Protein AF-A0A8D8UH51-F1 (afdb_monomer_lite)

Structure (mmCIF, N/CA/C/O backbone):
data_AF-A0A8D8UH51-F1
#
_entry.id   AF-A0A8D8UH51-F1
#
loop_
_atom_site.group_PDB
_atom_site.id
_atom_site.type_symbol
_atom_site.label_atom_id
_atom_site.label_alt_id
_atom_site.label_comp_id
_atom_site.label_asym_id
_atom_site.label_entity_id
_atom_site.label_seq_id
_atom_site.pdbx_PDB_ins_code
_atom_site.Cartn_x
_atom_site.Cartn_y
_atom_site.Cartn_z
_atom_site.occupancy
_atom_site.B_iso_or_equiv
_atom_site.auth_seq_id
_atom_site.auth_comp_id
_atom_site.auth_asym_id
_atom_site.auth_atom_id
_atom_site.pdbx_PDB_model_num
ATOM 1 N N . MET A 1 1 ? -5.931 -8.849 -52.948 1.00 85.88 1 MET A N 1
ATOM 2 C CA . MET A 1 1 ? -5.840 -8.997 -51.478 1.00 85.88 1 MET A CA 1
ATOM 3 C C . MET A 1 1 ? -5.688 -7.607 -50.887 1.00 85.88 1 MET A C 1
ATOM 5 O O . MET A 1 1 ? -5.149 -6.754 -51.580 1.00 85.88 1 MET A O 1
ATOM 9 N N . ALA A 1 2 ? -6.210 -7.352 -49.689 1.00 90.12 2 ALA A N 1
ATOM 10 C CA . ALA A 1 2 ? -6.078 -6.041 -49.055 1.00 90.12 2 ALA A CA 1
ATOM 11 C C . ALA A 1 2 ? -4.712 -5.917 -48.362 1.00 90.12 2 ALA A C 1
ATOM 13 O O . ALA A 1 2 ? -4.248 -6.878 -47.743 1.00 90.12 2 ALA A O 1
ATOM 14 N N . HIS A 1 3 ? -4.082 -4.749 -48.462 1.00 91.81 3 HIS A N 1
ATOM 15 C CA . HIS A 1 3 ? -2.855 -4.448 -47.722 1.00 91.81 3 HIS A CA 1
ATOM 16 C C . HIS A 1 3 ? -3.148 -4.262 -46.235 1.00 91.81 3 HIS A C 1
ATOM 18 O O . HIS A 1 3 ? -4.231 -3.795 -45.875 1.00 91.81 3 HIS A O 1
ATOM 24 N N . ASN A 1 4 ? -2.200 -4.635 -45.376 1.00 90.81 4 ASN A N 1
ATOM 25 C CA . ASN A 1 4 ? -2.263 -4.266 -43.960 1.00 90.81 4 ASN A CA 1
ATOM 26 C C . ASN A 1 4 ? -1.825 -2.802 -43.775 1.00 90.81 4 ASN A C 1
ATOM 28 O O . ASN A 1 4 ? -1.440 -2.137 -44.737 1.00 90.81 4 ASN A O 1
ATOM 32 N N . GLY A 1 5 ? -1.920 -2.287 -42.555 1.00 89.69 5 GLY A N 1
ATOM 33 C CA . GLY A 1 5 ? -1.549 -0.917 -42.232 1.00 89.69 5 GLY A CA 1
ATOM 34 C C . GLY A 1 5 ? -2.086 -0.510 -40.871 1.00 89.69 5 GLY A C 1
ATOM 35 O O . GLY A 1 5 ? -2.521 -1.359 -40.091 1.00 89.69 5 GLY A O 1
ATOM 36 N N . TRP A 1 6 ? -2.133 0.795 -40.637 1.00 87.94 6 TRP A N 1
ATOM 37 C CA . TRP A 1 6 ? -2.719 1.378 -39.434 1.00 87.94 6 TRP A CA 1
ATOM 38 C C . TRP A 1 6 ? -3.626 2.564 -39.769 1.00 87.94 6 TRP A C 1
ATOM 40 O O . TRP A 1 6 ? -3.536 3.168 -40.842 1.00 87.94 6 TRP A O 1
ATOM 50 N N . VAL A 1 7 ? -4.535 2.875 -38.846 1.00 86.81 7 VAL A N 1
ATOM 51 C CA . VAL A 1 7 ? -5.506 3.968 -38.971 1.00 86.81 7 VAL A CA 1
ATOM 52 C C . VAL A 1 7 ? -5.335 4.893 -37.775 1.00 86.81 7 VAL A C 1
ATOM 54 O O . VAL A 1 7 ? -5.412 4.458 -36.627 1.00 86.81 7 VAL A O 1
ATOM 57 N N . MET A 1 8 ? -5.091 6.175 -38.036 1.00 82.38 8 MET A N 1
ATOM 58 C CA . MET A 1 8 ? -4.854 7.157 -36.980 1.00 82.38 8 MET A CA 1
ATOM 59 C C . MET A 1 8 ? -6.096 7.325 -36.095 1.00 82.38 8 MET A C 1
ATOM 61 O O . MET A 1 8 ? -7.181 7.606 -36.597 1.00 82.38 8 MET A O 1
ATOM 65 N N . GLY A 1 9 ? -5.932 7.163 -34.777 1.00 79.75 9 GLY A N 1
ATOM 66 C CA . GLY A 1 9 ? -7.012 7.348 -33.800 1.00 79.75 9 GLY A CA 1
ATOM 67 C C . GLY A 1 9 ? -8.139 6.311 -33.874 1.00 79.75 9 GLY A C 1
ATOM 68 O O . GLY A 1 9 ? -9.202 6.537 -33.298 1.00 79.75 9 GLY A O 1
ATOM 69 N N . ALA A 1 10 ? -7.943 5.196 -34.585 1.00 83.25 10 ALA A N 1
ATOM 70 C CA . ALA A 1 10 ? -8.924 4.120 -34.614 1.00 83.25 10 ALA A CA 1
ATOM 71 C C . ALA A 1 10 ? -8.980 3.378 -33.275 1.00 83.25 10 ALA A C 1
ATOM 73 O O . ALA A 1 10 ? -7.980 3.236 -32.571 1.00 83.25 10 ALA A O 1
ATOM 74 N N . ASN A 1 11 ? -10.163 2.867 -32.945 1.00 85.94 11 ASN A N 1
ATOM 75 C CA . ASN A 1 11 ? -10.332 2.001 -31.793 1.00 85.94 11 ASN A CA 1
ATOM 76 C C . ASN A 1 11 ? -9.607 0.663 -32.047 1.00 85.94 11 ASN A C 1
ATOM 78 O O . ASN A 1 11 ? -9.981 -0.045 -32.982 1.00 85.94 11 ASN A O 1
ATOM 82 N N . PRO A 1 12 ? -8.614 0.278 -31.225 1.00 83.12 12 PRO A N 1
ATOM 83 C CA . PRO A 1 12 ? -7.815 -0.931 -31.453 1.00 83.12 12 PRO A CA 1
ATOM 84 C C . PRO A 1 12 ? -8.618 -2.236 -31.328 1.00 83.12 12 PRO A C 1
ATOM 86 O O . PRO A 1 12 ? -8.174 -3.294 -31.759 1.00 83.12 12 PRO A O 1
ATOM 89 N N . LEU A 1 13 ? -9.813 -2.185 -30.736 1.00 85.19 13 LEU A N 1
ATOM 90 C CA . LEU A 1 13 ? -10.696 -3.349 -30.641 1.00 85.19 13 LEU A CA 1
ATOM 91 C C . LEU A 1 13 ? -11.463 -3.626 -31.942 1.00 85.19 13 LEU A C 1
ATOM 93 O O . LEU A 1 13 ? -11.972 -4.733 -32.118 1.00 85.19 13 LEU A O 1
ATOM 97 N N . ASP A 1 14 ? -11.527 -2.649 -32.847 1.00 86.38 14 ASP A N 1
ATOM 98 C CA . ASP A 1 14 ? -12.281 -2.759 -34.087 1.00 86.38 14 ASP A CA 1
ATOM 99 C C . ASP A 1 14 ? -11.373 -3.230 -35.227 1.00 86.38 14 ASP A C 1
ATOM 101 O O . ASP A 1 14 ? -10.294 -2.691 -35.485 1.00 86.38 14 ASP A O 1
ATOM 105 N N . ASN A 1 15 ? -11.829 -4.235 -35.972 1.00 86.50 15 ASN A N 1
ATOM 106 C CA . ASN A 1 15 ? -11.129 -4.665 -37.173 1.00 86.50 15 ASN A CA 1
ATOM 107 C C . ASN A 1 15 ? -11.428 -3.693 -38.323 1.00 86.50 15 ASN A C 1
ATOM 109 O O . ASN A 1 15 ? -12.470 -3.784 -38.966 1.00 86.50 15 ASN A O 1
ATOM 113 N N . PHE A 1 16 ? -10.478 -2.816 -38.652 1.00 87.38 16 PHE A N 1
ATOM 114 C CA . PHE A 1 16 ? -10.618 -1.847 -39.750 1.00 87.38 16 PHE A CA 1
ATOM 115 C C . PHE A 1 16 ? -10.817 -2.480 -41.140 1.00 87.38 16 PHE A C 1
ATOM 117 O O . PHE A 1 16 ? -11.148 -1.771 -42.091 1.00 87.38 16 PHE A O 1
ATOM 124 N N . ALA A 1 17 ? -10.605 -3.791 -41.282 1.00 88.00 17 ALA A N 1
ATOM 125 C CA . ALA A 1 17 ? -10.857 -4.548 -42.505 1.00 88.00 17 ALA A CA 1
ATOM 126 C C . ALA A 1 17 ? -12.155 -5.373 -42.458 1.00 88.00 17 ALA A C 1
ATOM 128 O O . ALA A 1 17 ? -12.354 -6.231 -43.323 1.00 88.00 17 ALA A O 1
ATOM 129 N N . SER A 1 18 ? -13.012 -5.168 -41.451 1.00 87.00 18 SER A N 1
ATOM 130 C CA . SER A 1 18 ? -14.313 -5.835 -41.381 1.00 87.00 18 SER A CA 1
ATOM 131 C C . SER A 1 18 ? -15.248 -5.365 -42.508 1.00 87.00 18 SER A C 1
ATOM 133 O O . SER A 1 18 ? -15.050 -4.274 -43.053 1.00 87.00 18 SER A O 1
ATOM 135 N N . PRO A 1 19 ? -16.274 -6.158 -42.876 1.00 86.44 19 PRO A N 1
ATOM 136 C CA . PRO A 1 19 ? -17.254 -5.769 -43.893 1.00 86.44 19 PRO A CA 1
ATOM 137 C C . PRO A 1 19 ? -17.997 -4.461 -43.584 1.00 86.44 19 PRO A C 1
ATOM 139 O O . PRO A 1 19 ? -18.431 -3.772 -44.502 1.00 86.44 19 PRO A O 1
ATOM 142 N N . GLU A 1 20 ? -18.147 -4.119 -42.304 1.00 87.88 20 GLU A N 1
ATOM 143 C CA . GLU A 1 20 ? -18.811 -2.902 -41.826 1.00 87.88 20 GLU A CA 1
ATOM 144 C C . GLU A 1 20 ? -17.901 -1.666 -41.906 1.00 87.88 20 GLU A C 1
ATOM 146 O O . GLU A 1 20 ? -18.377 -0.529 -41.853 1.00 87.88 20 GLU A O 1
ATOM 151 N N . SER A 1 21 ? -16.588 -1.872 -42.037 1.00 89.94 21 SER A N 1
ATOM 152 C CA . SER A 1 21 ? -15.605 -0.799 -42.093 1.00 89.94 21 SER A CA 1
ATOM 153 C C . SER A 1 21 ? -15.483 -0.200 -43.494 1.00 89.94 21 SER A C 1
ATOM 155 O O . SER A 1 21 ? -15.263 -0.889 -44.489 1.00 89.94 21 SER A O 1
ATOM 157 N N . ASN A 1 22 ? -15.515 1.133 -43.565 1.00 93.50 22 ASN A N 1
ATOM 158 C CA . ASN A 1 22 ? -15.273 1.890 -44.795 1.00 93.50 22 ASN A CA 1
ATOM 159 C C . ASN A 1 22 ? -13.838 2.439 -44.898 1.00 93.50 22 ASN A C 1
ATOM 161 O O . ASN A 1 22 ? -13.571 3.270 -45.767 1.00 93.50 22 ASN A O 1
ATOM 165 N N . THR A 1 23 ? -12.902 2.006 -44.043 1.00 93.56 23 THR A N 1
ATOM 166 C CA . THR A 1 23 ? -11.528 2.546 -43.980 1.00 93.56 23 THR A CA 1
ATOM 167 C C . THR A 1 23 ? -10.816 2.522 -45.337 1.00 93.56 23 THR A C 1
ATOM 169 O O . THR A 1 23 ? -10.253 3.535 -45.756 1.00 93.56 23 THR A O 1
ATOM 172 N N . TYR A 1 24 ? -10.870 1.398 -46.064 1.00 93.69 24 TYR A N 1
ATOM 173 C CA . TYR A 1 24 ? -10.229 1.287 -47.382 1.00 93.69 24 TYR A CA 1
ATOM 174 C C . TYR A 1 24 ? -10.876 2.208 -48.426 1.00 93.69 24 TYR A C 1
ATOM 176 O O . TYR A 1 24 ? -10.167 2.854 -49.195 1.00 93.69 24 TYR A O 1
ATOM 184 N N . LEU A 1 25 ? -12.211 2.306 -48.440 1.00 94.44 25 LEU A N 1
ATOM 185 C CA . LEU A 1 25 ? -12.944 3.159 -49.384 1.00 94.44 25 LEU A CA 1
ATOM 186 C C . LEU A 1 25 ? -12.693 4.646 -49.123 1.00 94.44 25 LEU A C 1
ATOM 188 O O . LEU A 1 25 ? -12.523 5.419 -50.064 1.00 94.44 25 LEU A O 1
ATOM 192 N N . ARG A 1 26 ? -12.623 5.035 -47.846 1.00 95.00 26 ARG A N 1
ATOM 193 C CA . ARG A 1 26 ? -12.350 6.411 -47.411 1.00 95.00 26 ARG A CA 1
ATOM 194 C C . ARG A 1 26 ? -10.871 6.793 -47.481 1.00 95.00 26 ARG A C 1
ATOM 196 O O . ARG A 1 26 ? -10.556 7.961 -47.294 1.00 95.00 26 ARG A O 1
ATOM 203 N N . ARG A 1 27 ? -9.981 5.839 -47.793 1.00 93.75 27 ARG A N 1
ATOM 204 C CA . ARG A 1 27 ? -8.516 6.019 -47.825 1.00 93.75 27 ARG A CA 1
ATOM 205 C C . ARG A 1 27 ? -7.942 6.500 -46.491 1.00 93.75 27 ARG A C 1
ATOM 207 O O . ARG A 1 27 ? -7.013 7.296 -46.454 1.00 93.75 27 ARG A O 1
ATOM 214 N N . GLU A 1 28 ? -8.504 5.996 -45.401 1.00 94.12 28 GLU A N 1
ATOM 215 C CA . GLU A 1 28 ? -8.060 6.317 -44.040 1.00 94.12 28 GLU A CA 1
ATOM 216 C C . GLU A 1 28 ? -6.919 5.405 -43.566 1.00 94.12 28 GLU A C 1
ATOM 218 O O . GLU A 1 28 ? -6.287 5.683 -42.551 1.00 94.12 28 GLU A O 1
ATOM 223 N N . LEU A 1 29 ? -6.659 4.308 -44.287 1.00 92.56 29 LEU A N 1
ATOM 224 C CA . LEU A 1 29 ? -5.562 3.393 -43.992 1.00 92.56 29 LEU A CA 1
ATOM 225 C C . LEU A 1 29 ? -4.237 3.966 -44.492 1.00 92.56 29 LEU A C 1
ATOM 227 O O . LEU A 1 29 ? -4.070 4.206 -45.691 1.00 92.56 29 LEU A O 1
ATOM 231 N N . ILE A 1 30 ? -3.260 4.054 -43.597 1.00 92.00 30 ILE A N 1
ATOM 232 C CA . ILE A 1 30 ? -1.855 4.186 -43.970 1.00 92.00 30 ILE A CA 1
ATOM 233 C C . ILE A 1 30 ? -1.353 2.773 -44.266 1.00 92.00 30 ILE A C 1
ATOM 235 O O . ILE A 1 30 ? -1.101 1.983 -43.358 1.00 92.00 30 ILE A O 1
ATOM 239 N N . ALA A 1 31 ? -1.337 2.427 -45.554 1.00 91.50 31 ALA A N 1
ATOM 240 C CA . ALA A 1 31 ? -1.127 1.063 -46.026 1.00 91.50 31 ALA A CA 1
ATOM 241 C C . ALA A 1 31 ? 0.359 0.699 -46.154 1.00 91.50 31 ALA A C 1
ATOM 243 O O . ALA A 1 31 ? 1.154 1.472 -46.688 1.00 91.50 31 ALA A O 1
ATOM 244 N N . TRP A 1 32 ? 0.699 -0.525 -45.755 1.00 91.25 32 TRP A N 1
ATOM 245 C CA . TRP A 1 32 ? 2.008 -1.139 -45.967 1.00 91.25 32 TRP A CA 1
ATOM 246 C C . TRP A 1 32 ? 1.974 -1.987 -47.240 1.00 91.25 32 TRP A C 1
ATOM 248 O O . TRP A 1 32 ? 1.349 -3.050 -47.288 1.00 91.25 32 TRP A O 1
ATOM 258 N N . GLY A 1 33 ? 2.584 -1.476 -48.313 1.00 90.06 33 GLY A N 1
ATOM 259 C CA . GLY A 1 33 ? 2.528 -2.098 -49.643 1.00 90.06 33 GLY A CA 1
ATOM 260 C C . GLY A 1 33 ? 3.265 -3.438 -49.746 1.00 90.06 33 GLY A C 1
ATOM 261 O O . GLY A 1 33 ? 2.936 -4.252 -50.607 1.00 90.06 33 GLY A O 1
ATOM 262 N N . ASP A 1 34 ? 4.215 -3.682 -48.848 1.00 90.88 34 ASP A N 1
ATOM 263 C CA . ASP A 1 34 ? 4.978 -4.926 -48.706 1.00 90.88 34 ASP A CA 1
ATOM 264 C C . ASP A 1 34 ? 4.176 -6.063 -48.042 1.00 90.88 34 ASP A C 1
ATOM 266 O O . ASP A 1 34 ? 4.538 -7.234 -48.154 1.00 90.88 34 ASP A O 1
ATOM 270 N N . SER A 1 35 ? 3.056 -5.730 -47.391 1.00 91.62 35 SER A N 1
ATOM 271 C CA . SER A 1 35 ? 2.320 -6.624 -46.501 1.00 91.62 35 SER A CA 1
ATOM 272 C C . SER A 1 35 ? 0.878 -6.848 -46.956 1.00 91.62 35 SER A C 1
ATOM 274 O O . SER A 1 35 ? 0.154 -5.927 -47.343 1.00 91.62 35 SER A O 1
ATOM 276 N N . VAL A 1 36 ? 0.408 -8.092 -46.842 1.00 93.56 36 VAL A N 1
ATOM 277 C CA . VAL A 1 36 ? -0.996 -8.469 -47.076 1.00 93.56 36 VAL A CA 1
ATOM 278 C C . VAL A 1 36 ? -1.683 -8.739 -45.739 1.00 93.56 36 VAL A C 1
ATOM 280 O O . VAL A 1 36 ? -1.160 -9.485 -44.913 1.00 93.56 36 VAL A O 1
ATOM 283 N N . LYS A 1 37 ? -2.881 -8.180 -45.518 1.00 91.94 37 LYS A N 1
ATOM 284 C CA . LYS A 1 37 ? -3.638 -8.440 -44.287 1.00 91.94 37 LYS A CA 1
ATOM 285 C C . LYS A 1 37 ? -4.231 -9.849 -44.297 1.00 91.94 37 LYS A C 1
ATOM 287 O O . LYS A 1 37 ? -4.991 -10.219 -45.193 1.00 91.94 37 LYS A O 1
ATOM 292 N N . LEU A 1 38 ? -3.910 -10.623 -43.263 1.00 94.19 38 LEU A N 1
ATOM 293 C CA . LEU A 1 38 ? -4.393 -11.990 -43.084 1.00 94.19 38 LEU A CA 1
ATOM 294 C C . LEU A 1 38 ? -5.832 -11.988 -42.543 1.00 94.19 38 LEU A C 1
ATOM 296 O O . LEU A 1 38 ? -6.105 -11.453 -41.468 1.00 94.19 38 LEU A O 1
ATOM 300 N N . ARG A 1 39 ? -6.766 -12.593 -43.288 1.00 93.31 39 ARG A N 1
ATOM 301 C CA . ARG A 1 39 ? -8.184 -12.700 -42.905 1.00 93.31 39 ARG A CA 1
ATOM 302 C C . ARG A 1 39 ? -8.449 -14.035 -42.206 1.00 93.31 39 ARG A C 1
ATOM 304 O O . ARG A 1 39 ? -8.719 -15.033 -42.876 1.00 93.31 39 ARG A O 1
ATOM 311 N N . PHE A 1 40 ? -8.379 -14.037 -40.876 1.00 93.25 40 PHE A N 1
ATOM 312 C CA . PHE A 1 40 ? -8.658 -15.213 -40.042 1.00 93.25 40 PHE A CA 1
ATOM 313 C C . PHE A 1 40 ? -10.148 -15.588 -40.008 1.00 93.25 40 PHE A C 1
ATOM 315 O O . PHE A 1 40 ? -10.462 -16.774 -40.040 1.00 93.25 40 PHE A O 1
ATOM 322 N N . GLY A 1 41 ? -11.045 -14.598 -40.008 1.00 91.12 41 GLY A N 1
ATOM 323 C CA . GLY A 1 41 ? -12.460 -14.804 -39.675 1.00 91.12 41 GLY A CA 1
ATOM 324 C C . GLY A 1 41 ? -12.688 -14.789 -38.163 1.00 91.12 41 GLY A C 1
ATOM 325 O O . GLY A 1 41 ? -11.788 -14.404 -37.414 1.00 91.12 41 GLY A O 1
ATOM 326 N N . ASP A 1 42 ? -13.875 -15.201 -37.733 1.00 88.62 42 ASP A N 1
ATOM 327 C CA . ASP A 1 42 ? -14.271 -15.212 -36.322 1.00 88.62 42 ASP A CA 1
ATOM 328 C C . ASP A 1 42 ? -13.854 -16.518 -35.635 1.00 88.62 42 ASP A C 1
ATOM 330 O O . ASP A 1 42 ? -13.660 -16.563 -34.419 1.00 88.62 42 ASP A O 1
ATOM 334 N N . CYS A 1 43 ? -13.675 -17.590 -36.413 1.00 92.56 43 CYS A N 1
ATOM 335 C CA . CYS A 1 43 ? -13.261 -18.894 -35.913 1.00 92.56 43 CYS A CA 1
ATOM 336 C C . CYS A 1 43 ? -12.358 -19.657 -36.903 1.00 92.56 43 CYS A C 1
ATOM 338 O O . CYS A 1 43 ? -12.293 -19.320 -38.090 1.00 92.56 43 CYS A O 1
ATOM 340 N N . PRO A 1 44 ? -11.696 -20.748 -36.461 1.00 94.88 44 PRO A N 1
ATOM 341 C CA . PRO A 1 44 ? -10.867 -21.573 -37.338 1.00 94.88 44 PRO A CA 1
ATOM 342 C C . PRO A 1 44 ? -11.574 -22.107 -38.590 1.00 94.88 44 PRO A C 1
ATOM 344 O O . PRO A 1 44 ? -10.918 -22.328 -39.605 1.00 94.88 44 PRO A O 1
ATOM 347 N N . ALA A 1 45 ? -12.897 -22.299 -38.552 1.00 96.19 45 ALA A N 1
ATOM 348 C CA . ALA A 1 45 ? -13.660 -22.808 -39.691 1.00 96.19 45 ALA A CA 1
ATOM 349 C C . ALA A 1 45 ? -13.756 -21.807 -40.859 1.00 96.19 45 ALA A C 1
ATOM 351 O O . ALA A 1 45 ? -13.906 -22.233 -42.004 1.00 96.19 45 ALA A O 1
ATOM 352 N N . ASP A 1 46 ? -13.614 -20.504 -40.598 1.00 95.06 46 ASP A N 1
ATOM 353 C CA . ASP A 1 46 ? -13.723 -19.458 -41.623 1.00 95.06 46 ASP A CA 1
ATOM 354 C C . ASP A 1 46 ? -12.495 -19.399 -42.542 1.00 95.06 46 ASP A C 1
ATOM 356 O O . ASP A 1 46 ? -12.582 -18.942 -43.688 1.00 95.06 46 ASP A O 1
ATOM 360 N N . ASN A 1 47 ? -11.338 -19.857 -42.044 1.00 96.38 47 ASN A N 1
ATOM 361 C CA . ASN A 1 47 ? -10.111 -19.998 -42.826 1.00 96.38 47 ASN A CA 1
ATOM 362 C C . ASN A 1 47 ? -9.187 -21.117 -42.287 1.00 96.38 47 ASN A C 1
ATOM 364 O O . ASN A 1 47 ? -8.103 -20.833 -41.764 1.00 96.38 47 ASN A O 1
ATOM 368 N N . PRO A 1 48 ? -9.567 -22.401 -42.430 1.00 97.06 48 PRO A N 1
ATOM 369 C CA . PRO A 1 48 ? -8.903 -23.511 -41.738 1.00 97.06 48 PRO A CA 1
ATOM 370 C C . PRO A 1 48 ? -7.407 -23.619 -42.028 1.00 97.06 48 PRO A C 1
ATOM 372 O O . PRO A 1 48 ? -6.611 -23.916 -41.135 1.00 97.06 48 PRO A O 1
ATOM 375 N N . TRP A 1 49 ? -7.013 -23.338 -43.272 1.00 97.94 49 TRP A N 1
ATOM 376 C CA . TRP A 1 49 ? -5.614 -23.379 -43.676 1.00 97.94 49 TRP A CA 1
ATOM 377 C C . TRP A 1 49 ? -4.781 -22.324 -42.943 1.00 97.94 49 TRP A C 1
ATOM 379 O O . TRP A 1 49 ? -3.739 -22.663 -42.387 1.00 97.94 49 TRP A O 1
ATOM 389 N N . LEU A 1 50 ? -5.248 -21.071 -42.890 1.00 97.62 50 LEU A N 1
ATOM 390 C CA . LEU A 1 50 ? -4.508 -19.975 -42.261 1.00 97.62 50 LEU A CA 1
ATOM 391 C C . LEU A 1 50 ? -4.320 -20.211 -40.760 1.00 97.62 50 LEU A C 1
ATOM 393 O O . LEU A 1 50 ? -3.210 -20.066 -40.252 1.00 97.62 50 LEU A O 1
ATOM 397 N N . TRP A 1 51 ? -5.383 -20.613 -40.060 1.00 97.94 51 TRP A N 1
ATOM 398 C CA . TRP A 1 51 ? -5.315 -20.923 -38.631 1.00 97.94 51 TRP A CA 1
ATOM 399 C C . TRP A 1 51 ? -4.348 -22.075 -38.347 1.00 97.94 51 TRP A C 1
ATOM 401 O O . TRP A 1 51 ? -3.507 -21.963 -37.456 1.00 97.94 51 TRP A O 1
ATOM 411 N N . SER A 1 52 ? -4.411 -23.155 -39.134 1.00 98.06 52 SER A N 1
ATOM 412 C CA . SER A 1 52 ? -3.482 -24.281 -38.996 1.00 98.06 52 SER A CA 1
ATOM 413 C C . SER A 1 52 ? -2.037 -23.872 -39.286 1.00 98.06 52 SER A C 1
ATOM 415 O O . SER A 1 52 ? -1.133 -24.271 -38.556 1.00 98.06 52 SER A O 1
ATOM 417 N N . HIS A 1 53 ? -1.812 -23.078 -40.334 1.00 98.31 53 HIS A N 1
ATOM 418 C CA . HIS A 1 53 ? -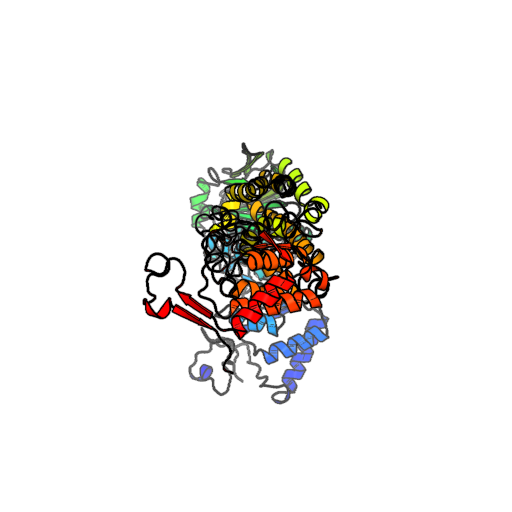0.482 -22.617 -40.719 1.00 98.31 53 HIS A CA 1
ATOM 419 C C . HIS A 1 53 ? 0.144 -21.745 -39.625 1.00 98.31 53 HIS A C 1
ATOM 421 O O . HIS A 1 53 ? 1.261 -22.009 -39.180 1.00 98.31 53 HIS A O 1
ATOM 427 N N . MET A 1 54 ? -0.607 -20.755 -39.133 1.00 98.25 54 MET A N 1
ATOM 428 C CA . MET A 1 54 ? -0.139 -19.850 -38.085 1.00 98.25 54 MET A CA 1
ATOM 429 C C . MET A 1 54 ? 0.052 -20.560 -36.750 1.00 98.25 54 MET A C 1
ATOM 431 O O . MET A 1 54 ? 1.008 -20.252 -36.043 1.00 98.25 54 MET A O 1
ATOM 435 N N . ARG A 1 55 ? -0.781 -21.557 -36.430 1.00 98.25 55 ARG A N 1
ATOM 436 C CA . ARG A 1 55 ? -0.568 -22.422 -35.267 1.00 98.25 55 ARG A CA 1
ATOM 437 C C . ARG A 1 55 ? 0.771 -23.155 -35.348 1.00 98.25 55 ARG A C 1
ATOM 439 O O . ARG A 1 55 ? 1.562 -23.086 -34.414 1.00 98.25 55 ARG A O 1
ATOM 446 N N . SER A 1 56 ? 1.047 -23.833 -36.462 1.00 98.44 56 SER A N 1
ATOM 447 C CA . SER A 1 56 ? 2.321 -24.540 -36.633 1.00 98.44 56 SER A CA 1
ATOM 448 C C . SER A 1 56 ? 3.519 -23.590 -36.576 1.00 98.44 56 SER A C 1
ATOM 450 O O . SER A 1 56 ? 4.550 -23.951 -36.007 1.00 98.44 56 SER A O 1
ATOM 452 N N . TYR A 1 57 ? 3.373 -22.373 -37.112 1.00 98.38 57 TYR A N 1
ATOM 453 C CA . TYR A 1 57 ? 4.379 -21.318 -37.012 1.00 98.38 57 TYR A CA 1
ATOM 454 C C . TYR A 1 57 ? 4.662 -20.926 -35.555 1.00 98.38 57 TYR A C 1
ATOM 456 O O . TYR A 1 57 ? 5.809 -21.020 -35.123 1.00 98.38 57 TYR A O 1
ATOM 464 N N . VAL A 1 58 ? 3.644 -20.555 -34.768 1.00 98.06 58 VAL A N 1
ATOM 465 C CA . VAL A 1 58 ? 3.864 -20.119 -33.375 1.00 98.06 58 VAL A CA 1
ATOM 466 C C . VAL A 1 58 ? 4.356 -21.252 -32.476 1.00 98.06 58 VAL A C 1
ATOM 468 O O . VAL A 1 58 ? 5.198 -21.022 -31.613 1.00 98.06 58 VAL A O 1
ATOM 471 N N . GLU A 1 59 ? 3.918 -22.491 -32.713 1.00 98.44 59 GLU A N 1
ATOM 472 C CA . GLU A 1 59 ? 4.444 -23.667 -32.016 1.00 98.44 59 GLU A CA 1
ATOM 473 C C . GLU A 1 59 ? 5.925 -23.916 -32.353 1.00 98.44 59 GLU A C 1
ATOM 475 O O . GLU A 1 59 ? 6.703 -24.289 -31.475 1.00 98.44 59 GLU A O 1
ATOM 480 N N . ALA A 1 60 ? 6.339 -23.717 -33.610 1.00 98.31 60 ALA A N 1
ATOM 481 C CA . ALA A 1 60 ? 7.743 -23.821 -34.002 1.00 98.31 60 ALA A CA 1
ATOM 482 C C . ALA A 1 60 ? 8.583 -22.710 -33.357 1.00 98.31 60 ALA A C 1
ATOM 484 O O . ALA A 1 60 ? 9.616 -23.009 -32.762 1.00 98.31 60 ALA A O 1
ATOM 485 N N . THR A 1 61 ? 8.099 -21.467 -33.380 1.00 98.00 61 THR A N 1
ATOM 486 C CA . THR A 1 61 ? 8.728 -20.335 -32.687 1.00 98.00 61 THR A CA 1
ATOM 487 C C . THR A 1 61 ? 8.895 -20.624 -31.193 1.00 98.00 61 THR A C 1
ATOM 489 O O . THR A 1 61 ? 9.988 -20.462 -30.658 1.00 98.00 61 THR A O 1
ATOM 492 N N . ALA A 1 62 ? 7.860 -21.139 -30.523 1.00 97.88 62 ALA A N 1
ATOM 493 C CA . ALA A 1 62 ? 7.906 -21.463 -29.096 1.00 97.88 62 ALA A CA 1
ATOM 494 C C . ALA A 1 62 ? 8.869 -22.614 -28.750 1.00 97.88 62 ALA A C 1
ATOM 496 O O . ALA A 1 62 ? 9.418 -22.641 -27.648 1.00 97.88 62 ALA A O 1
ATOM 497 N N . ARG A 1 63 ? 9.109 -23.560 -29.673 1.00 98.12 63 ARG A N 1
ATOM 498 C CA . ARG A 1 63 ? 10.148 -24.595 -29.500 1.00 98.12 63 ARG A CA 1
ATOM 499 C C . ARG A 1 63 ? 11.556 -24.006 -29.536 1.00 98.12 63 ARG A C 1
ATOM 501 O O . ARG A 1 63 ? 12.438 -24.528 -28.861 1.00 98.12 63 ARG A O 1
ATOM 508 N N . THR A 1 64 ? 11.766 -22.951 -30.318 1.00 97.81 64 THR A N 1
ATOM 509 C CA . THR A 1 64 ? 13.091 -22.365 -30.553 1.00 97.81 64 THR A CA 1
ATOM 510 C C . THR A 1 64 ? 13.439 -21.251 -29.567 1.00 97.81 64 THR A C 1
ATOM 512 O O . THR A 1 64 ? 14.569 -21.207 -29.094 1.00 97.81 64 THR A O 1
ATOM 515 N N . PHE A 1 65 ? 12.496 -20.365 -29.237 1.00 97.75 65 PHE A N 1
ATOM 516 C CA . PHE A 1 65 ? 12.759 -19.131 -28.487 1.00 97.75 65 PHE A CA 1
ATOM 517 C C . PHE A 1 65 ? 12.117 -19.139 -27.097 1.00 97.75 65 PHE A C 1
ATOM 519 O O . PHE A 1 65 ? 11.110 -19.806 -26.866 1.00 97.75 65 PHE A O 1
ATOM 526 N N . ASP A 1 66 ? 12.693 -18.402 -26.147 1.00 97.31 66 ASP A N 1
ATOM 527 C CA . ASP A 1 66 ? 12.167 -18.273 -24.774 1.00 97.31 66 ASP A CA 1
ATOM 528 C C . ASP A 1 66 ? 11.022 -17.270 -24.642 1.00 97.31 66 ASP A C 1
ATOM 530 O O . ASP A 1 66 ? 10.261 -17.306 -23.674 1.00 97.31 66 ASP A O 1
ATOM 534 N N . GLY A 1 67 ? 10.851 -16.421 -25.650 1.00 96.69 67 GLY A N 1
ATOM 535 C CA . GLY A 1 67 ? 9.763 -15.469 -25.698 1.00 96.69 67 GLY A CA 1
ATOM 536 C C . GLY A 1 67 ? 9.454 -14.977 -27.099 1.00 96.69 67 GLY A C 1
ATOM 537 O O . GLY A 1 67 ? 10.153 -15.297 -28.061 1.00 96.69 67 GLY A O 1
ATOM 538 N N . VAL A 1 68 ? 8.390 -14.187 -27.195 1.00 97.44 68 VAL A N 1
ATOM 539 C CA . VAL A 1 68 ? 7.926 -13.553 -28.432 1.00 97.44 68 VAL A CA 1
ATOM 540 C C . VAL A 1 68 ? 7.680 -12.061 -28.210 1.00 97.44 68 VAL A C 1
ATOM 542 O O . VAL A 1 68 ? 7.209 -11.655 -27.144 1.00 97.44 68 VAL A O 1
ATOM 545 N N . ARG A 1 69 ? 7.984 -11.249 -29.231 1.00 97.00 69 ARG A N 1
ATOM 546 C CA . ARG A 1 69 ? 7.583 -9.838 -29.323 1.00 97.00 69 ARG A CA 1
ATOM 547 C C . ARG A 1 69 ? 6.368 -9.733 -30.234 1.00 97.00 69 ARG A C 1
ATOM 549 O O . ARG A 1 69 ? 6.447 -10.099 -31.402 1.00 97.00 69 ARG A O 1
ATOM 556 N N . LEU A 1 70 ? 5.261 -9.233 -29.698 1.00 96.38 70 LEU A N 1
ATOM 557 C CA . LEU A 1 70 ? 4.053 -8.942 -30.461 1.00 96.38 70 LEU A CA 1
ATOM 558 C C . LEU A 1 70 ? 4.161 -7.536 -31.037 1.00 96.38 70 LEU A C 1
ATOM 560 O O . LEU A 1 70 ? 3.976 -6.547 -30.323 1.00 96.38 70 LEU A O 1
ATOM 564 N N . ASP A 1 71 ? 4.489 -7.485 -32.320 1.00 92.62 71 ASP A N 1
ATOM 565 C CA . ASP A 1 71 ? 4.478 -6.261 -33.104 1.00 92.62 71 ASP A CA 1
ATOM 566 C C . ASP A 1 71 ? 3.043 -5.773 -33.320 1.00 92.62 71 ASP A C 1
ATOM 568 O O . ASP A 1 71 ? 2.156 -6.586 -33.597 1.00 92.62 71 ASP A O 1
ATOM 572 N N . ASN A 1 72 ? 2.810 -4.466 -33.159 1.00 88.75 72 ASN A N 1
ATOM 573 C CA . ASN A 1 72 ? 1.495 -3.848 -33.357 1.00 88.75 72 ASN A CA 1
ATOM 574 C C . ASN A 1 72 ? 0.338 -4.655 -32.726 1.00 88.75 72 ASN A C 1
ATOM 576 O O . ASN A 1 72 ? -0.704 -4.890 -33.347 1.00 88.75 72 ASN A O 1
ATOM 580 N N . CYS A 1 73 ? 0.518 -5.105 -31.476 1.00 91.31 73 CYS A N 1
ATOM 581 C CA . CYS A 1 73 ? -0.375 -6.059 -30.804 1.00 91.31 73 CYS A CA 1
ATOM 582 C C . CYS A 1 73 ? -1.839 -5.588 -30.797 1.00 91.31 73 CYS A C 1
ATOM 584 O O . CYS A 1 73 ? -2.762 -6.362 -31.050 1.00 91.31 73 CYS A O 1
ATOM 586 N N . HIS A 1 74 ? -2.032 -4.283 -30.608 1.00 87.62 74 HIS A N 1
ATOM 587 C CA . HIS A 1 74 ? -3.326 -3.605 -30.608 1.00 87.62 74 HIS A CA 1
ATOM 588 C C . HIS A 1 74 ? -4.081 -3.688 -31.950 1.00 87.62 74 HIS A C 1
ATOM 590 O O . HIS A 1 74 ? -5.273 -3.423 -31.976 1.00 87.62 74 HIS A O 1
ATOM 596 N N . SER A 1 75 ? -3.423 -4.056 -33.054 1.00 85.00 75 SER A N 1
ATOM 597 C CA . SER A 1 75 ? -4.038 -4.232 -34.381 1.00 85.00 75 SER A CA 1
ATOM 598 C C . SER A 1 75 ? -4.364 -5.697 -34.717 1.00 85.00 75 SER A C 1
ATOM 600 O O . SER A 1 75 ? -4.859 -6.001 -35.812 1.00 85.00 75 SER A O 1
ATOM 602 N N . THR A 1 76 ? -4.079 -6.624 -33.796 1.00 87.38 76 THR A N 1
ATOM 603 C CA . THR A 1 76 ? -4.394 -8.049 -33.940 1.00 87.38 76 THR A CA 1
ATOM 604 C C . THR A 1 76 ? -5.711 -8.361 -33.228 1.00 87.38 76 THR A C 1
ATOM 606 O O . THR A 1 76 ? -5.831 -8.069 -32.038 1.00 87.38 76 THR A O 1
ATOM 609 N N . PRO A 1 77 ? -6.698 -8.994 -33.896 1.00 88.94 77 PRO A N 1
ATOM 610 C CA . PRO A 1 77 ? -7.934 -9.396 -33.234 1.00 88.94 77 PRO A CA 1
ATOM 611 C C . PRO A 1 77 ? -7.653 -10.271 -32.007 1.00 88.94 77 PRO A C 1
ATOM 613 O O . PRO A 1 77 ? -6.990 -11.305 -32.116 1.00 88.94 77 PRO A O 1
ATOM 616 N N . LEU A 1 78 ? -8.194 -9.874 -30.852 1.00 91.38 78 LEU A N 1
ATOM 617 C CA . LEU A 1 78 ? -7.951 -10.541 -29.567 1.00 91.38 78 LEU A CA 1
ATOM 618 C C . LEU A 1 78 ? -8.144 -12.071 -29.608 1.00 91.38 78 LEU A C 1
ATOM 620 O O . LEU A 1 78 ? -7.232 -12.763 -29.162 1.00 91.38 78 LEU A O 1
ATOM 624 N N . PRO A 1 79 ? -9.235 -12.630 -30.181 1.00 93.19 79 PRO A N 1
ATOM 625 C CA . PRO A 1 79 ? -9.430 -14.084 -30.213 1.00 93.19 79 PRO A CA 1
ATOM 626 C C . PRO A 1 79 ? -8.354 -14.835 -31.009 1.00 93.19 79 PRO A C 1
ATOM 628 O O . PRO A 1 79 ? -8.020 -15.974 -30.692 1.00 93.19 79 PRO A O 1
ATOM 631 N N . VAL A 1 80 ? -7.799 -14.199 -32.046 1.00 94.56 80 VAL A N 1
ATOM 632 C CA . VAL A 1 80 ? -6.724 -14.781 -32.859 1.00 94.56 80 VAL A CA 1
ATOM 633 C C . VAL A 1 80 ? -5.426 -14.808 -32.059 1.00 94.56 80 VAL A C 1
ATOM 635 O O . VAL A 1 80 ? -4.768 -15.845 -31.993 1.00 94.56 80 VAL A O 1
ATOM 638 N N . ALA A 1 81 ? -5.066 -13.680 -31.439 1.00 95.69 81 ALA A N 1
ATOM 639 C CA . ALA A 1 81 ? -3.862 -13.582 -30.619 1.00 95.69 81 ALA A CA 1
ATOM 640 C C . ALA A 1 81 ? -3.907 -14.556 -29.432 1.00 95.69 81 ALA A C 1
ATOM 642 O O . ALA A 1 81 ? -2.926 -15.249 -29.181 1.00 95.69 81 ALA A O 1
ATOM 643 N N . GLU A 1 82 ? -5.052 -14.649 -28.753 1.00 96.88 82 GLU A N 1
ATOM 644 C CA . GLU A 1 82 ? -5.280 -15.551 -27.619 1.00 96.88 82 GLU A CA 1
ATOM 645 C C . GLU A 1 82 ? -5.070 -17.013 -28.029 1.00 96.88 82 GLU A C 1
ATOM 647 O O . GLU A 1 82 ? -4.203 -17.686 -27.479 1.00 96.88 82 GLU A O 1
ATOM 652 N N . TYR A 1 83 ? -5.739 -17.470 -29.093 1.00 97.38 83 TYR A N 1
ATOM 653 C CA . TYR A 1 83 ? -5.582 -18.837 -29.598 1.00 97.38 83 TYR A CA 1
ATOM 654 C C . TYR A 1 83 ? -4.130 -19.188 -29.958 1.00 97.38 83 TYR A C 1
ATOM 656 O O . TYR A 1 83 ? -3.647 -20.283 -29.657 1.00 97.38 83 TYR A O 1
ATOM 664 N N . LEU A 1 84 ? -3.428 -18.279 -30.641 1.00 97.88 84 LEU A N 1
ATOM 665 C CA . LEU A 1 84 ? -2.056 -18.522 -31.083 1.00 97.88 84 LEU A CA 1
ATOM 666 C C . LEU A 1 84 ? -1.067 -18.507 -29.911 1.00 97.88 84 LEU A C 1
ATOM 668 O O . LEU A 1 84 ? -0.150 -19.330 -29.876 1.00 97.88 84 LEU A O 1
ATOM 672 N N . LEU A 1 85 ? -1.256 -17.622 -28.932 1.00 98.19 85 LEU A N 1
ATOM 673 C CA . LEU A 1 85 ? -0.439 -17.603 -27.721 1.00 98.19 85 LEU A CA 1
ATOM 674 C C . LEU A 1 85 ? -0.702 -18.821 -26.838 1.00 98.19 85 LEU A C 1
ATOM 676 O O . LEU A 1 85 ? 0.254 -19.377 -26.301 1.00 98.19 85 LEU A O 1
ATOM 680 N N . ASP A 1 86 ? -1.942 -19.292 -26.740 1.00 98.06 86 ASP A N 1
ATOM 681 C CA . ASP A 1 86 ? -2.272 -20.528 -26.028 1.00 98.06 86 ASP A CA 1
ATOM 682 C C . ASP A 1 86 ? -1.614 -21.742 -26.688 1.00 98.06 86 ASP A C 1
ATOM 684 O O . ASP A 1 86 ? -1.028 -22.587 -26.006 1.00 98.06 86 ASP A O 1
ATOM 688 N N . ALA A 1 87 ? -1.617 -21.805 -28.023 1.00 98.19 87 ALA A N 1
ATOM 689 C CA . ALA A 1 87 ? -0.883 -22.834 -28.753 1.00 98.19 87 ALA A CA 1
ATOM 690 C C . ALA A 1 87 ? 0.627 -22.761 -28.461 1.00 98.19 87 ALA A C 1
ATOM 692 O O . ALA A 1 87 ? 1.247 -23.782 -28.155 1.00 98.19 87 ALA A O 1
ATOM 693 N N . ALA A 1 88 ? 1.217 -21.563 -28.467 1.00 98.38 88 ALA A N 1
ATOM 694 C CA . ALA A 1 88 ? 2.621 -21.364 -28.118 1.00 98.38 88 ALA A CA 1
ATOM 695 C C . ALA A 1 88 ? 2.927 -21.770 -26.660 1.00 98.38 88 ALA A C 1
ATOM 697 O O . ALA A 1 88 ? 3.914 -22.462 -26.404 1.00 98.38 88 ALA A O 1
ATOM 698 N N . ARG A 1 89 ? 2.058 -21.425 -25.701 1.00 98.44 89 ARG A N 1
ATOM 699 C CA . ARG A 1 89 ? 2.203 -21.786 -24.280 1.00 98.44 89 ARG A CA 1
ATOM 700 C C . ARG A 1 89 ? 1.992 -23.270 -24.012 1.00 98.44 89 ARG A C 1
ATOM 702 O O . ARG A 1 89 ? 2.615 -23.809 -23.102 1.00 98.44 89 ARG A O 1
ATOM 709 N N . SER A 1 90 ? 1.183 -23.952 -24.823 1.00 98.12 90 SER A N 1
ATOM 710 C CA . SER A 1 90 ? 1.051 -25.412 -24.750 1.00 98.12 90 SER A CA 1
ATOM 711 C C . SER A 1 90 ? 2.373 -26.127 -25.058 1.00 98.12 90 SER A C 1
ATOM 713 O O . SER A 1 90 ? 2.643 -27.195 -24.514 1.00 98.12 90 SER A O 1
ATOM 715 N N . VAL A 1 91 ? 3.225 -25.504 -25.881 1.00 98.12 91 VAL A N 1
ATOM 716 C CA . VAL A 1 91 ? 4.583 -25.966 -26.191 1.00 98.12 91 VAL A CA 1
ATOM 717 C C . VAL A 1 91 ? 5.593 -25.480 -25.147 1.00 98.12 91 VAL A C 1
ATOM 719 O O . VAL A 1 91 ? 6.441 -26.257 -24.711 1.00 98.12 91 VAL A O 1
ATOM 722 N N . LYS A 1 92 ? 5.515 -24.205 -24.742 1.00 98.00 92 LYS A N 1
ATOM 723 C CA . LYS A 1 92 ? 6.401 -23.584 -23.748 1.00 98.00 92 LYS A CA 1
ATOM 724 C C . LYS A 1 92 ? 5.576 -22.882 -22.658 1.00 98.00 92 LYS A C 1
ATOM 726 O O . LYS A 1 92 ? 5.262 -21.703 -22.799 1.00 98.00 92 LYS A O 1
ATOM 731 N N . PRO A 1 93 ? 5.266 -23.555 -21.533 1.00 97.50 93 PRO A N 1
ATOM 732 C CA . PRO A 1 93 ? 4.425 -22.972 -20.481 1.00 97.50 93 PRO A CA 1
ATOM 733 C C . PRO A 1 93 ? 4.972 -21.671 -19.873 1.00 97.50 93 PRO A C 1
ATOM 735 O O . PRO A 1 93 ? 4.200 -20.806 -19.473 1.00 97.50 93 PRO A O 1
ATOM 738 N N . GLN A 1 94 ? 6.301 -21.512 -19.847 1.00 96.94 94 GLN A N 1
ATOM 739 C CA . GLN A 1 94 ? 7.007 -20.332 -19.324 1.00 96.94 94 GLN A CA 1
ATOM 740 C C . GLN A 1 94 ? 7.355 -19.305 -20.420 1.00 96.94 94 GLN A C 1
ATOM 742 O O . GLN A 1 94 ? 8.340 -18.584 -20.299 1.00 96.94 94 GLN A O 1
ATOM 747 N N . LEU A 1 95 ? 6.596 -19.267 -21.523 1.00 97.94 95 LEU A N 1
ATOM 748 C CA . LEU A 1 95 ? 6.846 -18.343 -22.631 1.00 97.94 95 LEU A CA 1
ATOM 749 C C . LEU A 1 95 ? 6.753 -16.886 -22.156 1.00 97.94 95 LEU A C 1
ATOM 751 O O . LEU A 1 95 ? 5.701 -16.448 -21.679 1.00 97.94 95 LEU A O 1
ATOM 755 N N . TYR A 1 96 ? 7.837 -16.133 -22.337 1.00 97.81 96 TYR A N 1
ATOM 756 C CA . TYR A 1 96 ? 7.859 -14.696 -22.085 1.00 97.81 96 TYR A CA 1
ATOM 757 C C . TYR A 1 96 ? 7.199 -13.947 -23.249 1.00 97.81 96 TYR A C 1
ATOM 759 O O . TYR A 1 96 ? 7.559 -14.142 -24.409 1.00 97.81 96 TYR A O 1
ATOM 767 N N . VAL A 1 97 ? 6.231 -13.078 -22.965 1.00 97.88 97 VAL A N 1
ATOM 768 C CA . VAL A 1 97 ? 5.520 -12.321 -24.007 1.00 97.88 97 VAL A CA 1
ATOM 769 C C . VAL A 1 97 ? 5.730 -10.836 -23.772 1.00 97.88 97 VAL A C 1
ATOM 771 O O . VAL A 1 97 ? 5.267 -10.298 -22.766 1.00 97.88 97 VAL A O 1
ATOM 774 N N . MET A 1 98 ? 6.396 -10.170 -24.712 1.00 96.69 98 MET A N 1
ATOM 775 C CA . MET A 1 98 ? 6.469 -8.710 -24.750 1.00 96.69 98 MET A CA 1
ATOM 776 C C . MET A 1 98 ? 5.572 -8.176 -25.865 1.00 96.69 98 MET A C 1
ATOM 778 O O . MET A 1 98 ? 5.481 -8.790 -26.927 1.00 96.69 98 MET A O 1
ATOM 782 N N . ALA A 1 99 ? 4.911 -7.044 -25.648 1.00 96.62 99 ALA A N 1
ATOM 783 C CA . ALA A 1 99 ? 4.018 -6.467 -26.646 1.00 96.62 99 ALA A CA 1
ATOM 784 C C . ALA A 1 99 ? 4.273 -4.978 -26.851 1.00 96.62 99 ALA A C 1
ATOM 786 O O . ALA A 1 99 ? 4.373 -4.206 -25.893 1.00 96.62 99 ALA A O 1
ATOM 787 N N . GLU A 1 100 ? 4.310 -4.583 -28.118 1.00 93.19 100 GLU A N 1
ATOM 788 C CA . GLU A 1 100 ? 4.121 -3.200 -28.513 1.00 93.19 100 GLU A CA 1
ATOM 789 C C . GLU A 1 100 ? 2.620 -2.891 -28.500 1.00 93.19 100 GLU A C 1
ATOM 791 O O . GLU A 1 100 ? 1.851 -3.281 -29.388 1.00 93.19 100 GLU A O 1
ATOM 796 N N . LEU A 1 101 ? 2.189 -2.245 -27.419 1.00 90.75 101 LEU A N 1
ATOM 797 C CA . LEU A 1 101 ? 0.790 -1.959 -27.143 1.00 90.75 101 LEU A CA 1
ATOM 798 C C . LEU A 1 101 ? 0.649 -0.493 -26.739 1.00 90.75 101 LEU A C 1
ATOM 800 O O . LEU A 1 101 ? 1.076 -0.088 -25.652 1.00 90.75 101 LEU A O 1
ATOM 804 N N . PHE A 1 102 ? 0.053 0.273 -27.648 1.00 82.50 102 PHE A N 1
ATOM 805 C CA . PHE A 1 102 ? -0.227 1.692 -27.500 1.00 82.50 102 PHE A CA 1
ATOM 806 C C . PHE A 1 102 ? -1.707 1.912 -27.783 1.00 82.50 102 PHE A C 1
ATOM 808 O O . PHE A 1 102 ? -2.103 2.218 -28.906 1.00 82.50 102 PHE A O 1
ATOM 815 N N . THR A 1 103 ? -2.543 1.678 -26.778 1.00 83.38 103 THR A N 1
ATOM 816 C CA . THR A 1 103 ? -3.951 2.063 -26.871 1.00 83.38 103 THR A CA 1
ATOM 817 C C . THR A 1 103 ? -4.142 3.503 -26.387 1.00 83.38 103 THR A C 1
ATOM 819 O O . THR A 1 103 ? -3.249 4.121 -25.806 1.00 83.38 103 THR A O 1
ATOM 822 N N . ASP A 1 104 ? -5.320 4.060 -26.644 1.00 81.88 104 ASP A N 1
ATOM 823 C CA . ASP A 1 104 ? -5.738 5.383 -26.178 1.00 81.88 104 ASP A CA 1
ATOM 824 C C . ASP A 1 104 ? -6.120 5.403 -24.686 1.00 81.88 104 ASP A C 1
ATOM 826 O O . ASP A 1 104 ? -6.379 6.482 -24.149 1.00 81.88 104 ASP A O 1
ATOM 830 N N . SER A 1 105 ? -6.163 4.249 -23.999 1.00 86.25 105 SER A N 1
ATOM 831 C CA . SER A 1 105 ? -6.526 4.190 -22.580 1.00 86.25 105 SER A CA 1
ATOM 832 C C . SER A 1 105 ? -5.894 3.005 -21.820 1.00 86.25 105 SER A C 1
ATOM 834 O O . SER A 1 105 ? -5.880 1.878 -22.319 1.00 86.25 105 SER A O 1
ATOM 836 N N . PRO A 1 106 ? -5.433 3.197 -20.567 1.00 85.81 106 PRO A N 1
ATOM 837 C CA . PRO A 1 106 ? -4.915 2.104 -19.735 1.00 85.81 106 PRO A CA 1
ATOM 838 C C . PRO A 1 106 ? -5.908 0.949 -19.529 1.00 85.81 106 PRO A C 1
ATOM 840 O O . PRO A 1 106 ? -5.511 -0.202 -19.363 1.00 85.81 106 PRO A O 1
ATOM 843 N N . GLU A 1 107 ? -7.211 1.232 -19.542 1.00 89.19 107 GLU A N 1
ATOM 844 C CA . GLU A 1 107 ? -8.264 0.223 -19.416 1.00 89.19 107 GLU A CA 1
ATOM 845 C C . GLU A 1 107 ? -8.267 -0.727 -20.614 1.00 89.19 107 GLU A C 1
ATOM 847 O O . GLU A 1 107 ? -8.438 -1.933 -20.432 1.00 89.19 107 GLU A O 1
ATOM 852 N N . LYS A 1 108 ? -8.036 -0.212 -21.829 1.00 90.31 108 LYS A N 1
ATOM 853 C CA . LYS A 1 108 ? -7.909 -1.052 -23.024 1.00 90.31 108 LYS A CA 1
ATOM 854 C C . LYS A 1 108 ? -6.617 -1.856 -22.996 1.00 90.31 108 LYS A C 1
ATOM 856 O O . LYS A 1 108 ? -6.678 -3.053 -23.269 1.00 90.31 108 LYS A O 1
ATOM 861 N N . ASP A 1 109 ? -5.495 -1.262 -22.582 1.00 90.50 109 ASP A N 1
ATOM 862 C CA . ASP A 1 109 ? -4.244 -2.007 -22.372 1.00 90.50 109 ASP A CA 1
ATOM 863 C C . ASP A 1 109 ? -4.472 -3.224 -21.455 1.00 90.50 109 ASP A C 1
ATOM 865 O O . ASP A 1 109 ? -4.052 -4.340 -21.773 1.00 90.50 109 ASP A O 1
ATOM 869 N N . ASN A 1 110 ? -5.219 -3.042 -20.359 1.00 92.12 110 ASN A N 1
ATOM 870 C CA . ASN A 1 110 ? -5.526 -4.110 -19.406 1.00 92.12 110 ASN A CA 1
ATOM 871 C C . ASN A 1 110 ? -6.320 -5.270 -20.026 1.00 92.12 110 ASN A C 1
ATOM 873 O O . ASN A 1 110 ? -6.117 -6.418 -19.630 1.00 92.12 110 ASN A O 1
ATOM 877 N N . ILE A 1 111 ? -7.204 -5.012 -20.997 1.00 93.69 111 ILE A N 1
ATOM 878 C CA . ILE A 1 111 ? -7.943 -6.081 -21.692 1.00 93.69 111 ILE A CA 1
ATOM 879 C C . ILE A 1 111 ? -6.960 -6.996 -22.427 1.00 93.69 111 ILE A C 1
ATOM 881 O O . ILE A 1 111 ? -7.029 -8.217 -22.277 1.00 93.69 111 ILE A O 1
ATOM 885 N N . PHE A 1 112 ? -6.029 -6.414 -23.188 1.00 95.38 112 PHE A N 1
ATOM 886 C CA . PHE A 1 112 ? -5.020 -7.176 -23.923 1.00 95.38 112 PHE A CA 1
ATOM 887 C C . PHE A 1 112 ? -4.069 -7.897 -22.969 1.00 95.38 112 PHE A C 1
ATOM 889 O O . PHE A 1 112 ? -3.845 -9.093 -23.133 1.00 95.38 112 PHE A O 1
ATOM 896 N N . VAL A 1 113 ? -3.550 -7.210 -21.947 1.00 95.50 113 VAL A N 1
ATOM 897 C CA . VAL A 1 113 ? -2.614 -7.809 -20.982 1.00 95.50 113 VAL A CA 1
ATOM 898 C C . VAL A 1 113 ? -3.230 -9.019 -20.287 1.00 95.50 113 VAL A C 1
ATOM 900 O O . VAL A 1 113 ? -2.614 -10.084 -20.270 1.00 95.50 113 VAL A O 1
ATOM 903 N N . ASN A 1 114 ? -4.456 -8.883 -19.775 1.00 94.62 114 ASN A N 1
ATOM 904 C CA . ASN A 1 114 ? -5.110 -9.941 -19.010 1.00 94.62 114 ASN A CA 1
ATOM 905 C C . ASN A 1 114 ? -5.530 -11.127 -19.882 1.00 94.62 114 ASN A C 1
ATOM 907 O O . ASN A 1 114 ? -5.362 -12.268 -19.463 1.00 94.62 114 ASN A O 1
ATOM 911 N N . ARG A 1 115 ? -6.059 -10.881 -21.088 1.00 96.19 115 ARG A N 1
ATOM 912 C CA . ARG A 1 115 ? -6.508 -11.967 -21.975 1.00 96.19 115 ARG A CA 1
ATOM 913 C C . ARG A 1 115 ? -5.357 -12.706 -22.641 1.00 96.19 115 ARG A C 1
ATOM 915 O O . ARG A 1 115 ? -5.401 -13.918 -22.765 1.00 96.19 115 ARG A O 1
ATOM 922 N N . LEU A 1 116 ? -4.322 -11.985 -23.064 1.00 97.00 116 LEU A N 1
ATOM 923 C CA . LEU A 1 116 ? -3.193 -12.571 -23.793 1.00 97.00 116 LEU A CA 1
ATOM 924 C C . LEU A 1 116 ? -2.073 -13.065 -22.856 1.00 97.00 116 LEU A C 1
ATOM 926 O O . LEU A 1 116 ? -1.092 -13.672 -23.300 1.00 97.00 116 LEU A O 1
ATOM 930 N N . GLY A 1 117 ? -2.185 -12.784 -21.554 1.00 95.88 117 GLY A N 1
ATOM 931 C CA . GLY A 1 117 ? -1.159 -13.095 -20.560 1.00 95.88 117 GLY A CA 1
ATOM 932 C C . GLY A 1 117 ? 0.166 -12.381 -20.840 1.00 95.88 117 GLY A C 1
ATOM 933 O O . GLY A 1 117 ? 1.233 -12.974 -20.661 1.00 95.88 117 GLY A O 1
ATOM 934 N N . ILE A 1 118 ? 0.123 -11.144 -21.347 1.00 97.12 118 ILE A N 1
ATOM 935 C CA . ILE A 1 118 ? 1.337 -10.400 -21.714 1.00 97.12 118 ILE A CA 1
ATOM 936 C C . ILE A 1 118 ? 2.206 -10.207 -20.472 1.00 97.12 118 ILE A C 1
ATOM 938 O O . ILE A 1 118 ? 1.740 -9.723 -19.443 1.00 97.12 118 ILE A O 1
ATOM 942 N N . THR A 1 119 ? 3.484 -10.572 -20.577 1.00 96.38 119 THR A N 1
ATOM 943 C CA . THR A 1 119 ? 4.435 -10.440 -19.473 1.00 96.38 119 THR A CA 1
ATOM 944 C C . THR A 1 119 ? 4.954 -9.020 -19.354 1.00 96.38 119 THR A C 1
ATOM 946 O O . THR A 1 119 ? 5.117 -8.535 -18.240 1.00 96.38 119 THR A O 1
ATOM 949 N N . SER A 1 120 ? 5.245 -8.341 -20.468 1.00 96.00 120 SER A N 1
ATOM 950 C CA . SER A 1 120 ? 5.733 -6.960 -20.424 1.00 96.00 120 SER A CA 1
ATOM 951 C C . SER A 1 120 ? 5.262 -6.101 -21.591 1.00 96.00 120 SER A C 1
ATOM 953 O O . SER A 1 120 ? 5.163 -6.556 -22.728 1.00 96.00 120 SER A O 1
ATOM 955 N N . LEU A 1 121 ? 5.002 -4.828 -21.311 1.00 95.44 121 LEU A N 1
ATOM 956 C CA . LEU A 1 121 ? 4.696 -3.826 -22.323 1.00 95.44 121 LEU A CA 1
ATOM 957 C C . LEU A 1 121 ? 5.959 -3.058 -22.696 1.00 95.44 121 LEU A C 1
ATOM 959 O O . LEU A 1 121 ? 6.690 -2.595 -21.819 1.00 95.44 121 LEU A O 1
ATOM 963 N N . VAL A 1 122 ? 6.203 -2.902 -23.995 1.00 95.44 122 VAL A N 1
ATOM 964 C CA . VAL A 1 122 ? 7.317 -2.094 -24.496 1.00 95.44 122 VAL A CA 1
ATOM 965 C C . VAL A 1 122 ? 7.072 -0.626 -24.142 1.00 95.44 122 VAL A C 1
ATOM 967 O O . VAL A 1 122 ? 5.975 -0.092 -24.336 1.00 95.44 122 VAL A O 1
ATOM 970 N N . ARG A 1 123 ? 8.097 0.023 -23.591 1.00 94.75 123 ARG A N 1
ATOM 971 C CA . ARG A 1 123 ? 8.145 1.461 -23.302 1.00 94.75 123 ARG A CA 1
ATOM 972 C C . ARG A 1 123 ? 9.456 2.008 -23.851 1.00 94.75 123 ARG A C 1
ATOM 974 O O . ARG A 1 123 ? 10.474 1.333 -23.768 1.00 94.75 123 ARG A O 1
ATOM 981 N N . GLU A 1 124 ? 9.441 3.213 -24.404 1.00 95.12 124 GLU A N 1
ATOM 982 C CA . GLU A 1 124 ? 10.582 3.742 -25.157 1.00 95.12 124 GLU A CA 1
ATOM 983 C C . GLU A 1 124 ? 11.133 5.007 -24.505 1.00 95.12 124 GLU A C 1
ATOM 985 O O . GLU A 1 124 ? 10.431 6.006 -24.375 1.00 95.12 124 GLU A O 1
ATOM 990 N N . ALA A 1 125 ? 12.411 5.005 -24.136 1.00 95.69 125 ALA A N 1
ATOM 991 C CA . ALA A 1 125 ? 13.067 6.183 -23.574 1.00 95.69 125 ALA A CA 1
ATOM 992 C C . ALA A 1 125 ? 13.132 7.344 -24.580 1.00 95.69 125 ALA A C 1
ATOM 994 O O . ALA A 1 125 ? 13.097 8.513 -24.188 1.00 95.69 125 ALA A O 1
ATOM 995 N N . MET A 1 126 ? 13.184 7.041 -25.882 1.00 95.56 126 MET A N 1
ATOM 996 C CA . MET A 1 126 ? 13.191 8.038 -26.957 1.00 95.56 126 MET A CA 1
ATOM 997 C C . MET A 1 126 ? 11.871 8.800 -27.110 1.00 95.56 126 MET A C 1
ATOM 999 O O . MET A 1 126 ? 11.858 9.802 -27.833 1.00 95.56 126 MET A O 1
ATOM 1003 N N . SER A 1 127 ? 10.778 8.387 -26.455 1.00 94.44 127 SER A N 1
ATOM 1004 C CA . SER A 1 127 ? 9.531 9.164 -26.441 1.00 94.44 127 SER A CA 1
ATOM 1005 C C . SER A 1 127 ? 9.619 10.396 -25.534 1.00 94.44 127 SER A C 1
ATOM 1007 O O . SER A 1 127 ? 8.849 11.335 -25.718 1.00 94.44 127 SER A O 1
ATOM 1009 N N . ALA A 1 128 ? 10.561 10.419 -24.584 1.00 95.94 128 ALA A N 1
ATOM 1010 C CA . ALA A 1 128 ? 10.784 11.570 -23.719 1.00 95.94 128 ALA A CA 1
ATOM 1011 C C . ALA A 1 128 ? 11.354 12.758 -24.505 1.00 95.94 128 ALA A C 1
ATOM 1013 O O . ALA A 1 128 ? 12.346 12.612 -25.235 1.00 95.94 128 ALA A O 1
ATOM 1014 N N . TRP A 1 129 ? 10.731 13.927 -24.335 1.00 93.88 129 TRP A N 1
ATOM 1015 C CA . TRP A 1 129 ? 11.146 15.184 -24.966 1.00 93.88 129 TRP A CA 1
ATOM 1016 C C . TRP A 1 129 ? 12.175 15.968 -24.137 1.00 93.88 129 TRP A C 1
ATOM 1018 O O . TRP A 1 129 ? 12.888 16.793 -24.701 1.00 93.88 129 TRP A O 1
ATOM 1028 N N . ASP A 1 130 ? 12.287 15.694 -22.836 1.00 94.31 130 ASP A N 1
ATOM 1029 C CA . ASP A 1 130 ? 13.285 16.268 -21.931 1.00 94.31 130 ASP A CA 1
ATOM 1030 C C . ASP A 1 130 ? 13.690 15.275 -20.820 1.00 94.31 130 ASP A C 1
ATOM 1032 O O . ASP A 1 130 ? 13.194 14.142 -20.744 1.00 94.31 130 ASP A O 1
ATOM 1036 N N . SER A 1 131 ? 14.629 15.698 -19.968 1.00 93.94 131 SER A N 1
ATOM 1037 C CA . SER A 1 131 ? 15.168 14.880 -18.876 1.00 93.94 131 SER A CA 1
ATOM 1038 C C . SER A 1 131 ? 14.113 14.545 -17.813 1.00 93.94 131 SER A C 1
ATOM 1040 O O . SER A 1 131 ? 14.101 13.430 -17.287 1.00 93.94 131 SER A O 1
ATOM 1042 N N . HIS A 1 132 ? 13.188 15.472 -17.555 1.00 95.50 132 HIS A N 1
ATOM 1043 C CA . HIS A 1 132 ? 12.115 15.312 -16.583 1.00 95.50 132 HIS A CA 1
ATOM 1044 C C . HIS A 1 132 ? 11.110 14.252 -17.040 1.00 95.50 132 HIS A C 1
ATOM 1046 O O . HIS A 1 132 ? 10.717 13.384 -16.262 1.00 95.50 132 HIS A O 1
ATOM 1052 N N . GLU A 1 133 ? 10.732 14.258 -18.317 1.00 96.94 133 GLU A N 1
ATOM 1053 C CA . GLU A 1 133 ? 9.846 13.256 -18.898 1.00 96.94 133 GLU A CA 1
ATOM 1054 C C . GLU A 1 133 ? 10.483 11.860 -18.892 1.00 96.94 133 GLU A C 1
ATOM 1056 O O . GLU A 1 133 ? 9.813 10.876 -18.567 1.00 96.94 133 GLU A O 1
ATOM 1061 N N . LEU A 1 134 ? 11.788 11.753 -19.164 1.00 96.94 134 LEU A N 1
ATOM 1062 C CA . LEU A 1 134 ? 12.501 10.479 -19.035 1.00 96.94 134 LEU A CA 1
ATOM 1063 C C . LEU A 1 134 ? 12.522 9.998 -17.576 1.00 96.94 134 LEU A C 1
ATOM 1065 O O . LEU A 1 134 ? 12.235 8.829 -17.307 1.00 96.94 134 LEU A O 1
ATOM 1069 N N . GLY A 1 135 ? 12.781 10.904 -16.629 1.00 96.81 135 GLY A N 1
ATOM 1070 C CA . GLY A 1 135 ? 12.661 10.631 -15.199 1.00 96.81 135 GLY A CA 1
ATOM 1071 C C . GLY A 1 135 ? 11.261 10.141 -14.814 1.00 96.81 135 GLY A C 1
ATOM 1072 O O . GLY A 1 135 ? 11.132 9.153 -14.093 1.00 96.81 135 GLY A O 1
ATOM 1073 N N . ARG A 1 136 ? 10.201 10.749 -15.359 1.00 96.50 136 ARG A N 1
ATOM 1074 C CA . ARG A 1 136 ? 8.802 10.348 -15.134 1.00 96.50 136 ARG A CA 1
ATOM 1075 C C . ARG A 1 136 ? 8.499 8.947 -15.665 1.00 96.50 136 ARG A C 1
ATOM 1077 O O . ARG A 1 136 ? 7.786 8.191 -15.002 1.00 96.50 136 ARG A O 1
ATOM 1084 N N . ILE A 1 137 ? 9.036 8.581 -16.832 1.00 95.62 137 ILE A N 1
ATOM 1085 C CA . ILE A 1 137 ? 8.916 7.223 -17.385 1.00 95.62 137 ILE A CA 1
ATOM 1086 C C . ILE A 1 137 ? 9.561 6.212 -16.429 1.00 95.62 137 ILE A C 1
ATOM 1088 O O . ILE A 1 137 ? 8.926 5.210 -16.090 1.00 95.62 137 ILE A O 1
ATOM 1092 N N . VAL A 1 138 ? 10.772 6.492 -15.935 1.00 95.75 138 VAL A N 1
ATOM 1093 C CA . VAL A 1 138 ? 11.440 5.612 -14.964 1.00 95.75 138 VAL A CA 1
ATOM 1094 C C . VAL A 1 138 ? 10.700 5.587 -13.628 1.00 95.75 138 VAL A C 1
ATOM 1096 O O . VAL A 1 138 ? 10.538 4.518 -13.060 1.00 95.75 138 VAL A O 1
ATOM 1099 N N . HIS A 1 139 ? 10.175 6.707 -13.138 1.00 94.50 139 HIS A N 1
ATOM 1100 C CA . HIS A 1 139 ? 9.376 6.732 -11.912 1.00 94.50 139 HIS A CA 1
ATOM 1101 C C . HIS A 1 139 ? 8.128 5.847 -12.029 1.00 94.50 139 HIS A C 1
ATOM 1103 O O . HIS A 1 139 ? 7.827 5.063 -11.134 1.00 94.50 139 HIS A O 1
ATOM 1109 N N . ARG A 1 140 ? 7.414 5.939 -13.158 1.00 92.12 140 ARG A N 1
ATOM 1110 C CA . ARG A 1 140 ? 6.157 5.216 -13.375 1.00 92.12 140 ARG A CA 1
ATOM 1111 C C . ARG A 1 140 ? 6.346 3.709 -13.530 1.00 92.12 140 ARG A C 1
ATOM 1113 O O . ARG A 1 140 ? 5.493 2.946 -13.084 1.00 92.12 140 ARG A O 1
ATOM 1120 N N . TYR A 1 141 ? 7.409 3.290 -14.212 1.00 90.50 141 TYR A N 1
ATOM 1121 C CA . TYR A 1 141 ? 7.621 1.888 -14.588 1.00 90.50 141 TYR A CA 1
ATOM 1122 C C . TYR A 1 141 ? 8.803 1.230 -13.875 1.00 90.50 141 TYR A C 1
ATOM 1124 O O . TYR A 1 141 ? 9.063 0.047 -14.073 1.00 90.50 141 TYR A O 1
ATOM 1132 N N . GLY A 1 142 ? 9.528 1.982 -13.052 1.00 86.81 142 GLY A N 1
ATOM 1133 C CA . GLY A 1 142 ? 10.782 1.563 -12.449 1.00 86.81 142 GLY A CA 1
ATOM 1134 C C . GLY A 1 142 ? 10.661 0.900 -11.092 1.00 86.81 142 GLY A C 1
ATOM 1135 O O . GLY A 1 142 ? 11.698 0.628 -10.517 1.00 86.81 142 GLY A O 1
ATOM 1136 N N . GLY A 1 143 ? 9.472 0.606 -10.576 1.00 91.44 143 GLY A N 1
ATOM 1137 C CA . GLY A 1 143 ? 9.319 -0.198 -9.362 1.00 91.44 143 GLY A CA 1
ATOM 1138 C C . GLY A 1 143 ? 8.441 0.453 -8.307 1.00 91.44 143 GLY A C 1
ATOM 1139 O O . GLY A 1 143 ? 7.602 1.301 -8.600 1.00 91.44 143 GLY A O 1
ATOM 1140 N N . GLU A 1 144 ? 8.607 0.009 -7.066 1.00 92.94 144 GLU A N 1
ATOM 1141 C CA . GLU A 1 144 ? 7.821 0.510 -5.939 1.00 92.94 144 GLU A CA 1
ATOM 1142 C C . GLU A 1 144 ? 8.417 1.811 -5.396 1.00 92.94 144 GLU A C 1
ATOM 1144 O O . GLU A 1 144 ? 9.634 1.963 -5.399 1.00 92.94 144 GLU A O 1
ATOM 1149 N N . PRO A 1 145 ? 7.618 2.749 -4.873 1.00 94.69 145 PRO A N 1
ATOM 1150 C CA . PRO A 1 145 ? 8.171 3.907 -4.181 1.00 94.69 145 PRO A CA 1
ATOM 1151 C C . PRO A 1 145 ? 9.061 3.498 -2.996 1.00 94.69 145 PRO A C 1
ATOM 1153 O O . PRO A 1 145 ? 8.759 2.539 -2.279 1.00 94.69 145 PRO A O 1
ATOM 1156 N N . ILE A 1 146 ? 10.139 4.245 -2.748 1.00 94.88 146 ILE A N 1
ATOM 1157 C CA . ILE A 1 146 ? 10.939 4.077 -1.523 1.00 94.88 146 ILE A CA 1
ATOM 1158 C C . ILE A 1 146 ? 10.054 4.319 -0.297 1.00 94.88 146 ILE A C 1
ATOM 1160 O O . ILE A 1 146 ? 9.291 5.283 -0.252 1.00 94.88 146 ILE A O 1
ATOM 1164 N N . GLY A 1 147 ? 10.154 3.429 0.693 1.00 94.69 147 GLY A N 1
ATOM 1165 C CA . GLY A 1 147 ? 9.308 3.482 1.888 1.00 94.69 147 GLY A CA 1
ATOM 1166 C C . GLY A 1 147 ? 7.888 2.955 1.671 1.00 94.69 147 GLY A C 1
ATOM 1167 O O . GLY A 1 147 ? 7.025 3.198 2.512 1.00 94.69 147 GLY A O 1
ATOM 1168 N N . ALA A 1 148 ? 7.637 2.224 0.575 1.00 95.25 148 ALA A N 1
ATOM 1169 C CA . ALA A 1 148 ? 6.378 1.510 0.377 1.00 95.25 148 ALA A CA 1
ATOM 1170 C C . ALA A 1 148 ? 6.020 0.641 1.596 1.00 95.25 148 ALA A C 1
ATOM 1172 O O . ALA A 1 148 ? 6.895 0.087 2.271 1.00 95.25 148 ALA A O 1
ATOM 1173 N N . PHE A 1 149 ? 4.721 0.522 1.873 1.00 94.44 149 PHE A N 1
ATOM 1174 C CA . PHE A 1 149 ? 4.229 -0.251 3.009 1.00 94.44 149 PHE A CA 1
ATOM 1175 C C . PHE A 1 149 ? 4.662 -1.715 2.923 1.00 94.44 149 PHE A C 1
ATOM 1177 O O . PHE A 1 149 ? 4.595 -2.344 1.863 1.00 94.44 149 PHE A O 1
ATOM 1184 N N . LEU A 1 150 ? 5.087 -2.262 4.066 1.00 89.75 150 LEU A N 1
ATOM 1185 C CA . LEU A 1 150 ? 5.503 -3.655 4.165 1.00 89.75 150 LEU A CA 1
ATOM 1186 C C . LEU A 1 150 ? 4.322 -4.566 3.830 1.00 89.75 150 LEU A C 1
ATOM 1188 O O . LEU A 1 150 ? 3.230 -4.428 4.383 1.00 89.75 150 LEU A O 1
ATOM 1192 N N . ARG A 1 151 ? 4.545 -5.493 2.900 1.00 78.19 151 ARG A N 1
ATOM 1193 C CA . ARG A 1 151 ? 3.509 -6.411 2.427 1.00 78.19 151 ARG A CA 1
ATOM 1194 C C . ARG A 1 151 ? 3.516 -7.686 3.269 1.00 78.19 151 ARG A C 1
ATOM 1196 O O . ARG A 1 151 ? 4.585 -8.278 3.422 1.00 78.19 151 ARG A O 1
ATOM 1203 N N . PRO A 1 152 ? 2.358 -8.143 3.776 1.00 73.62 152 PRO A N 1
ATOM 1204 C CA . PRO A 1 152 ? 2.275 -9.427 4.459 1.00 73.62 152 PRO A CA 1
ATOM 1205 C C . PRO A 1 152 ? 2.530 -10.576 3.474 1.00 73.62 152 PRO A C 1
ATOM 1207 O O . PRO A 1 152 ? 2.290 -10.449 2.270 1.00 73.62 152 PRO A O 1
ATOM 1210 N N . SER A 1 153 ? 3.002 -11.711 3.994 1.00 72.94 153 SER A N 1
ATOM 1211 C CA . SER A 1 153 ? 3.260 -12.926 3.205 1.00 72.94 153 SER A CA 1
ATOM 1212 C C . SER A 1 153 ? 1.985 -13.506 2.587 1.00 72.94 153 SER A C 1
ATOM 1214 O O . SER A 1 153 ? 2.026 -14.072 1.497 1.00 72.94 153 SER A O 1
ATOM 1216 N N . LEU A 1 154 ? 0.848 -13.326 3.263 1.00 77.25 154 LEU A N 1
ATOM 1217 C CA . LEU A 1 154 ? -0.475 -13.687 2.780 1.00 77.25 154 LEU A CA 1
ATOM 1218 C C . LEU A 1 154 ? -1.269 -12.411 2.492 1.00 77.25 154 LEU A C 1
ATOM 1220 O O . LEU A 1 154 ? -1.484 -11.592 3.383 1.00 77.25 154 LEU A O 1
ATOM 1224 N N . ARG A 1 155 ? -1.739 -12.249 1.254 1.00 75.56 155 ARG A N 1
ATOM 1225 C CA . ARG A 1 155 ? -2.647 -11.160 0.878 1.00 75.56 155 ARG A CA 1
ATOM 1226 C C . ARG A 1 155 ? -3.587 -11.580 -0.248 1.00 75.56 155 ARG A C 1
ATOM 1228 O O . ARG A 1 155 ? -3.221 -12.453 -1.038 1.00 75.56 155 ARG A O 1
ATOM 1235 N N . PRO A 1 156 ? -4.756 -10.933 -0.375 1.00 80.38 156 PRO A N 1
ATOM 1236 C CA . PRO A 1 156 ? -5.560 -11.034 -1.583 1.00 80.38 156 PRO A CA 1
ATOM 1237 C C . PRO A 1 156 ? -4.753 -10.614 -2.818 1.00 80.38 156 PRO A C 1
ATOM 1239 O O . PRO A 1 156 ? -3.910 -9.713 -2.747 1.00 80.38 156 PRO A O 1
ATOM 1242 N N . LEU A 1 157 ? -5.030 -11.248 -3.958 1.00 83.75 157 LEU A N 1
ATOM 1243 C CA . LEU A 1 157 ? -4.503 -10.800 -5.243 1.00 83.75 157 LEU A CA 1
ATOM 1244 C C . LEU A 1 157 ? -5.030 -9.386 -5.525 1.00 83.75 157 LEU A C 1
ATOM 1246 O O . LEU A 1 157 ? -6.240 -9.165 -5.526 1.00 83.75 157 LEU A O 1
ATOM 1250 N N . ALA A 1 158 ? -4.120 -8.441 -5.749 1.00 82.62 158 ALA A N 1
ATOM 1251 C CA . ALA A 1 158 ? -4.442 -7.045 -6.019 1.00 82.62 158 ALA A CA 1
ATOM 1252 C C . ALA A 1 158 ? -3.982 -6.659 -7.433 1.00 82.62 158 ALA A C 1
ATOM 1254 O O . ALA A 1 158 ? -2.951 -7.167 -7.885 1.00 82.62 158 ALA A O 1
ATOM 1255 N N . PRO A 1 159 ? -4.711 -5.768 -8.128 1.00 85.94 159 PRO A N 1
ATOM 1256 C CA . PRO A 1 159 ? -4.282 -5.265 -9.426 1.00 85.94 159 PRO A CA 1
ATOM 1257 C C . PRO A 1 159 ? -2.964 -4.486 -9.303 1.00 85.94 159 PRO A C 1
ATOM 1259 O O . PRO A 1 159 ? -2.731 -3.786 -8.317 1.00 85.94 159 PRO A O 1
ATOM 1262 N N . SER A 1 160 ? -2.117 -4.581 -10.325 1.00 85.25 160 SER A N 1
ATOM 1263 C CA . SER A 1 160 ? -0.863 -3.833 -10.437 1.00 85.25 160 SER A CA 1
ATOM 1264 C C . SER A 1 160 ? -0.666 -3.320 -11.860 1.00 85.25 160 SER A C 1
ATOM 1266 O O . SER A 1 160 ? -1.276 -3.821 -12.803 1.00 85.25 160 SER A O 1
ATOM 1268 N N . ILE A 1 161 ? 0.207 -2.325 -12.021 1.00 86.19 161 ILE A N 1
ATOM 1269 C CA . ILE A 1 161 ? 0.632 -1.860 -13.346 1.00 86.19 161 ILE A CA 1
ATOM 1270 C C . ILE A 1 161 ? 1.330 -3.023 -14.067 1.00 86.19 161 ILE A C 1
ATOM 1272 O O . ILE A 1 161 ? 2.122 -3.744 -13.455 1.00 86.19 161 ILE A O 1
ATOM 1276 N N . ALA A 1 162 ? 1.027 -3.211 -15.353 1.00 89.19 162 ALA A N 1
ATOM 1277 C CA . ALA A 1 162 ? 1.700 -4.203 -16.185 1.00 89.19 162 ALA A CA 1
ATOM 1278 C C . ALA A 1 162 ? 3.214 -3.940 -16.211 1.00 89.19 162 ALA A C 1
ATOM 1280 O O . ALA A 1 162 ? 3.646 -2.790 -16.333 1.00 89.19 162 ALA A O 1
ATOM 1281 N N . HIS A 1 163 ? 4.024 -4.996 -16.112 1.00 92.69 163 HIS A N 1
ATOM 1282 C CA . HIS A 1 163 ? 5.478 -4.848 -16.138 1.00 92.69 163 HIS A CA 1
ATOM 1283 C C . HIS A 1 163 ? 5.929 -4.181 -17.444 1.00 92.69 163 HIS A C 1
ATOM 1285 O O . HIS A 1 163 ? 5.381 -4.446 -18.514 1.00 92.69 163 HIS A O 1
ATOM 1291 N N . ALA A 1 164 ? 6.940 -3.322 -17.362 1.00 93.75 164 ALA A N 1
ATOM 1292 C CA . ALA A 1 164 ? 7.525 -2.683 -18.531 1.00 93.75 164 ALA A CA 1
ATOM 1293 C C . ALA A 1 164 ? 8.779 -3.427 -19.010 1.00 93.75 164 ALA A C 1
ATOM 1295 O O . ALA A 1 164 ? 9.540 -3.975 -18.210 1.00 93.75 164 ALA A O 1
ATOM 1296 N N . LEU A 1 165 ? 8.996 -3.387 -20.323 1.00 95.81 165 LEU A N 1
ATOM 1297 C CA . LEU A 1 165 ? 10.300 -3.546 -20.954 1.00 95.81 165 LEU A CA 1
ATOM 1298 C C . LEU A 1 165 ? 10.711 -2.165 -21.472 1.00 95.81 165 LEU A C 1
ATOM 1300 O O . LEU A 1 165 ? 10.176 -1.699 -22.480 1.00 95.81 165 LEU A O 1
ATOM 1304 N N . LEU A 1 166 ? 11.609 -1.494 -20.755 1.00 95.94 166 LEU A N 1
ATOM 1305 C CA . LEU A 1 166 ? 12.050 -0.144 -21.078 1.00 95.94 166 LEU A CA 1
ATOM 1306 C C . LEU A 1 166 ? 13.236 -0.190 -22.047 1.00 95.94 166 LEU A C 1
ATOM 1308 O O . LEU A 1 166 ? 14.330 -0.634 -21.701 1.00 95.94 166 LEU A O 1
ATOM 1312 N N . LEU A 1 167 ? 13.013 0.255 -23.278 1.00 96.81 167 LEU A N 1
ATOM 1313 C CA . LEU A 1 167 ? 14.032 0.291 -24.317 1.00 96.81 167 LEU A CA 1
ATOM 1314 C C . LEU A 1 167 ? 14.712 1.658 -24.352 1.00 96.81 167 LEU A C 1
ATOM 1316 O O . LEU A 1 167 ? 14.027 2.679 -24.435 1.00 96.81 167 LEU A O 1
ATOM 1320 N N . ASP A 1 168 ? 16.047 1.680 -24.350 1.00 94.62 168 ASP A N 1
ATOM 1321 C CA . ASP A 1 168 ? 16.803 2.910 -24.617 1.00 94.62 168 ASP A CA 1
ATOM 1322 C C . ASP A 1 168 ? 16.497 3.408 -26.031 1.00 94.62 168 ASP A C 1
ATOM 1324 O O . ASP A 1 168 ? 16.238 4.590 -26.244 1.00 94.62 168 ASP A O 1
ATOM 1328 N N . LEU A 1 169 ? 16.504 2.468 -26.982 1.00 96.12 169 LEU A N 1
ATOM 1329 C CA . LEU A 1 169 ? 16.224 2.672 -28.393 1.00 96.12 169 LEU A CA 1
ATOM 1330 C C . LEU A 1 169 ? 15.519 1.435 -28.960 1.00 96.12 169 LEU A C 1
ATOM 1332 O O . LEU A 1 169 ? 16.090 0.338 -28.953 1.00 96.12 169 LEU A O 1
ATOM 1336 N N . SER A 1 170 ? 14.303 1.604 -29.480 1.00 95.50 170 SER A N 1
ATOM 1337 C CA . SER A 1 170 ? 13.669 0.598 -30.341 1.00 95.50 170 SER A CA 1
ATOM 1338 C C . SER A 1 170 ? 14.163 0.723 -31.786 1.00 95.50 170 SER A C 1
ATOM 1340 O O . SER A 1 170 ? 14.756 1.732 -32.165 1.00 95.50 170 SER A O 1
ATOM 1342 N N . HIS A 1 171 ? 13.930 -0.300 -32.607 1.00 93.50 171 HIS A N 1
ATOM 1343 C CA . HIS A 1 171 ? 14.380 -0.296 -34.002 1.00 93.50 171 HIS A CA 1
ATOM 1344 C C . HIS A 1 171 ? 13.602 0.691 -34.887 1.00 93.50 171 HIS A C 1
ATOM 1346 O O . HIS A 1 171 ? 14.119 1.104 -35.921 1.00 93.50 171 HIS A O 1
ATOM 1352 N N . ASP A 1 172 ? 12.419 1.134 -34.451 1.00 92.38 172 ASP A N 1
ATOM 1353 C CA . ASP A 1 172 ? 11.595 2.122 -35.160 1.00 92.38 172 ASP A CA 1
ATOM 1354 C C . ASP A 1 172 ? 11.876 3.563 -34.724 1.00 92.38 172 ASP A C 1
ATOM 1356 O O . ASP A 1 172 ? 11.399 4.529 -35.327 1.00 92.38 172 ASP A O 1
ATOM 1360 N N . ASN A 1 173 ? 12.648 3.743 -33.652 1.00 94.94 173 ASN A N 1
ATOM 1361 C CA . ASN A 1 173 ? 12.971 5.067 -33.159 1.00 94.94 173 ASN A CA 1
ATOM 1362 C C . ASN A 1 173 ? 13.938 5.811 -34.101 1.00 94.94 173 ASN A C 1
ATOM 1364 O O . ASN A 1 173 ? 14.863 5.222 -34.667 1.00 94.94 173 ASN A O 1
ATOM 1368 N N . PRO A 1 174 ? 13.789 7.145 -34.224 1.00 94.56 174 PRO A N 1
ATOM 1369 C CA . PRO A 1 174 ? 14.752 7.965 -34.948 1.00 94.56 174 PRO A CA 1
ATOM 1370 C C . PRO A 1 174 ? 16.117 7.942 -34.251 1.00 94.56 174 PRO A C 1
ATOM 1372 O O . PRO A 1 174 ? 16.213 7.732 -33.040 1.00 94.56 174 PRO A O 1
ATOM 1375 N N . CYS A 1 175 ? 17.176 8.247 -35.006 1.00 94.62 175 CYS A N 1
ATOM 1376 C CA . CYS A 1 175 ? 18.537 8.268 -34.476 1.00 94.62 175 CYS A CA 1
ATOM 1377 C C . CYS A 1 175 ? 18.662 9.194 -33.242 1.00 94.62 175 CYS A C 1
ATOM 1379 O O . CYS A 1 175 ? 18.359 10.391 -33.337 1.00 94.62 175 CYS A O 1
ATOM 1381 N N . PRO A 1 176 ? 19.166 8.689 -32.097 1.00 94.69 176 PRO A N 1
ATOM 1382 C CA . PRO A 1 176 ? 19.375 9.495 -30.894 1.00 94.69 176 PRO A CA 1
ATOM 1383 C C . PRO A 1 176 ? 20.304 10.685 -31.106 1.00 94.69 176 PRO A C 1
ATOM 1385 O O . PRO A 1 176 ? 20.087 11.745 -30.528 1.00 94.69 176 PRO A O 1
ATOM 1388 N N . ILE A 1 177 ? 21.317 10.532 -31.961 1.00 94.75 177 ILE A N 1
ATOM 1389 C CA . ILE A 1 177 ? 22.324 11.568 -32.208 1.00 94.75 177 ILE A CA 1
ATOM 1390 C C . ILE A 1 177 ? 21.706 12.771 -32.921 1.00 94.75 177 ILE A C 1
ATOM 1392 O O . ILE A 1 177 ? 22.029 13.905 -32.579 1.00 94.75 177 ILE A O 1
ATOM 1396 N N . THR A 1 178 ? 20.794 12.537 -33.870 1.00 91.50 178 THR A N 1
ATOM 1397 C CA . THR A 1 178 ? 20.103 13.613 -34.594 1.00 91.50 178 THR A CA 1
ATOM 1398 C C . THR A 1 178 ? 18.911 14.165 -33.822 1.00 91.50 178 THR A C 1
ATOM 1400 O O . THR A 1 178 ? 18.624 15.352 -33.924 1.00 91.50 178 THR A O 1
ATOM 1403 N N . LYS A 1 179 ? 18.192 13.318 -33.070 1.00 92.19 179 LYS A N 1
ATOM 1404 C CA . LYS A 1 179 ? 17.024 13.746 -32.283 1.00 92.19 179 LYS A CA 1
ATOM 1405 C C . LYS A 1 179 ? 17.421 14.493 -31.007 1.00 92.19 179 LYS A C 1
ATOM 1407 O O . LYS A 1 179 ? 16.687 15.376 -30.578 1.00 92.19 179 LYS A O 1
ATOM 1412 N N . ARG A 1 180 ? 18.546 14.112 -30.399 1.00 92.31 180 ARG A N 1
ATOM 1413 C CA . ARG A 1 180 ? 19.092 14.708 -29.177 1.00 92.31 180 ARG A CA 1
ATOM 1414 C C . ARG A 1 180 ? 20.520 15.184 -29.431 1.00 92.31 180 ARG A C 1
ATOM 1416 O O . ARG A 1 180 ? 20.726 16.191 -30.101 1.00 92.31 180 ARG A O 1
ATOM 1423 N N . CYS A 1 181 ? 21.509 14.462 -28.911 1.00 92.12 181 CYS A N 1
ATOM 1424 C CA . CYS A 1 181 ? 22.910 14.599 -29.276 1.00 92.12 181 CYS A CA 1
ATOM 1425 C C . CYS A 1 181 ? 23.690 13.339 -28.870 1.00 92.12 181 CYS A C 1
ATOM 1427 O O . CYS A 1 181 ? 23.218 12.529 -28.072 1.00 92.12 181 CYS A O 1
ATOM 1429 N N . VAL A 1 182 ? 24.920 13.201 -29.370 1.00 95.25 182 VAL A N 1
ATOM 1430 C CA . VAL A 1 182 ? 25.816 12.067 -29.066 1.00 95.25 182 VAL A CA 1
ATOM 1431 C C . VAL A 1 182 ? 26.131 11.904 -27.568 1.00 95.25 182 VAL A C 1
ATOM 1433 O O . VAL A 1 182 ? 26.365 10.793 -27.100 1.00 95.25 182 VAL A O 1
ATOM 1436 N N . PHE A 1 183 ? 26.104 12.992 -26.794 1.00 95.12 183 PHE A N 1
ATOM 1437 C CA . PHE A 1 183 ? 26.432 12.970 -25.367 1.00 95.12 183 PHE A CA 1
ATOM 1438 C C . PHE A 1 183 ? 25.282 12.459 -24.489 1.00 95.12 183 PHE A C 1
ATOM 1440 O O . PHE A 1 183 ? 25.526 12.125 -23.335 1.00 95.12 183 PHE A O 1
ATOM 1447 N N . ASP A 1 184 ? 24.053 12.360 -25.005 1.00 96.12 184 ASP A N 1
ATOM 1448 C CA . ASP A 1 184 ? 22.890 11.920 -24.220 1.00 96.12 184 ASP A CA 1
ATOM 1449 C C . ASP A 1 184 ? 22.746 10.398 -24.127 1.00 96.12 184 ASP A C 1
ATOM 1451 O O . ASP A 1 184 ? 22.065 9.896 -23.233 1.00 96.12 184 ASP A O 1
ATOM 1455 N N . LEU A 1 185 ? 23.399 9.644 -25.021 1.00 97.06 185 LEU A N 1
ATOM 1456 C CA . LEU A 1 185 ? 23.173 8.202 -25.122 1.00 97.06 185 LEU A CA 1
ATOM 1457 C C . LEU A 1 185 ? 23.559 7.462 -23.830 1.00 97.06 185 LEU A C 1
ATOM 1459 O O . LEU A 1 185 ? 22.847 6.558 -23.389 1.00 97.06 185 LEU A O 1
ATOM 1463 N N . LEU A 1 186 ? 24.667 7.858 -23.196 1.00 98.00 186 LEU A N 1
ATOM 1464 C CA . LEU A 1 186 ? 25.116 7.267 -21.934 1.00 98.00 186 LEU A CA 1
ATOM 1465 C C . LEU A 1 186 ? 24.217 7.673 -20.742 1.00 98.00 186 LEU A C 1
ATOM 1467 O O . LEU A 1 186 ? 23.736 6.764 -20.064 1.00 98.00 186 LEU A O 1
ATOM 1471 N N . PRO A 1 187 ? 23.932 8.970 -20.487 1.00 97.56 187 PRO A N 1
ATOM 1472 C CA . PRO A 1 187 ? 22.964 9.402 -19.474 1.00 97.56 187 PRO A CA 1
ATOM 1473 C C . PRO A 1 187 ? 21.589 8.748 -19.596 1.00 97.56 187 PRO A C 1
ATOM 1475 O O . PRO A 1 187 ? 21.090 8.199 -18.616 1.00 97.56 187 PRO A O 1
ATOM 1478 N N . SER A 1 188 ? 20.994 8.758 -20.791 1.00 97.62 188 SER A N 1
ATOM 1479 C CA . SER A 1 188 ? 19.663 8.188 -21.011 1.00 97.62 188 SER A CA 1
ATOM 1480 C C . SER A 1 188 ? 19.637 6.693 -20.722 1.00 97.62 188 SER A C 1
ATOM 1482 O O . SER A 1 188 ? 18.762 6.219 -19.995 1.00 97.62 188 SER A O 1
ATOM 1484 N N . ALA A 1 189 ? 20.650 5.966 -21.199 1.00 97.94 189 ALA A N 1
ATOM 1485 C CA . ALA A 1 189 ? 20.776 4.552 -20.896 1.00 97.94 189 ALA A CA 1
ATOM 1486 C C . ALA A 1 189 ? 20.963 4.297 -19.397 1.00 97.94 189 ALA A C 1
ATOM 1488 O O . ALA A 1 189 ? 20.389 3.355 -18.856 1.00 97.94 189 ALA A O 1
ATOM 1489 N N . ALA A 1 190 ? 21.732 5.132 -18.698 1.00 98.19 190 ALA A N 1
ATOM 1490 C CA . ALA A 1 190 ? 21.937 4.995 -17.262 1.00 98.19 190 ALA A CA 1
ATOM 1491 C C . ALA A 1 190 ? 20.634 5.174 -16.466 1.00 98.19 190 ALA A C 1
ATOM 1493 O O . ALA A 1 190 ? 20.368 4.388 -15.556 1.00 98.19 190 ALA A O 1
ATOM 1494 N N . LEU A 1 191 ? 19.785 6.135 -16.849 1.00 97.94 191 LEU A N 1
ATOM 1495 C CA . LEU A 1 191 ? 18.471 6.335 -16.229 1.00 97.94 191 LEU A CA 1
ATOM 1496 C C . LEU A 1 191 ? 17.542 5.132 -16.456 1.00 97.94 191 LEU A C 1
ATOM 1498 O O . LEU A 1 191 ? 16.959 4.623 -15.499 1.00 97.94 191 LEU A O 1
ATOM 1502 N N . VAL A 1 192 ? 17.459 4.621 -17.690 1.00 97.19 192 VAL A N 1
ATOM 1503 C CA . VAL A 1 192 ? 16.682 3.409 -18.025 1.00 97.19 192 VAL A CA 1
ATOM 1504 C C . VAL A 1 192 ? 17.133 2.213 -17.189 1.00 97.19 192 VAL A C 1
ATOM 1506 O O . VAL A 1 192 ? 16.314 1.484 -16.626 1.00 97.19 192 VAL A O 1
ATOM 1509 N N . THR A 1 193 ? 18.447 2.050 -17.052 1.00 96.31 193 THR A N 1
ATOM 1510 C CA . THR A 1 193 ? 19.073 0.940 -16.330 1.00 96.31 193 THR A CA 1
ATOM 1511 C C . THR A 1 193 ? 18.726 0.939 -14.834 1.00 96.31 193 THR A C 1
ATOM 1513 O O . THR A 1 193 ? 18.696 -0.111 -14.191 1.00 96.31 193 THR A O 1
ATOM 1516 N N . MET A 1 194 ? 18.399 2.097 -14.260 1.00 97.12 194 MET A N 1
ATOM 1517 C CA . MET A 1 194 ? 17.987 2.197 -12.859 1.00 97.12 194 MET A CA 1
ATOM 1518 C C . MET A 1 194 ? 16.515 1.853 -12.621 1.00 97.12 194 MET A C 1
ATOM 1520 O O . MET A 1 194 ? 16.110 1.720 -11.470 1.00 97.12 194 MET A O 1
ATOM 1524 N N . SER A 1 195 ? 15.711 1.625 -13.662 1.00 95.12 195 SER A N 1
ATOM 1525 C CA . SER A 1 195 ? 14.342 1.113 -13.511 1.00 95.12 195 SER A CA 1
ATOM 1526 C C . SER A 1 195 ? 14.345 -0.339 -13.013 1.00 95.12 195 SER A C 1
ATOM 1528 O O . SER A 1 195 ? 15.095 -1.154 -13.542 1.00 95.12 195 SER A O 1
ATOM 1530 N N . ALA A 1 196 ? 13.525 -0.701 -12.017 1.00 94.69 196 ALA A N 1
ATOM 1531 C CA . ALA A 1 196 ? 13.222 -2.081 -11.579 1.00 94.69 196 ALA A CA 1
ATOM 1532 C C . ALA A 1 196 ? 12.286 -2.806 -12.548 1.00 94.69 196 ALA A C 1
ATOM 1534 O O . ALA A 1 196 ? 11.272 -3.387 -12.168 1.00 94.69 196 ALA A O 1
ATOM 1535 N N . SER A 1 197 ? 12.658 -2.753 -13.822 1.00 93.31 197 SER A N 1
ATOM 1536 C CA . SER A 1 197 ? 11.951 -3.357 -14.940 1.00 93.31 197 SER A CA 1
ATOM 1537 C C . SER A 1 197 ? 12.951 -4.022 -15.881 1.00 93.31 197 SER A C 1
ATOM 1539 O O . SER A 1 197 ? 14.159 -3.868 -15.705 1.00 93.31 197 SER A O 1
ATOM 1541 N N . ALA A 1 198 ? 12.469 -4.779 -16.864 1.00 93.88 198 ALA A N 1
ATOM 1542 C CA . ALA A 1 198 ? 13.358 -5.274 -17.905 1.00 93.88 198 ALA A CA 1
ATOM 1543 C C . ALA A 1 198 ? 13.838 -4.092 -18.765 1.00 93.88 198 ALA A C 1
ATOM 1545 O O . ALA A 1 198 ? 13.060 -3.179 -19.038 1.00 93.88 198 ALA A O 1
ATOM 1546 N N . CYS A 1 199 ? 15.088 -4.120 -19.230 1.00 94.25 199 CYS A N 1
ATOM 1547 C CA . CYS A 1 199 ? 15.624 -3.105 -20.137 1.00 94.25 199 CYS A CA 1
ATOM 1548 C C . CYS A 1 199 ? 16.183 -3.713 -21.429 1.00 94.25 199 CYS A C 1
ATOM 1550 O O . CYS A 1 199 ? 16.584 -4.878 -21.451 1.00 94.25 199 CYS A O 1
ATOM 1552 N N . GLY A 1 200 ? 16.249 -2.922 -22.501 1.00 94.50 200 GLY A N 1
ATOM 1553 C CA . GLY A 1 200 ? 16.826 -3.357 -23.775 1.00 94.50 200 GLY A CA 1
ATOM 1554 C C . GLY A 1 200 ? 17.270 -2.203 -24.672 1.00 94.50 200 GLY A C 1
ATOM 1555 O O . GLY A 1 200 ? 16.971 -1.044 -24.409 1.00 94.50 200 GLY A O 1
ATOM 1556 N N . SER A 1 201 ? 17.989 -2.525 -25.745 1.00 96.12 201 SER A N 1
ATOM 1557 C CA . SER A 1 201 ? 18.448 -1.555 -26.743 1.00 96.12 201 SER A CA 1
ATOM 1558 C C . SER A 1 201 ? 18.628 -2.231 -28.097 1.00 96.12 201 SER A C 1
ATOM 1560 O O . SER A 1 201 ? 18.907 -3.430 -28.167 1.00 96.12 201 SER A O 1
ATOM 1562 N N . THR A 1 202 ? 18.491 -1.457 -29.168 1.00 95.69 202 THR A N 1
ATOM 1563 C CA . THR A 1 202 ? 18.772 -1.901 -30.535 1.00 95.69 202 THR A CA 1
ATOM 1564 C C . THR A 1 202 ? 20.261 -1.748 -30.852 1.00 95.69 202 THR A C 1
ATOM 1566 O O . THR A 1 202 ? 20.896 -0.760 -30.473 1.00 95.69 202 THR A O 1
ATOM 1569 N N . ALA A 1 203 ? 20.830 -2.726 -31.565 1.00 94.62 203 ALA A N 1
ATOM 1570 C CA . ALA A 1 203 ? 22.219 -2.678 -32.017 1.00 94.62 203 ALA A CA 1
ATOM 1571 C C . ALA A 1 203 ? 22.493 -1.403 -32.839 1.00 94.62 203 ALA A C 1
ATOM 1573 O O . ALA A 1 203 ? 21.677 -0.990 -33.657 1.00 94.62 203 ALA A O 1
ATOM 1574 N N . GLY A 1 204 ? 23.646 -0.773 -32.609 1.00 94.75 204 GLY A N 1
ATOM 1575 C CA . GLY A 1 204 ? 24.002 0.522 -33.202 1.00 94.75 204 GLY A CA 1
ATOM 1576 C C . GLY A 1 204 ? 23.913 1.699 -32.225 1.00 94.75 204 GLY A C 1
ATOM 1577 O O . GLY A 1 204 ? 24.640 2.678 -32.391 1.00 94.75 204 GLY A O 1
ATOM 1578 N N . TYR A 1 205 ? 23.102 1.587 -31.166 1.00 97.31 205 TYR A N 1
ATOM 1579 C CA . TYR A 1 205 ? 23.045 2.592 -30.098 1.00 97.31 205 TYR A CA 1
ATOM 1580 C C . TYR A 1 205 ? 24.408 2.743 -29.409 1.00 97.31 205 TYR A C 1
ATOM 1582 O O . TYR A 1 205 ? 24.996 3.822 -29.366 1.00 97.31 205 TYR A O 1
ATOM 1590 N N . ASP A 1 206 ? 24.952 1.626 -28.927 1.00 97.19 206 ASP A N 1
ATOM 1591 C CA . ASP A 1 206 ? 26.172 1.580 -28.125 1.00 97.19 206 ASP A CA 1
ATOM 1592 C C . ASP A 1 206 ? 27.428 1.947 -28.932 1.00 97.19 206 ASP A C 1
ATOM 1594 O O . ASP A 1 206 ? 28.409 2.431 -28.370 1.00 97.19 206 ASP A O 1
ATOM 1598 N N . THR A 1 207 ? 27.396 1.745 -30.252 1.00 96.81 207 THR A N 1
ATOM 1599 C CA . THR A 1 207 ? 28.485 2.074 -31.185 1.00 96.81 207 THR A CA 1
ATOM 1600 C C . THR A 1 207 ? 28.358 3.470 -31.794 1.00 96.81 207 THR A C 1
ATOM 1602 O O . THR A 1 207 ? 29.177 3.825 -32.636 1.00 96.81 207 THR A O 1
ATOM 1605 N N . LEU A 1 208 ? 27.381 4.276 -31.358 1.00 97.12 208 LEU A N 1
ATOM 1606 C CA . LEU A 1 208 ? 27.159 5.651 -31.816 1.00 97.12 208 LEU A CA 1
ATOM 1607 C C . LEU A 1 208 ? 26.863 5.753 -33.323 1.00 97.12 208 LEU A C 1
ATOM 1609 O O . LEU A 1 208 ? 27.438 6.593 -34.016 1.00 97.12 208 LEU A O 1
ATOM 1613 N N . VAL A 1 209 ? 25.982 4.901 -33.855 1.00 97.12 209 VAL A N 1
ATOM 1614 C CA . VAL A 1 209 ? 25.545 4.991 -35.259 1.00 97.12 209 VAL A CA 1
ATOM 1615 C C . VAL A 1 209 ? 24.747 6.291 -35.474 1.00 97.12 209 VAL A C 1
ATOM 1617 O O . VAL A 1 209 ? 23.713 6.488 -34.832 1.00 97.12 209 VAL A O 1
ATOM 1620 N N . PRO A 1 210 ? 25.183 7.201 -36.372 1.00 96.00 210 PRO A N 1
ATOM 1621 C CA . PRO A 1 210 ? 24.622 8.552 -36.463 1.00 96.00 210 PRO A CA 1
ATOM 1622 C C . PRO A 1 210 ? 23.437 8.681 -37.431 1.00 96.00 210 PRO A C 1
ATOM 1624 O O . PRO A 1 210 ? 23.146 9.762 -37.938 1.00 96.00 210 PRO A O 1
ATOM 1627 N N . HIS A 1 211 ? 22.769 7.575 -37.735 1.00 94.06 211 HIS A N 1
ATOM 1628 C CA . HIS A 1 211 ? 21.601 7.533 -38.606 1.00 94.06 211 HIS A CA 1
ATOM 1629 C C . HIS A 1 211 ? 20.643 6.439 -38.144 1.00 94.06 211 HIS A C 1
ATOM 1631 O O . HIS A 1 211 ? 21.037 5.522 -37.426 1.00 94.06 211 HIS A O 1
ATOM 1637 N N . GLN A 1 212 ? 19.375 6.557 -38.536 1.00 93.12 212 GLN A N 1
ATOM 1638 C CA . GLN A 1 212 ? 18.419 5.474 -38.351 1.00 93.12 212 GLN A CA 1
ATOM 1639 C C . GLN A 1 212 ? 18.801 4.328 -39.291 1.00 93.12 212 GLN A C 1
ATOM 1641 O O . GLN A 1 212 ? 19.131 4.565 -40.457 1.00 93.12 212 GLN A O 1
ATOM 1646 N N . ILE A 1 213 ? 18.799 3.110 -38.757 1.00 93.94 213 ILE A N 1
ATOM 1647 C CA . ILE A 1 213 ? 19.038 1.890 -39.522 1.00 93.94 213 ILE A CA 1
ATOM 1648 C C . ILE A 1 213 ? 17.701 1.514 -40.154 1.00 93.94 213 ILE A C 1
ATOM 1650 O O . ILE A 1 213 ? 16.757 1.177 -39.444 1.00 93.94 213 ILE A O 1
ATOM 1654 N N . ASP A 1 214 ? 17.607 1.657 -41.472 1.00 91.81 214 ASP A N 1
ATOM 1655 C CA . ASP A 1 214 ? 16.369 1.412 -42.207 1.00 91.81 214 ASP A CA 1
ATOM 1656 C C . ASP A 1 214 ? 16.107 -0.096 -42.311 1.00 91.81 214 ASP A C 1
ATOM 1658 O O . ASP A 1 214 ? 16.943 -0.841 -42.815 1.00 91.81 214 ASP A O 1
ATOM 1662 N N . VAL A 1 215 ? 14.953 -0.555 -41.825 1.00 90.44 215 VAL A N 1
ATOM 1663 C CA . VAL A 1 215 ? 14.614 -1.988 -41.786 1.00 90.44 215 VAL A CA 1
ATOM 1664 C C . VAL A 1 215 ? 14.305 -2.591 -43.164 1.00 90.44 215 VAL A C 1
ATOM 1666 O O . VAL A 1 215 ? 14.187 -3.811 -43.270 1.00 90.44 215 VAL A O 1
ATOM 1669 N N . VAL A 1 216 ? 14.176 -1.766 -44.209 1.00 89.75 216 VAL A N 1
ATOM 1670 C CA . VAL A 1 216 ? 13.883 -2.183 -45.588 1.00 89.75 216 VAL A CA 1
ATOM 1671 C C . VAL A 1 216 ? 15.120 -2.057 -46.476 1.00 89.75 216 VAL A C 1
ATOM 1673 O O . VAL A 1 216 ? 15.470 -3.001 -47.181 1.00 89.75 216 VAL A O 1
ATOM 1676 N N . GLU A 1 217 ? 15.782 -0.900 -46.445 1.00 92.88 217 GLU A N 1
ATOM 1677 C CA . GLU A 1 217 ? 16.836 -0.545 -47.408 1.00 92.88 217 GLU A CA 1
ATOM 1678 C C . GLU A 1 217 ? 18.259 -0.844 -46.909 1.00 92.88 217 GLU A C 1
ATOM 1680 O O . GLU A 1 217 ? 19.208 -0.841 -47.698 1.00 92.88 217 GLU A O 1
ATOM 1685 N N . GLU A 1 218 ? 18.458 -1.088 -45.610 1.00 95.00 218 GLU A N 1
ATOM 1686 C CA . GLU A 1 218 ? 19.793 -1.359 -45.081 1.00 95.00 218 GLU A CA 1
ATOM 1687 C C . GLU A 1 218 ? 20.279 -2.768 -45.443 1.00 95.00 218 GLU A C 1
ATOM 1689 O O . GLU A 1 218 ? 19.743 -3.777 -44.988 1.00 95.00 218 GLU A O 1
ATOM 1694 N N . THR A 1 219 ? 21.370 -2.843 -46.205 1.00 96.12 219 THR A N 1
ATOM 1695 C CA . THR A 1 219 ? 21.992 -4.116 -46.603 1.00 96.12 219 THR A CA 1
ATOM 1696 C C . THR A 1 219 ? 23.348 -4.367 -45.945 1.00 96.12 219 THR A C 1
ATOM 1698 O O . THR A 1 219 ? 23.940 -5.430 -46.143 1.00 96.12 219 THR A O 1
ATOM 1701 N N . ARG A 1 220 ? 23.898 -3.386 -45.220 1.00 97.00 220 ARG A N 1
ATOM 1702 C CA . ARG A 1 220 ? 25.213 -3.491 -44.572 1.00 97.00 220 ARG A CA 1
ATOM 1703 C C . ARG A 1 220 ? 25.137 -4.361 -43.319 1.00 97.00 220 ARG A C 1
ATOM 1705 O O . ARG A 1 220 ? 24.099 -4.480 -42.676 1.00 97.00 220 ARG A O 1
ATOM 1712 N N . GLN A 1 221 ? 26.258 -4.972 -42.953 1.00 96.88 221 GLN A N 1
ATOM 1713 C CA . GLN A 1 221 ? 26.357 -5.843 -41.784 1.00 96.88 221 GLN A CA 1
ATOM 1714 C C . GLN A 1 221 ? 26.755 -5.065 -40.529 1.00 96.88 221 GLN A C 1
ATOM 1716 O O . GLN A 1 221 ? 27.452 -4.053 -40.592 1.00 96.88 221 GLN A O 1
ATOM 1721 N N . TYR A 1 222 ? 26.359 -5.559 -39.357 1.00 96.19 222 TYR A N 1
ATOM 1722 C CA . TYR A 1 222 ? 26.893 -5.031 -38.105 1.00 96.19 222 TYR A CA 1
ATOM 1723 C C . TYR A 1 222 ? 28.390 -5.352 -37.963 1.00 96.19 222 TYR A C 1
ATOM 1725 O O . TYR A 1 222 ? 28.846 -6.403 -38.421 1.00 96.19 222 TYR A O 1
ATOM 1733 N N . PRO A 1 223 ? 29.165 -4.465 -37.317 1.00 95.00 223 PRO A N 1
ATOM 1734 C CA . PRO A 1 223 ? 30.587 -4.683 -37.105 1.00 95.00 223 PRO A CA 1
ATOM 1735 C C . PRO A 1 223 ? 30.852 -5.902 -36.209 1.00 95.00 223 PRO A C 1
ATOM 1737 O O . PRO A 1 223 ? 30.237 -6.077 -35.160 1.00 95.00 223 PRO A O 1
ATOM 1740 N N . GLU A 1 224 ? 31.813 -6.729 -36.618 1.00 95.44 224 GLU A N 1
ATOM 1741 C CA . GLU A 1 224 ? 32.257 -7.913 -35.868 1.00 95.44 224 GLU A CA 1
ATOM 1742 C C . GLU A 1 224 ? 33.044 -7.532 -34.596 1.00 95.44 224 GLU A C 1
ATOM 1744 O O . GLU A 1 224 ? 33.902 -6.638 -34.629 1.00 95.44 224 GLU A O 1
ATOM 1749 N N . TRP A 1 225 ? 32.770 -8.238 -33.493 1.00 95.62 225 TRP A N 1
ATOM 1750 C CA . TRP A 1 225 ? 33.465 -8.091 -32.209 1.00 95.62 225 TRP A CA 1
ATOM 1751 C C . TRP A 1 225 ? 34.956 -8.456 -32.322 1.00 95.62 225 TRP A C 1
ATOM 1753 O O . TRP A 1 225 ? 35.321 -9.333 -33.098 1.00 95.62 225 TRP A O 1
ATOM 1763 N N . ASP A 1 226 ? 35.821 -7.761 -31.581 1.00 93.69 226 ASP A N 1
ATOM 1764 C CA . ASP A 1 226 ? 37.297 -7.852 -31.576 1.00 93.69 226 ASP A CA 1
ATOM 1765 C C . ASP A 1 226 ? 38.004 -7.518 -32.903 1.00 93.69 226 ASP A C 1
ATOM 1767 O O . ASP A 1 226 ? 39.203 -7.234 -32.907 1.00 93.69 226 ASP A O 1
ATOM 1771 N N . LYS A 1 227 ? 37.275 -7.471 -34.022 1.00 93.94 227 LYS A N 1
ATOM 1772 C CA . LYS A 1 227 ? 37.804 -7.074 -35.330 1.00 93.94 227 LYS A CA 1
ATOM 1773 C C . LYS A 1 227 ? 37.524 -5.614 -35.669 1.00 93.94 227 LYS A C 1
ATOM 1775 O O . LYS A 1 227 ? 38.427 -4.914 -36.117 1.00 93.94 227 LYS A O 1
ATOM 1780 N N . HIS A 1 228 ? 36.288 -5.158 -35.471 1.00 94.50 228 HIS A N 1
ATOM 1781 C CA . HIS A 1 228 ? 35.864 -3.796 -35.820 1.00 94.50 228 HIS A CA 1
ATOM 1782 C C . HIS A 1 228 ? 35.395 -3.008 -34.598 1.00 94.50 228 HIS A C 1
ATOM 1784 O O . HIS A 1 228 ? 35.622 -1.803 -34.520 1.00 94.50 228 HIS A O 1
ATOM 1790 N N . VAL A 1 229 ? 34.746 -3.682 -33.644 1.00 95.88 229 VAL A N 1
ATOM 1791 C CA . VAL A 1 229 ? 34.268 -3.078 -32.396 1.00 95.88 229 VAL A CA 1
ATOM 1792 C C . VAL A 1 229 ? 34.744 -3.867 -31.190 1.00 95.88 229 VAL A C 1
ATOM 1794 O O . VAL A 1 229 ? 34.882 -5.087 -31.237 1.00 95.88 229 VAL A O 1
ATOM 1797 N N . ASN A 1 230 ? 34.995 -3.161 -30.096 1.00 95.94 230 ASN A N 1
ATOM 1798 C CA . ASN A 1 230 ? 35.354 -3.750 -28.813 1.00 95.94 230 ASN A CA 1
ATOM 1799 C C . ASN A 1 230 ? 34.831 -2.857 -27.672 1.00 95.94 230 ASN A C 1
ATOM 1801 O O . ASN A 1 230 ? 34.038 -1.939 -27.884 1.00 95.94 230 ASN A O 1
ATOM 1805 N N . LEU A 1 231 ? 35.281 -3.106 -26.443 1.00 96.12 231 LEU A N 1
ATOM 1806 C CA . LEU A 1 231 ? 34.848 -2.362 -25.257 1.00 96.12 231 LEU A CA 1
ATOM 1807 C C . LEU A 1 231 ? 35.134 -0.851 -25.295 1.00 96.12 231 LEU A C 1
ATOM 1809 O O . LEU A 1 231 ? 34.465 -0.106 -24.580 1.00 96.12 231 LEU A O 1
ATOM 1813 N N . THR A 1 232 ? 36.107 -0.395 -26.085 1.00 94.88 232 THR A N 1
ATOM 1814 C CA . THR A 1 232 ? 36.450 1.027 -26.228 1.00 94.88 232 THR A CA 1
ATOM 1815 C C . THR A 1 232 ? 35.670 1.718 -27.345 1.00 94.88 232 THR A C 1
ATOM 1817 O O . THR A 1 232 ? 35.825 2.922 -27.531 1.00 94.88 232 THR A O 1
ATOM 1820 N N . SER A 1 233 ? 34.864 0.984 -28.116 1.00 96.19 233 SER A N 1
ATOM 1821 C CA . SER A 1 233 ? 34.041 1.548 -29.185 1.00 96.19 233 SER A CA 1
ATOM 1822 C C . SER A 1 233 ? 32.778 2.193 -28.608 1.00 96.19 233 SER A C 1
ATOM 1824 O O . SER A 1 233 ? 32.000 1.541 -27.908 1.00 96.19 233 SER A O 1
ATOM 1826 N N . GLY A 1 234 ? 32.559 3.473 -28.923 1.00 96.19 234 GLY A N 1
ATOM 1827 C CA . GLY A 1 234 ? 31.382 4.223 -28.488 1.00 96.19 234 GLY A CA 1
ATOM 1828 C C . GLY A 1 234 ? 31.202 4.219 -26.967 1.00 96.19 234 GLY A C 1
ATOM 1829 O O . GLY A 1 234 ? 32.108 4.586 -26.221 1.00 96.19 234 GLY A O 1
ATOM 1830 N N . ILE A 1 235 ? 30.024 3.791 -26.508 1.00 97.69 235 ILE A N 1
ATOM 1831 C CA . ILE A 1 235 ? 29.673 3.663 -25.086 1.00 97.69 235 ILE A CA 1
ATOM 1832 C C . ILE A 1 235 ? 29.594 2.204 -24.611 1.00 97.69 235 ILE A C 1
ATOM 1834 O O . ILE A 1 235 ? 29.121 1.967 -23.500 1.00 97.69 235 ILE A O 1
ATOM 1838 N N . ILE A 1 236 ? 30.066 1.225 -25.398 1.00 97.88 236 ILE A N 1
ATOM 1839 C CA . ILE A 1 236 ? 29.956 -0.214 -25.080 1.00 97.88 236 ILE A CA 1
ATOM 1840 C C . ILE A 1 236 ? 30.488 -0.532 -23.675 1.00 97.88 236 ILE A C 1
ATOM 1842 O O . ILE A 1 236 ? 29.818 -1.212 -22.895 1.00 97.88 236 ILE A O 1
ATOM 1846 N N . GLY A 1 237 ? 31.676 -0.031 -23.316 1.00 97.88 237 GLY A N 1
ATOM 1847 C CA . GLY A 1 237 ? 32.251 -0.238 -21.983 1.00 97.88 237 GLY A CA 1
ATOM 1848 C C . GLY A 1 237 ? 31.363 0.302 -20.855 1.00 97.88 237 GLY A C 1
ATOM 1849 O O . GLY A 1 237 ? 31.189 -0.362 -19.832 1.00 97.88 237 GLY A O 1
ATOM 1850 N N . GLY A 1 238 ? 30.738 1.461 -21.072 1.00 97.88 238 GLY A N 1
ATOM 1851 C CA . GLY A 1 238 ? 29.802 2.082 -20.136 1.00 97.88 238 GLY A CA 1
ATOM 1852 C C . GLY A 1 238 ? 28.507 1.286 -20.027 1.00 97.88 238 GLY A C 1
ATOM 1853 O O . GLY A 1 238 ? 28.056 0.991 -18.924 1.00 97.88 238 GLY A O 1
ATOM 1854 N N . LYS A 1 239 ? 27.952 0.837 -21.157 1.00 97.75 239 LYS A N 1
ATOM 1855 C CA . LYS A 1 239 ? 26.759 -0.014 -21.182 1.00 97.75 239 LYS A CA 1
ATOM 1856 C C . LYS A 1 239 ? 26.977 -1.368 -20.521 1.00 97.75 239 LYS A C 1
ATOM 1858 O O . LYS A 1 239 ? 26.103 -1.830 -19.794 1.00 97.75 239 LYS A O 1
ATOM 1863 N N . ARG A 1 240 ? 28.169 -1.956 -20.644 1.00 97.88 240 ARG A N 1
ATOM 1864 C CA . ARG A 1 240 ? 28.563 -3.136 -19.860 1.00 97.88 240 ARG A CA 1
ATOM 1865 C C . ARG A 1 240 ? 28.528 -2.858 -18.353 1.00 97.88 240 ARG A C 1
ATOM 1867 O O . ARG A 1 240 ? 28.000 -3.684 -17.614 1.00 97.88 240 ARG A O 1
ATOM 1874 N N . ALA A 1 241 ? 29.100 -1.742 -17.896 1.00 98.31 241 ALA A N 1
ATOM 1875 C CA . ALA A 1 241 ? 29.106 -1.380 -16.475 1.00 98.31 241 ALA A CA 1
ATOM 1876 C C . ALA A 1 241 ? 27.678 -1.159 -15.943 1.00 98.31 241 ALA A C 1
ATOM 1878 O O . ALA A 1 241 ? 27.307 -1.715 -14.911 1.00 98.31 241 ALA A O 1
ATOM 1879 N N . LEU A 1 242 ? 26.847 -0.442 -16.705 1.00 98.38 242 LEU A N 1
ATOM 1880 C CA . LEU A 1 242 ? 25.431 -0.223 -16.402 1.00 98.38 242 LEU A CA 1
ATOM 1881 C C . LEU A 1 242 ? 24.647 -1.546 -16.338 1.00 98.38 242 LEU A C 1
ATOM 1883 O O . LEU A 1 242 ? 23.965 -1.804 -15.351 1.00 98.38 242 LEU A O 1
ATOM 1887 N N . ASN A 1 243 ? 24.794 -2.433 -17.324 1.00 97.69 243 ASN A N 1
ATOM 1888 C CA . ASN A 1 243 ? 24.095 -3.722 -17.339 1.00 97.69 243 ASN A CA 1
ATOM 1889 C C . ASN A 1 243 ? 24.515 -4.632 -16.173 1.00 97.69 243 ASN A C 1
ATOM 1891 O O . ASN A 1 243 ? 23.679 -5.349 -15.623 1.00 97.69 243 ASN A O 1
ATOM 1895 N N . ARG A 1 244 ? 25.793 -4.599 -15.765 1.00 98.00 244 ARG A N 1
ATOM 1896 C CA . ARG A 1 244 ? 26.262 -5.308 -14.562 1.00 98.00 244 ARG A CA 1
ATOM 1897 C C . ARG A 1 244 ? 25.592 -4.767 -13.307 1.00 98.00 244 ARG A C 1
ATOM 1899 O O . ARG A 1 244 ? 25.086 -5.561 -12.520 1.00 98.00 244 ARG A O 1
ATOM 1906 N N . LEU A 1 245 ? 25.534 -3.442 -13.167 1.00 97.81 245 LEU A N 1
ATOM 1907 C CA . LEU A 1 245 ? 24.839 -2.795 -12.059 1.00 97.81 245 LEU A CA 1
ATOM 1908 C C . LEU A 1 245 ? 23.352 -3.179 -12.040 1.00 97.81 245 LEU A C 1
ATOM 1910 O O . LEU A 1 245 ? 22.846 -3.602 -11.009 1.00 97.81 245 LEU A O 1
ATOM 1914 N N . HIS A 1 246 ? 22.656 -3.115 -13.176 1.00 97.62 246 HIS A N 1
ATOM 1915 C CA . HIS A 1 246 ? 21.252 -3.531 -13.276 1.00 97.62 246 HIS A CA 1
ATOM 1916 C C . HIS A 1 246 ? 21.025 -4.970 -12.830 1.00 97.62 246 HIS A C 1
ATOM 1918 O O . HIS A 1 246 ? 20.105 -5.253 -12.063 1.00 97.62 246 HIS A O 1
ATOM 1924 N N . ASN A 1 247 ? 21.865 -5.878 -13.328 1.00 97.50 247 ASN A N 1
ATOM 1925 C CA . ASN A 1 247 ? 21.774 -7.292 -13.016 1.00 97.50 247 ASN A CA 1
ATOM 1926 C C . ASN A 1 247 ? 22.015 -7.543 -11.524 1.00 97.50 247 ASN A C 1
ATOM 1928 O O . ASN A 1 247 ? 21.237 -8.265 -10.907 1.00 97.50 247 ASN A O 1
ATOM 1932 N N . GLU A 1 248 ? 23.023 -6.893 -10.936 1.00 97.00 248 GLU A N 1
ATOM 1933 C CA . GLU A 1 248 ? 23.289 -6.947 -9.499 1.00 97.00 248 GLU A CA 1
ATOM 1934 C C . GLU A 1 248 ? 22.071 -6.477 -8.693 1.00 97.00 248 GLU A C 1
ATOM 1936 O O . GLU A 1 248 ? 21.586 -7.203 -7.826 1.00 97.00 248 GLU A O 1
ATOM 1941 N N . LEU A 1 249 ? 21.530 -5.300 -9.018 1.00 97.44 249 LEU A N 1
ATOM 1942 C CA . LEU A 1 249 ? 20.384 -4.717 -8.318 1.00 97.44 249 LEU A CA 1
ATOM 1943 C C . LEU A 1 249 ? 19.120 -5.570 -8.450 1.00 97.44 249 LEU A C 1
ATOM 1945 O O . LEU A 1 249 ? 18.362 -5.699 -7.489 1.00 97.44 249 LEU A O 1
ATOM 1949 N N . GLY A 1 250 ? 18.894 -6.164 -9.623 1.00 95.94 250 GLY A N 1
ATOM 1950 C CA . GLY A 1 250 ? 17.791 -7.090 -9.864 1.00 95.94 250 GLY A CA 1
ATOM 1951 C C . GLY A 1 250 ? 17.920 -8.379 -9.052 1.00 95.94 250 GLY A C 1
ATOM 1952 O O . GLY A 1 250 ? 16.971 -8.764 -8.374 1.00 95.94 250 GLY A O 1
ATOM 1953 N N . LEU A 1 251 ? 19.097 -9.016 -9.070 1.00 96.69 251 LEU A N 1
ATOM 1954 C CA . LEU A 1 251 ? 19.358 -10.267 -8.345 1.00 96.69 251 LEU A CA 1
ATOM 1955 C C . LEU A 1 251 ? 19.351 -10.084 -6.825 1.00 96.69 251 LEU A C 1
ATOM 1957 O O . LEU A 1 251 ? 18.907 -10.977 -6.107 1.00 96.69 251 LEU A O 1
ATOM 1961 N N . GLN A 1 252 ? 19.826 -8.939 -6.335 1.00 96.62 252 GLN A N 1
ATOM 1962 C CA . GLN A 1 252 ? 19.846 -8.621 -4.908 1.00 96.62 252 GLN A CA 1
ATOM 1963 C C . GLN A 1 252 ? 18.517 -8.039 -4.401 1.00 96.62 252 GLN A C 1
ATOM 1965 O O . GLN A 1 252 ? 18.380 -7.835 -3.205 1.00 96.62 252 GLN A O 1
ATOM 1970 N N . GLY A 1 253 ? 17.529 -7.779 -5.264 1.00 95.50 253 GLY A N 1
ATOM 1971 C CA . GLY A 1 253 ? 16.193 -7.359 -4.827 1.00 95.50 253 GLY A CA 1
ATOM 1972 C C . GLY A 1 253 ? 16.048 -5.872 -4.485 1.00 95.50 253 GLY A C 1
ATOM 1973 O O . GLY A 1 253 ? 15.213 -5.513 -3.657 1.00 95.50 253 GLY A O 1
ATOM 1974 N N . TYR A 1 254 ? 16.801 -4.980 -5.135 1.00 97.12 254 TYR A N 1
ATOM 1975 C CA . TYR A 1 254 ? 16.612 -3.525 -5.023 1.00 97.12 254 TYR A CA 1
ATOM 1976 C C . TYR A 1 254 ? 15.355 -3.086 -5.787 1.00 97.12 254 TYR A C 1
ATOM 1978 O O . TYR A 1 254 ? 15.436 -2.548 -6.887 1.00 97.12 254 TYR A O 1
ATOM 1986 N N . THR A 1 255 ? 14.170 -3.369 -5.257 1.00 94.94 255 THR A N 1
ATOM 1987 C CA . THR A 1 255 ? 12.894 -3.202 -5.975 1.00 94.94 255 THR A CA 1
ATOM 1988 C C . THR A 1 255 ? 12.263 -1.818 -5.840 1.00 94.94 255 THR A C 1
ATOM 1990 O O . THR A 1 255 ? 11.310 -1.519 -6.563 1.00 94.94 255 THR A O 1
ATOM 1993 N N . GLN A 1 256 ? 12.768 -0.980 -4.931 1.00 96.25 256 GLN A N 1
ATOM 1994 C CA . GLN A 1 256 ? 12.220 0.352 -4.703 1.00 96.25 256 GLN A CA 1
ATOM 1995 C C . GLN A 1 256 ? 12.985 1.415 -5.491 1.00 96.25 256 GLN A C 1
ATOM 1997 O O . GLN A 1 256 ? 14.214 1.368 -5.563 1.00 96.25 256 GLN A O 1
ATOM 2002 N N . VAL A 1 257 ? 12.264 2.378 -6.063 1.00 96.94 257 VAL A N 1
ATOM 2003 C CA . VAL A 1 257 ? 12.806 3.456 -6.887 1.00 96.94 257 VAL A CA 1
ATOM 2004 C C . VAL A 1 257 ? 12.278 4.819 -6.455 1.00 96.94 257 VAL A C 1
ATOM 2006 O O . VAL A 1 257 ? 11.094 5.009 -6.177 1.00 96.94 257 VAL A O 1
ATOM 2009 N N . PHE A 1 258 ? 13.186 5.789 -6.425 1.00 96.75 258 PHE A N 1
ATOM 2010 C CA . PHE A 1 258 ? 12.891 7.209 -6.279 1.00 96.75 258 PHE A CA 1
ATOM 2011 C C . PHE A 1 258 ? 13.619 7.981 -7.375 1.00 96.75 258 PHE A C 1
ATOM 2013 O O . PHE A 1 258 ? 14.764 7.664 -7.693 1.00 96.75 258 PHE A O 1
ATOM 2020 N N . VAL A 1 259 ? 12.947 8.970 -7.957 1.00 97.31 259 VAL A N 1
ATOM 2021 C CA . VAL A 1 259 ? 13.489 9.817 -9.020 1.00 97.31 259 VAL A CA 1
ATOM 2022 C C . VAL A 1 259 ? 13.449 11.256 -8.532 1.00 97.31 259 VAL A C 1
ATOM 2024 O O . VAL A 1 259 ? 12.396 11.728 -8.110 1.00 97.31 259 VAL A O 1
ATOM 2027 N N . ASP A 1 260 ? 14.591 11.926 -8.599 1.00 95.88 260 ASP A N 1
ATOM 2028 C CA . ASP A 1 260 ? 14.784 13.306 -8.176 1.00 95.88 260 ASP A CA 1
ATOM 2029 C C . ASP A 1 260 ? 15.318 14.146 -9.340 1.00 95.88 260 ASP A C 1
ATOM 2031 O O . ASP A 1 260 ? 16.326 13.807 -9.970 1.00 95.88 260 ASP A O 1
ATOM 2035 N N . GLN A 1 261 ? 14.639 15.254 -9.628 1.00 96.06 261 GLN A N 1
ATOM 2036 C CA . GLN A 1 261 ? 15.076 16.229 -10.620 1.00 96.06 261 GLN A CA 1
ATOM 2037 C C . GLN A 1 261 ? 15.956 17.271 -9.919 1.00 96.06 261 GLN A C 1
ATOM 2039 O O . GLN A 1 261 ? 15.473 18.306 -9.464 1.00 96.06 261 GLN A O 1
ATOM 2044 N N . VAL A 1 262 ? 17.260 17.001 -9.838 1.00 94.88 262 VAL A N 1
ATOM 2045 C CA . VAL A 1 262 ? 18.217 17.839 -9.092 1.00 94.88 262 VAL A CA 1
ATOM 2046 C C . VAL A 1 262 ? 18.410 19.211 -9.744 1.00 94.88 262 VAL A C 1
ATOM 2048 O O . VAL A 1 262 ? 18.613 20.217 -9.068 1.00 94.88 262 VAL A O 1
ATOM 2051 N N . ASP A 1 263 ? 18.368 19.250 -11.073 1.00 92.38 263 ASP A N 1
ATOM 2052 C CA . ASP A 1 263 ? 18.314 20.460 -11.896 1.00 92.38 263 ASP A CA 1
ATOM 2053 C C . ASP A 1 263 ? 17.683 20.098 -13.248 1.00 92.38 263 ASP A C 1
ATOM 2055 O O . ASP A 1 263 ? 17.529 18.925 -13.559 1.00 92.38 263 ASP A O 1
ATOM 2059 N N . THR A 1 264 ? 17.369 21.086 -14.081 1.00 90.88 264 THR A N 1
ATOM 2060 C CA . THR A 1 264 ? 16.775 20.973 -15.428 1.00 90.88 264 THR A CA 1
ATOM 2061 C C . THR A 1 264 ? 17.322 19.815 -16.275 1.00 90.88 264 THR A C 1
ATOM 2063 O O . THR A 1 264 ? 16.554 19.179 -16.984 1.00 90.88 264 THR A O 1
ATOM 2066 N N . ASP A 1 265 ? 18.619 19.498 -16.183 1.00 92.50 265 ASP A N 1
ATOM 2067 C CA . ASP A 1 265 ? 19.260 18.420 -16.958 1.00 92.50 265 ASP A CA 1
ATOM 2068 C C . ASP A 1 265 ? 19.946 17.359 -16.087 1.00 92.50 265 ASP A C 1
ATOM 2070 O O . ASP A 1 265 ? 20.610 16.469 -16.620 1.00 92.50 265 ASP A O 1
ATOM 2074 N N . ILE A 1 266 ? 19.833 17.452 -14.759 1.00 95.56 266 ILE A N 1
ATOM 2075 C CA . ILE A 1 266 ? 20.463 16.509 -13.831 1.00 95.56 266 ILE A CA 1
ATOM 2076 C C . ILE A 1 266 ? 19.368 15.734 -13.117 1.00 95.56 266 ILE A C 1
ATOM 2078 O O . ILE A 1 266 ? 18.630 16.289 -12.305 1.00 95.56 266 ILE A O 1
ATOM 2082 N N . VAL A 1 267 ? 19.312 14.438 -13.404 1.00 97.69 267 VAL A N 1
ATOM 2083 C CA . VAL A 1 267 ? 18.344 13.511 -12.820 1.00 97.69 267 VAL A CA 1
ATOM 2084 C C . VAL A 1 267 ? 19.096 12.520 -11.945 1.00 97.69 267 VAL A C 1
ATOM 2086 O O . VAL A 1 267 ? 20.077 11.918 -12.386 1.00 97.69 267 VAL A O 1
ATOM 2089 N N . ALA A 1 268 ? 18.643 12.348 -10.709 1.00 98.06 268 ALA A N 1
ATOM 2090 C CA . ALA A 1 268 ? 19.127 11.318 -9.806 1.00 98.06 268 ALA A CA 1
ATOM 2091 C C . ALA A 1 268 ? 18.058 10.236 -9.640 1.00 98.06 268 ALA A C 1
ATOM 2093 O O . ALA A 1 268 ? 16.887 10.530 -9.416 1.00 98.06 268 ALA A O 1
ATOM 2094 N N . ILE A 1 269 ? 18.459 8.974 -9.748 1.00 98.12 269 ILE A N 1
ATOM 2095 C CA . ILE A 1 269 ? 17.594 7.825 -9.504 1.00 98.12 269 ILE A CA 1
ATOM 2096 C C . ILE A 1 269 ? 18.207 6.986 -8.397 1.00 98.12 269 ILE A C 1
ATOM 2098 O O . ILE A 1 269 ? 19.349 6.536 -8.496 1.00 98.12 269 ILE A O 1
ATOM 2102 N N . THR A 1 270 ? 17.422 6.751 -7.355 1.00 97.81 270 THR A N 1
ATOM 2103 C CA . THR A 1 270 ? 17.786 5.888 -6.239 1.00 97.81 270 THR A CA 1
ATOM 2104 C C . THR A 1 270 ? 17.103 4.542 -6.407 1.00 97.81 270 THR A C 1
ATOM 2106 O O . THR A 1 270 ? 15.878 4.484 -6.447 1.00 97.81 270 THR A O 1
ATOM 2109 N N . ARG A 1 271 ? 17.884 3.462 -6.459 1.00 97.25 271 ARG A N 1
ATOM 2110 C CA . ARG A 1 271 ? 17.425 2.077 -6.284 1.00 97.25 271 ARG A CA 1
ATOM 2111 C C . ARG A 1 271 ? 17.684 1.666 -4.844 1.00 97.25 271 ARG A C 1
ATOM 2113 O O . ARG A 1 271 ? 18.831 1.691 -4.411 1.00 97.25 271 ARG A O 1
ATOM 2120 N N . HIS A 1 272 ? 16.645 1.281 -4.117 1.00 97.19 272 HIS A N 1
ATOM 2121 C CA . HIS A 1 272 ? 16.699 0.988 -2.687 1.00 97.19 272 HIS A CA 1
ATOM 2122 C C . HIS A 1 272 ? 16.270 -0.458 -2.410 1.00 97.19 272 HIS A C 1
ATOM 2124 O O . HIS A 1 272 ? 15.284 -0.955 -2.965 1.00 97.19 272 HIS A O 1
ATOM 2130 N N . HIS A 1 273 ? 17.019 -1.139 -1.544 1.00 96.19 273 HIS A N 1
ATOM 2131 C CA . HIS A 1 273 ? 16.708 -2.489 -1.100 1.00 96.19 273 HIS A CA 1
ATOM 2132 C C . HIS A 1 273 ? 15.707 -2.445 0.071 1.00 96.19 273 HIS A C 1
ATOM 2134 O O . HIS A 1 273 ? 16.037 -1.914 1.131 1.00 96.19 273 HIS A O 1
ATOM 2140 N N . PRO A 1 274 ? 14.513 -3.057 -0.043 1.00 93.31 274 PRO A N 1
ATOM 2141 C CA . PRO A 1 274 ? 13.427 -2.886 0.926 1.00 93.31 274 PRO A CA 1
ATOM 2142 C C . PRO A 1 274 ? 13.730 -3.411 2.339 1.00 93.31 274 PRO A C 1
ATOM 2144 O O . PRO A 1 274 ? 13.114 -2.934 3.281 1.00 93.31 274 PRO A O 1
ATOM 2147 N N . SER A 1 275 ? 14.639 -4.386 2.495 1.00 90.62 275 SER A N 1
ATOM 2148 C CA . SER A 1 275 ? 14.999 -4.954 3.812 1.00 90.62 275 SER A CA 1
ATOM 2149 C C . SER A 1 275 ? 16.320 -4.450 4.409 1.00 90.62 275 SER A C 1
ATOM 2151 O O . SER A 1 275 ? 16.363 -4.141 5.593 1.00 90.62 275 SER A O 1
ATOM 2153 N N . SER A 1 276 ? 17.416 -4.390 3.640 1.00 92.62 276 SER A N 1
ATOM 2154 C CA . SER A 1 276 ? 18.705 -3.889 4.146 1.00 92.62 276 SER A CA 1
ATOM 2155 C C . SER A 1 276 ? 18.782 -2.362 4.191 1.00 92.62 276 SER A C 1
ATOM 2157 O O . SER A 1 276 ? 19.648 -1.821 4.875 1.00 92.62 276 SER A O 1
ATOM 2159 N N . HIS A 1 277 ? 17.902 -1.674 3.454 1.00 94.25 277 HIS A N 1
ATOM 2160 C CA . HIS A 1 277 ? 17.898 -0.223 3.258 1.00 94.25 277 HIS A CA 1
ATOM 2161 C C . HIS A 1 277 ? 19.174 0.348 2.631 1.00 94.25 277 HIS A C 1
ATOM 2163 O O . HIS A 1 277 ? 19.375 1.562 2.585 1.00 94.25 277 HIS A O 1
ATOM 2169 N N . GLU A 1 278 ? 20.033 -0.515 2.087 1.00 95.94 278 GLU A N 1
ATOM 2170 C CA . GLU A 1 278 ? 21.092 -0.067 1.197 1.00 95.94 278 GLU A CA 1
ATOM 2171 C C . GLU A 1 278 ? 20.492 0.519 -0.075 1.00 95.94 278 GLU A C 1
ATOM 2173 O O . GLU A 1 278 ? 19.465 0.058 -0.580 1.00 95.94 278 GLU A O 1
ATOM 2178 N N . SER A 1 279 ? 21.152 1.540 -0.607 1.00 96.88 279 SER A N 1
ATOM 2179 C CA . SER A 1 279 ? 20.694 2.241 -1.798 1.00 96.88 279 SER A CA 1
ATOM 2180 C C . SER A 1 279 ? 21.832 2.495 -2.764 1.00 96.88 279 SER A C 1
ATOM 2182 O O . SER A 1 279 ? 22.942 2.822 -2.355 1.00 96.88 279 SER A O 1
ATOM 2184 N N . ILE A 1 280 ? 21.540 2.407 -4.056 1.00 97.94 280 ILE A N 1
ATOM 2185 C CA . ILE A 1 280 ? 22.399 2.942 -5.105 1.00 97.94 280 ILE A CA 1
ATOM 2186 C C . ILE A 1 280 ? 21.758 4.204 -5.645 1.00 97.94 280 ILE A C 1
ATOM 2188 O O . ILE A 1 280 ? 20.614 4.166 -6.096 1.00 97.94 280 ILE A O 1
ATOM 2192 N N . VAL A 1 281 ? 22.505 5.303 -5.633 1.00 98.19 281 VAL A N 1
ATOM 2193 C CA . VAL A 1 281 ? 22.088 6.550 -6.270 1.00 98.19 281 VAL A CA 1
ATOM 2194 C C . VAL A 1 281 ? 22.891 6.731 -7.543 1.00 98.19 281 VAL A C 1
ATOM 2196 O O . VAL A 1 281 ? 24.115 6.843 -7.491 1.00 98.19 281 VAL A O 1
ATOM 2199 N N . LEU A 1 282 ? 22.202 6.751 -8.680 1.00 98.50 282 LEU A N 1
ATOM 2200 C CA . LEU A 1 282 ? 22.780 7.081 -9.973 1.00 98.50 282 LEU A CA 1
ATOM 2201 C C . LEU A 1 282 ? 22.344 8.485 -10.369 1.00 98.50 282 LEU A C 1
ATOM 2203 O O . LEU A 1 282 ? 21.154 8.769 -10.428 1.00 98.50 282 LEU A O 1
ATOM 2207 N N . VAL A 1 283 ? 23.303 9.346 -10.674 1.00 98.31 283 VAL A N 1
ATOM 2208 C CA . VAL A 1 283 ? 23.078 10.707 -11.148 1.00 98.31 283 VAL A CA 1
ATOM 2209 C C . VAL A 1 283 ? 23.526 10.795 -12.599 1.00 98.31 283 VAL A C 1
ATOM 2211 O O . VAL A 1 283 ? 24.664 10.451 -12.925 1.00 98.31 283 VAL A O 1
ATOM 2214 N N . ALA A 1 284 ? 22.643 11.275 -13.467 1.00 97.81 284 ALA A N 1
ATOM 2215 C CA . ALA A 1 284 ? 22.918 11.488 -14.878 1.00 97.81 284 ALA A CA 1
ATOM 2216 C C . ALA A 1 284 ? 22.768 12.973 -15.222 1.00 97.81 284 ALA A C 1
ATOM 2218 O O . ALA A 1 284 ? 21.712 13.564 -14.998 1.00 97.81 284 ALA A O 1
ATOM 2219 N N . PHE A 1 285 ? 23.818 13.569 -15.788 1.00 95.88 285 PHE A N 1
ATOM 2220 C CA . PHE A 1 285 ? 23.747 14.891 -16.401 1.00 95.88 285 PHE A CA 1
ATOM 2221 C C . PHE A 1 285 ? 23.434 14.697 -17.886 1.00 95.88 285 PHE A C 1
ATOM 2223 O O . PHE A 1 285 ? 24.312 14.406 -18.697 1.00 95.88 285 PHE A O 1
ATOM 2230 N N . THR A 1 286 ? 22.157 14.808 -18.222 1.00 95.00 286 THR A N 1
ATOM 2231 C CA . THR A 1 286 ? 21.609 14.589 -19.565 1.00 95.00 286 THR A CA 1
ATOM 2232 C C . THR A 1 286 ? 21.992 15.701 -20.550 1.00 95.00 286 THR A C 1
ATOM 2234 O O . THR A 1 286 ? 22.486 16.762 -20.160 1.00 95.00 286 THR A O 1
ATOM 2237 N N . ALA A 1 287 ? 21.809 15.441 -21.846 1.00 92.94 287 ALA A N 1
ATOM 2238 C CA . ALA A 1 287 ? 22.146 16.368 -22.924 1.00 92.94 287 ALA A CA 1
ATOM 2239 C C . ALA A 1 287 ? 21.124 16.272 -24.074 1.00 92.94 287 ALA A C 1
ATOM 2241 O O . ALA A 1 287 ? 21.457 15.915 -25.202 1.00 92.94 287 ALA A O 1
ATOM 2242 N N . PHE A 1 288 ? 19.856 16.596 -23.805 1.00 90.56 288 PHE A N 1
ATOM 2243 C CA . PHE A 1 288 ? 18.751 16.401 -24.759 1.00 90.56 288 PHE A CA 1
ATOM 2244 C C . PHE A 1 288 ? 18.855 17.220 -26.056 1.00 90.56 288 PHE A C 1
ATOM 2246 O O . PHE A 1 288 ? 18.147 16.924 -27.014 1.00 90.56 288 PHE A O 1
ATOM 2253 N N . ASN A 1 289 ? 19.740 18.216 -26.126 1.00 81.62 289 ASN A N 1
ATOM 2254 C CA . ASN A 1 289 ? 20.143 18.849 -27.379 1.00 81.62 289 ASN A CA 1
ATOM 2255 C C . ASN A 1 289 ? 21.610 19.320 -27.318 1.00 81.62 289 ASN A C 1
ATOM 2257 O O . ASN A 1 289 ? 22.207 19.426 -26.244 1.00 81.62 289 ASN A O 1
ATOM 2261 N N . SER A 1 290 ? 22.202 19.600 -28.481 1.00 75.12 290 SER A N 1
ATOM 2262 C CA . SER A 1 290 ? 23.603 20.028 -28.600 1.00 75.12 290 SER A CA 1
ATOM 2263 C C . SER A 1 290 ? 23.890 21.382 -27.944 1.00 75.12 290 SER A C 1
ATOM 2265 O O . SER A 1 290 ? 24.980 21.563 -27.402 1.00 75.12 290 SER A O 1
ATOM 2267 N N . ASN A 1 291 ? 22.931 22.312 -27.943 1.00 75.62 291 ASN A N 1
ATOM 2268 C CA . ASN A 1 291 ? 23.099 23.625 -27.314 1.00 75.62 291 ASN A CA 1
ATOM 2269 C C . ASN A 1 291 ? 23.263 23.488 -25.796 1.00 75.62 291 ASN A C 1
ATOM 2271 O O . ASN A 1 291 ? 24.165 24.096 -25.236 1.00 75.62 291 ASN A O 1
ATOM 2275 N N . ILE A 1 292 ? 22.488 22.611 -25.148 1.00 72.69 292 ILE A N 1
ATOM 2276 C CA . ILE A 1 292 ? 22.620 22.291 -23.717 1.00 72.69 292 ILE A CA 1
ATOM 2277 C C . ILE A 1 292 ? 24.033 21.788 -23.406 1.00 72.69 292 ILE A C 1
ATOM 2279 O O . ILE A 1 292 ? 24.651 22.244 -22.442 1.00 72.69 292 ILE A O 1
ATOM 2283 N N . ALA A 1 293 ? 24.566 20.881 -24.233 1.00 71.50 293 ALA A N 1
ATOM 2284 C CA . ALA A 1 293 ? 25.908 20.339 -24.039 1.00 71.50 293 ALA A CA 1
ATOM 2285 C C . ALA A 1 293 ? 26.987 21.437 -24.085 1.00 71.50 293 ALA A C 1
ATOM 2287 O O . ALA A 1 293 ? 27.890 21.433 -23.251 1.00 71.50 293 ALA A O 1
ATOM 2288 N N . HIS A 1 294 ? 26.861 22.400 -25.006 1.00 70.50 294 HIS A N 1
ATOM 2289 C CA . HIS A 1 294 ? 27.795 23.521 -25.162 1.00 70.50 294 HIS A CA 1
ATOM 2290 C C . HIS A 1 294 ? 27.610 24.613 -24.101 1.00 70.50 294 HIS A C 1
ATOM 2292 O O . HIS A 1 294 ? 28.564 24.960 -23.406 1.00 70.50 294 HIS A O 1
ATOM 2298 N N . GLU A 1 295 ? 26.393 25.125 -23.920 1.00 72.06 295 GLU A N 1
ATOM 2299 C CA . GLU A 1 295 ? 26.078 26.241 -23.016 1.00 72.06 295 GLU A CA 1
ATOM 2300 C C . GLU A 1 295 ? 26.365 25.894 -21.550 1.00 72.06 295 GLU A C 1
ATOM 2302 O O . GLU A 1 295 ? 26.935 26.698 -20.807 1.00 72.06 295 GLU A O 1
ATOM 2307 N N . ARG A 1 296 ? 26.023 24.670 -21.127 1.00 71.00 296 ARG A N 1
ATOM 2308 C CA . ARG A 1 296 ? 26.198 24.227 -19.735 1.00 71.00 296 ARG A CA 1
ATOM 2309 C C . ARG A 1 296 ? 27.568 23.615 -19.448 1.00 71.00 296 ARG A C 1
ATOM 2311 O O . ARG A 1 296 ? 27.889 23.367 -18.284 1.00 71.00 296 ARG A O 1
ATOM 2318 N N . SER A 1 297 ? 28.418 23.447 -20.463 1.00 69.25 297 SER A N 1
ATOM 2319 C CA . SER A 1 297 ? 29.793 22.949 -20.295 1.00 69.25 297 SER A CA 1
ATOM 2320 C C . SER A 1 297 ? 30.657 23.825 -19.372 1.00 69.25 297 SER A C 1
ATOM 2322 O O . SER A 1 297 ? 31.586 23.314 -18.731 1.00 69.25 297 SER A O 1
ATOM 2324 N N . HIS A 1 298 ? 30.341 25.126 -19.302 1.00 69.62 298 HIS A N 1
ATOM 2325 C CA . HIS A 1 298 ? 31.034 26.130 -18.493 1.00 69.62 298 HIS A CA 1
ATOM 2326 C C . HIS A 1 298 ? 30.530 26.209 -17.046 1.00 69.62 298 HIS A C 1
ATOM 2328 O O . HIS A 1 298 ? 31.287 26.627 -16.176 1.00 69.62 298 HIS A O 1
ATOM 2334 N N . GLN A 1 299 ? 29.278 25.814 -16.785 1.00 70.25 299 GLN A N 1
ATOM 2335 C CA . GLN A 1 299 ? 28.667 25.860 -15.449 1.00 70.25 299 GLN A CA 1
ATOM 2336 C C . GLN A 1 299 ? 28.890 24.556 -14.663 1.00 70.25 299 GLN A C 1
ATOM 2338 O O . GLN A 1 299 ? 29.093 24.599 -13.454 1.00 70.25 299 GLN A O 1
ATOM 2343 N N . GLY A 1 300 ? 28.898 23.399 -15.342 1.00 80.81 300 GLY A N 1
ATOM 2344 C CA . GLY A 1 300 ? 29.107 22.091 -14.710 1.00 80.81 300 GLY A CA 1
ATOM 2345 C C . GLY A 1 300 ? 28.060 21.739 -13.640 1.00 80.81 300 GLY A C 1
ATOM 2346 O O . GLY A 1 300 ? 26.941 22.262 -13.628 1.00 80.81 300 GLY A O 1
ATOM 2347 N N . GLY A 1 301 ? 28.414 20.799 -12.763 1.00 86.06 301 GLY A N 1
ATOM 2348 C CA . GLY A 1 301 ? 27.609 20.385 -11.612 1.00 86.06 301 GLY A CA 1
ATOM 2349 C C . GLY A 1 301 ? 27.840 21.230 -10.356 1.00 86.06 301 GLY A C 1
ATOM 2350 O O . GLY A 1 301 ? 27.141 21.040 -9.366 1.00 86.06 301 GLY A O 1
ATOM 2351 N N . GLU A 1 302 ? 28.799 22.156 -10.379 1.00 90.00 302 GLU A N 1
ATOM 2352 C CA . GLU A 1 302 ? 29.194 22.920 -9.196 1.00 90.00 302 GLU A CA 1
ATOM 2353 C C . GLU A 1 302 ? 28.022 23.738 -8.625 1.00 90.00 302 GLU A C 1
ATOM 2355 O O . GLU A 1 302 ? 27.233 24.339 -9.354 1.00 90.00 302 GLU A O 1
ATOM 2360 N N . GLY A 1 303 ? 27.877 23.715 -7.297 1.00 88.31 303 GLY A N 1
ATOM 2361 C CA . GLY A 1 303 ? 26.744 24.324 -6.589 1.00 88.31 303 GLY A CA 1
ATOM 2362 C C . GLY A 1 303 ? 25.473 23.465 -6.553 1.00 88.31 303 GLY A C 1
ATOM 2363 O O . GLY A 1 303 ? 24.512 23.841 -5.884 1.00 88.31 303 GLY A O 1
ATOM 2364 N N . LYS A 1 304 ? 25.464 22.304 -7.218 1.00 93.62 304 LYS A N 1
ATOM 2365 C CA . LYS A 1 304 ? 24.356 21.339 -7.210 1.00 93.62 304 LYS A CA 1
ATOM 2366 C C . LYS A 1 304 ? 24.753 20.089 -6.430 1.00 93.62 304 LYS A C 1
ATOM 2368 O O . LYS A 1 304 ? 25.931 19.778 -6.265 1.00 93.62 304 LYS A O 1
ATOM 2373 N N . GLY A 1 305 ? 23.756 19.362 -5.944 1.00 94.25 305 GLY A N 1
ATOM 2374 C CA . GLY A 1 305 ? 23.988 18.150 -5.174 1.00 94.25 305 GLY A CA 1
ATOM 2375 C C . GLY A 1 305 ? 22.752 17.681 -4.430 1.00 94.25 305 GLY A C 1
ATOM 2376 O O . GLY A 1 305 ? 21.762 18.408 -4.321 1.00 94.25 305 GLY A O 1
ATOM 2377 N N . ILE A 1 306 ? 22.847 16.488 -3.859 1.00 95.44 306 ILE A N 1
ATOM 2378 C CA . ILE A 1 306 ? 21.754 15.834 -3.134 1.00 95.44 306 ILE A CA 1
ATOM 2379 C C . ILE A 1 306 ? 22.189 15.453 -1.725 1.00 95.44 306 ILE A C 1
ATOM 2381 O O . ILE A 1 306 ? 23.369 15.226 -1.459 1.00 95.44 306 ILE A O 1
ATOM 2385 N N . LYS A 1 307 ? 21.234 15.411 -0.799 1.00 94.56 307 LYS A N 1
ATOM 2386 C CA . LYS A 1 307 ? 21.451 14.887 0.552 1.00 94.56 307 LYS A CA 1
ATOM 2387 C C . LYS A 1 307 ? 20.904 13.464 0.614 1.00 94.56 307 LYS A C 1
ATOM 2389 O O . LYS A 1 307 ? 19.816 13.216 0.105 1.00 94.56 307 LYS A O 1
ATOM 2394 N N . VAL A 1 308 ? 21.649 12.559 1.239 1.00 93.69 308 VAL A N 1
ATOM 2395 C CA . VAL A 1 308 ? 21.247 11.165 1.442 1.00 93.69 308 VAL A CA 1
ATOM 2396 C C . VAL A 1 308 ? 21.358 10.784 2.918 1.00 93.69 308 VAL A C 1
ATOM 2398 O O . VAL A 1 308 ? 22.325 11.143 3.595 1.00 93.69 308 VAL A O 1
ATOM 2401 N N . ASP A 1 309 ? 20.375 10.030 3.408 1.00 90.25 309 ASP A N 1
ATOM 2402 C CA . ASP A 1 309 ? 20.340 9.519 4.784 1.00 90.25 309 ASP A CA 1
ATOM 2403 C C . ASP A 1 309 ? 21.185 8.240 4.898 1.00 90.25 309 ASP A C 1
ATOM 2405 O O . ASP A 1 309 ? 20.674 7.124 4.983 1.00 90.25 309 ASP A O 1
ATOM 2409 N N . GLY A 1 310 ? 22.507 8.397 4.830 1.00 93.44 310 GLY A N 1
ATOM 2410 C CA . GLY A 1 310 ? 23.454 7.288 4.900 1.00 93.44 310 GLY A CA 1
ATOM 2411 C C . GLY A 1 310 ? 24.894 7.704 4.628 1.00 93.44 310 GLY A C 1
ATOM 2412 O O . GLY A 1 310 ? 25.189 8.865 4.335 1.00 93.44 310 GLY A O 1
ATOM 2413 N N . VAL A 1 311 ? 25.799 6.734 4.709 1.00 94.38 311 VAL A N 1
ATOM 2414 C CA . VAL A 1 311 ? 27.229 6.909 4.433 1.00 94.38 311 VAL A CA 1
ATOM 2415 C C . VAL A 1 311 ? 27.540 6.406 3.028 1.00 94.38 311 VAL A C 1
ATOM 2417 O O . VAL A 1 311 ? 27.121 5.312 2.644 1.00 94.38 311 VAL A O 1
ATOM 2420 N N . VAL A 1 312 ? 28.298 7.193 2.262 1.00 94.69 312 VAL A N 1
ATOM 2421 C CA . VAL A 1 312 ? 28.815 6.762 0.957 1.00 94.69 312 VAL A CA 1
ATOM 2422 C C . VAL A 1 312 ? 29.950 5.768 1.168 1.00 94.69 312 VAL A C 1
ATOM 2424 O O . VAL A 1 312 ? 31.040 6.147 1.597 1.00 94.69 312 VAL A O 1
ATOM 2427 N N . GLY A 1 313 ? 29.707 4.500 0.846 1.00 89.19 313 GLY A N 1
ATOM 2428 C CA . GLY A 1 313 ? 30.727 3.457 0.955 1.00 89.19 313 GLY A CA 1
ATOM 2429 C C . GLY A 1 313 ? 31.674 3.432 -0.245 1.00 89.19 313 GLY A C 1
ATOM 2430 O O . GLY A 1 313 ? 32.881 3.261 -0.089 1.00 89.19 313 GLY A O 1
ATOM 2431 N N . GLN A 1 314 ? 31.131 3.607 -1.452 1.00 94.69 314 GLN A N 1
ATOM 2432 C CA . GLN A 1 314 ? 31.876 3.411 -2.695 1.00 94.69 314 GLN A CA 1
ATOM 2433 C C . GLN A 1 314 ? 31.256 4.194 -3.854 1.00 94.69 314 GLN A C 1
ATOM 2435 O O . GLN A 1 314 ? 30.031 4.313 -3.944 1.00 94.69 314 GLN A O 1
ATOM 2440 N N . VAL A 1 315 ? 32.099 4.661 -4.776 1.00 97.00 315 VAL A N 1
ATOM 2441 C CA . VAL A 1 315 ? 31.668 5.134 -6.094 1.00 97.00 315 VAL A CA 1
ATOM 2442 C C . VAL A 1 315 ? 31.773 3.967 -7.071 1.00 97.00 315 VAL A C 1
ATOM 2444 O O . VAL A 1 315 ? 32.864 3.492 -7.386 1.00 97.00 315 VAL A O 1
ATOM 2447 N N . LEU A 1 316 ? 30.619 3.463 -7.504 1.00 97.62 316 LEU A N 1
ATOM 2448 C CA . LEU A 1 316 ? 30.515 2.276 -8.350 1.00 97.62 316 LEU A CA 1
ATOM 2449 C C . LEU A 1 316 ? 30.998 2.561 -9.768 1.00 97.62 316 LEU A C 1
ATOM 2451 O O . LEU A 1 316 ? 31.725 1.748 -10.336 1.00 97.62 316 LEU A O 1
ATOM 2455 N N . LEU A 1 317 ? 30.634 3.722 -10.318 1.00 97.38 317 LEU A N 1
ATOM 2456 C CA . LEU A 1 317 ? 31.163 4.193 -11.592 1.00 97.38 317 LEU A CA 1
ATOM 2457 C C . LEU A 1 317 ? 31.103 5.716 -11.720 1.00 97.38 317 LEU A C 1
ATOM 2459 O O . LEU A 1 317 ? 30.171 6.353 -11.230 1.00 97.38 317 LEU A O 1
ATOM 2463 N N . GLU A 1 318 ? 32.068 6.265 -12.448 1.00 97.44 318 GLU A N 1
ATOM 2464 C CA . GLU A 1 318 ? 32.036 7.596 -13.053 1.00 97.44 318 GLU A CA 1
ATOM 2465 C C . GLU A 1 318 ? 32.356 7.431 -14.531 1.00 97.44 318 GLU A C 1
ATOM 2467 O O . GLU A 1 318 ? 33.396 6.867 -14.885 1.00 97.44 318 GLU A O 1
ATOM 2472 N N . ALA A 1 319 ? 31.461 7.897 -15.397 1.00 97.94 319 ALA A N 1
ATOM 2473 C CA . ALA A 1 319 ? 31.661 7.771 -16.828 1.00 97.94 319 ALA A CA 1
ATOM 2474 C C . ALA A 1 319 ? 31.177 8.997 -17.592 1.00 97.94 319 ALA A C 1
ATOM 2476 O O . ALA A 1 319 ? 30.209 9.649 -17.204 1.00 97.94 319 ALA A O 1
ATOM 2477 N N . GLY A 1 320 ? 31.835 9.303 -18.701 1.00 95.88 320 GLY A N 1
ATOM 2478 C CA . GLY A 1 320 ? 31.436 10.401 -19.564 1.00 95.88 320 GLY A CA 1
ATOM 2479 C C . GLY A 1 320 ? 32.041 10.275 -20.948 1.00 95.88 320 GLY A C 1
ATOM 2480 O O . GLY A 1 320 ? 33.166 9.810 -21.117 1.00 95.88 320 GLY A O 1
ATOM 2481 N N . LEU A 1 321 ? 31.282 10.711 -21.947 1.00 93.88 321 LEU A N 1
ATOM 2482 C CA . LEU A 1 321 ? 31.769 10.768 -23.318 1.00 93.88 321 LEU A CA 1
ATOM 2483 C C . LEU A 1 321 ? 32.504 12.094 -23.561 1.00 93.88 321 LEU A C 1
ATOM 2485 O O . LEU A 1 321 ? 32.081 13.155 -23.078 1.00 93.88 321 LEU A O 1
ATOM 2489 N N . ARG A 1 322 ? 33.598 12.042 -24.322 1.00 91.88 322 ARG A N 1
ATOM 2490 C CA . ARG A 1 322 ? 34.310 13.224 -24.820 1.00 91.88 322 ARG A CA 1
ATOM 2491 C C . ARG A 1 322 ? 34.749 13.043 -26.263 1.00 91.88 322 ARG A C 1
ATOM 2493 O O . ARG A 1 322 ? 35.068 11.936 -26.683 1.00 91.88 322 ARG A O 1
ATOM 2500 N N . HIS A 1 323 ? 34.810 14.139 -27.003 1.00 93.62 323 HIS A N 1
ATOM 2501 C CA . HIS A 1 323 ? 35.386 14.146 -28.341 1.00 93.62 323 HIS A CA 1
ATOM 2502 C C . HIS A 1 323 ? 36.932 14.186 -28.294 1.00 93.62 323 HIS A C 1
ATOM 2504 O O . HIS A 1 323 ? 37.531 14.781 -27.393 1.00 93.62 323 HIS A O 1
ATOM 2510 N N . SER A 1 324 ? 37.602 13.559 -29.265 1.00 91.00 324 SER A N 1
ATOM 2511 C CA . SER A 1 324 ? 39.065 13.382 -29.276 1.00 91.00 324 SER A CA 1
ATOM 2512 C C . SER A 1 324 ? 39.867 14.641 -29.655 1.00 91.00 324 SER A C 1
ATOM 2514 O O . SER A 1 324 ? 41.073 14.686 -29.430 1.00 91.00 324 SER A O 1
ATOM 2516 N N . SER A 1 325 ? 39.238 15.692 -30.196 1.00 86.81 325 SER A N 1
ATOM 2517 C CA . SER A 1 325 ? 39.916 16.920 -30.673 1.00 86.81 325 SER A CA 1
ATOM 2518 C C . SER A 1 325 ? 40.285 17.949 -29.593 1.00 86.81 325 SER A C 1
ATOM 2520 O O . SER A 1 325 ? 40.537 19.106 -29.925 1.00 86.81 325 SER A O 1
ATOM 2522 N N . GLY A 1 326 ? 40.255 17.586 -28.309 1.00 79.75 326 GLY A N 1
ATOM 2523 C CA . GLY A 1 326 ? 40.554 18.487 -27.183 1.00 79.75 326 GLY A CA 1
ATOM 2524 C C . GLY A 1 326 ? 39.396 19.400 -26.757 1.00 79.75 326 GLY A C 1
ATOM 2525 O O . GLY A 1 326 ? 39.273 19.704 -25.574 1.00 79.75 326 GLY A O 1
ATOM 2526 N N . ASP A 1 327 ? 38.501 19.767 -27.675 1.00 85.75 327 ASP A N 1
ATOM 2527 C CA . ASP A 1 327 ? 37.160 20.257 -27.339 1.00 85.75 327 ASP A CA 1
ATOM 2528 C C . ASP A 1 327 ? 36.260 19.062 -27.007 1.00 85.75 327 ASP A C 1
ATOM 2530 O O . ASP A 1 327 ? 35.902 18.293 -27.897 1.00 85.75 327 ASP A O 1
ATOM 2534 N N . ARG A 1 328 ? 35.898 18.909 -25.726 1.00 86.12 328 ARG A N 1
ATOM 2535 C CA . ARG A 1 328 ? 35.064 17.803 -25.232 1.00 86.12 328 ARG A CA 1
ATOM 2536 C C . ARG A 1 328 ? 33.716 17.719 -25.947 1.00 86.12 328 ARG A C 1
ATOM 2538 O O . ARG A 1 328 ? 33.239 16.601 -26.142 1.00 86.12 328 ARG A O 1
ATOM 2545 N N . TYR A 1 329 ? 33.124 18.864 -26.293 1.00 87.56 329 TYR A N 1
ATOM 2546 C CA . TYR A 1 329 ? 31.730 18.978 -26.725 1.00 87.56 329 TYR A CA 1
ATOM 2547 C C . TYR A 1 329 ? 31.557 19.164 -28.225 1.00 87.56 329 TYR A C 1
ATOM 2549 O O . TYR A 1 329 ? 30.436 19.379 -28.688 1.00 87.56 329 TYR A O 1
ATOM 2557 N N . LYS A 1 330 ? 32.632 19.016 -29.007 1.00 88.88 330 LYS A N 1
ATOM 2558 C CA . LYS A 1 330 ? 32.551 19.121 -30.461 1.00 88.88 330 LYS A CA 1
ATOM 2559 C C . LYS A 1 330 ? 31.475 18.177 -31.010 1.00 88.88 330 LYS A C 1
ATOM 2561 O O . LYS A 1 330 ? 31.533 16.956 -30.837 1.00 88.88 330 LYS A O 1
ATOM 2566 N N . SER A 1 331 ? 30.463 18.774 -31.637 1.00 87.50 331 SER A N 1
ATOM 2567 C CA . SER A 1 331 ? 29.364 18.050 -32.274 1.00 87.50 331 SER A CA 1
ATOM 2568 C C . SER A 1 331 ? 29.871 17.304 -33.512 1.00 87.50 331 SER A C 1
ATOM 2570 O O . SER A 1 331 ? 30.805 17.790 -34.159 1.00 87.50 331 SER A O 1
ATOM 2572 N N . PRO A 1 332 ? 29.278 16.146 -33.852 1.00 90.94 332 PRO A N 1
ATOM 2573 C CA . PRO A 1 332 ? 29.736 15.378 -34.996 1.00 90.94 332 PRO A CA 1
ATOM 2574 C C . PRO A 1 332 ? 29.348 16.102 -36.283 1.00 90.94 332 PRO A C 1
ATOM 2576 O O . PRO A 1 332 ? 28.242 16.638 -36.397 1.00 90.94 332 PRO A O 1
ATOM 2579 N N . ASP A 1 333 ? 30.246 16.108 -37.264 1.00 90.38 333 ASP A N 1
ATOM 2580 C CA . ASP A 1 333 ? 29.935 16.632 -38.591 1.00 90.38 333 ASP A CA 1
ATOM 2581 C C . ASP A 1 333 ? 29.265 15.539 -39.430 1.00 90.38 333 ASP A C 1
ATOM 2583 O O . ASP A 1 333 ? 29.898 14.776 -40.159 1.00 90.38 333 ASP A O 1
ATOM 2587 N N . LEU A 1 334 ? 27.944 15.447 -39.292 1.00 90.56 334 LEU A N 1
ATOM 2588 C CA . LEU A 1 334 ? 27.149 14.419 -39.963 1.00 90.56 334 LEU A CA 1
ATOM 2589 C C . LEU A 1 334 ? 27.115 14.579 -41.487 1.00 90.56 334 LEU A C 1
ATOM 2591 O O . LEU A 1 334 ? 26.817 13.611 -42.183 1.00 90.56 334 LEU A O 1
ATOM 2595 N N . ALA A 1 335 ? 27.429 15.768 -42.012 1.00 89.19 335 ALA A N 1
ATOM 2596 C CA . ALA A 1 335 ? 27.496 15.997 -43.452 1.00 89.19 335 ALA A CA 1
ATOM 2597 C C . ALA A 1 335 ? 28.747 15.362 -44.078 1.00 89.19 335 ALA A C 1
ATOM 2599 O O . ALA A 1 335 ? 28.728 15.005 -45.255 1.00 89.19 335 ALA A O 1
ATOM 2600 N N . THR A 1 336 ? 29.821 15.207 -43.299 1.00 88.38 336 THR A N 1
ATOM 2601 C CA . THR A 1 336 ? 31.081 14.596 -43.745 1.00 88.38 336 THR A CA 1
ATOM 2602 C C . THR A 1 336 ? 31.274 13.165 -43.244 1.00 88.38 336 THR A C 1
ATOM 2604 O O . THR A 1 336 ? 32.239 12.506 -43.637 1.00 88.38 336 THR A O 1
ATOM 2607 N N . PHE A 1 337 ? 30.343 12.642 -42.436 1.00 93.62 337 PHE A N 1
ATOM 2608 C CA . PHE A 1 337 ? 30.352 11.250 -41.997 1.00 93.62 337 PHE A CA 1
ATOM 2609 C C . PHE A 1 337 ? 30.256 10.286 -43.190 1.00 93.62 337 PHE A C 1
ATOM 2611 O O . PHE A 1 337 ? 29.232 10.194 -43.873 1.00 93.62 337 PHE A O 1
ATOM 2618 N N . ALA A 1 338 ? 31.326 9.525 -43.419 1.00 93.19 338 ALA A N 1
ATOM 2619 C CA . ALA A 1 338 ? 31.377 8.506 -44.456 1.00 93.19 338 ALA A CA 1
ATOM 2620 C C . ALA A 1 338 ? 30.806 7.179 -43.937 1.00 93.19 338 ALA A C 1
ATOM 2622 O O . ALA A 1 338 ? 31.360 6.544 -43.035 1.00 93.19 338 ALA A O 1
ATOM 2623 N N . ARG A 1 339 ? 29.698 6.744 -44.542 1.00 94.00 339 ARG A N 1
ATOM 2624 C CA . ARG A 1 339 ? 29.147 5.401 -44.343 1.00 94.00 339 ARG A CA 1
ATOM 2625 C C . ARG A 1 339 ? 30.087 4.369 -44.960 1.00 94.00 339 ARG A C 1
ATOM 2627 O O . ARG A 1 339 ? 30.442 4.490 -46.131 1.00 94.00 339 ARG A O 1
ATOM 2634 N N . ASP A 1 340 ? 30.459 3.354 -44.188 1.00 95.50 340 ASP A N 1
ATOM 2635 C CA . ASP A 1 340 ? 31.187 2.207 -44.723 1.00 95.50 340 ASP A CA 1
ATOM 2636 C C . ASP A 1 340 ? 30.290 1.463 -45.737 1.00 95.50 340 ASP A C 1
ATOM 2638 O O . ASP A 1 340 ? 29.083 1.342 -45.502 1.00 95.50 340 ASP A O 1
ATOM 2642 N N . PRO A 1 341 ? 30.829 1.006 -46.885 1.00 96.00 341 PRO A N 1
ATOM 2643 C CA . PRO A 1 341 ? 30.037 0.360 -47.933 1.00 96.00 341 PRO A CA 1
ATOM 2644 C C . PRO A 1 341 ? 29.489 -1.019 -47.542 1.00 96.00 341 PRO A C 1
ATOM 2646 O O . PRO A 1 341 ? 28.561 -1.508 -48.184 1.00 96.00 341 PRO A O 1
ATOM 2649 N N . HIS A 1 342 ? 30.057 -1.664 -46.522 1.00 96.38 342 HIS A N 1
ATOM 2650 C CA . HIS A 1 342 ? 29.717 -3.027 -46.117 1.00 96.38 342 HIS A CA 1
ATOM 2651 C C . HIS A 1 342 ? 29.279 -3.133 -44.660 1.00 96.38 342 HIS A C 1
ATOM 2653 O O . HIS A 1 342 ? 28.575 -4.083 -44.319 1.00 96.38 342 HIS A O 1
ATOM 2659 N N . LEU A 1 343 ? 29.667 -2.180 -43.813 1.00 96.94 343 LEU A N 1
ATOM 2660 C CA . LEU A 1 343 ? 29.404 -2.198 -42.382 1.00 96.94 343 LEU A CA 1
ATOM 2661 C C . LEU A 1 343 ? 28.544 -1.015 -41.927 1.00 96.94 343 LEU A C 1
ATOM 2663 O O . LEU A 1 343 ? 28.636 0.105 -42.428 1.00 96.94 343 LEU A O 1
ATOM 2667 N N . ILE A 1 344 ? 27.725 -1.252 -40.907 1.00 97.12 344 ILE A N 1
ATOM 2668 C CA . ILE A 1 344 ? 27.017 -0.201 -40.176 1.00 97.12 344 ILE A CA 1
ATOM 2669 C C . ILE A 1 344 ? 27.999 0.393 -39.158 1.00 97.12 344 ILE A C 1
ATOM 2671 O O . ILE A 1 344 ? 28.068 -0.028 -38.001 1.00 97.12 344 ILE A O 1
ATOM 2675 N N . ASN A 1 345 ? 28.823 1.337 -39.615 1.00 96.12 345 ASN A N 1
ATOM 2676 C CA . ASN A 1 345 ? 29.802 2.029 -38.781 1.00 96.12 345 ASN A CA 1
ATOM 2677 C C . ASN A 1 345 ? 29.167 3.173 -37.972 1.00 96.12 345 ASN A C 1
ATOM 2679 O O . ASN A 1 345 ? 28.211 3.818 -38.408 1.00 96.12 345 ASN A O 1
ATOM 2683 N N . GLY A 1 346 ? 29.724 3.425 -36.787 1.00 95.94 346 GLY A N 1
ATOM 2684 C CA . GLY A 1 346 ? 29.373 4.562 -35.937 1.00 95.94 346 GLY A CA 1
ATOM 2685 C C . GLY A 1 346 ? 30.505 5.581 -35.818 1.00 95.94 346 GLY A C 1
ATOM 2686 O O . GLY A 1 346 ? 31.537 5.456 -36.480 1.00 95.94 346 GLY A O 1
ATOM 2687 N N . LEU A 1 347 ? 30.294 6.602 -34.991 1.00 96.06 347 LEU A N 1
ATOM 2688 C CA . LEU A 1 347 ? 31.268 7.674 -34.763 1.00 96.06 347 LEU A CA 1
ATOM 2689 C C . LEU A 1 347 ? 32.479 7.149 -33.973 1.00 96.06 347 LEU A C 1
ATOM 2691 O O . LEU A 1 347 ? 32.326 6.483 -32.949 1.00 96.06 347 LEU A O 1
ATOM 2695 N N . THR A 1 348 ? 33.689 7.471 -34.434 1.00 94.31 348 THR A N 1
ATOM 2696 C CA . THR A 1 348 ? 34.960 6.969 -33.856 1.00 94.31 348 THR A CA 1
ATOM 2697 C C . THR A 1 348 ? 35.772 8.051 -33.147 1.00 94.31 348 THR A C 1
ATOM 2699 O O . THR A 1 348 ? 36.714 7.760 -32.418 1.00 94.31 348 THR A O 1
ATOM 2702 N N . GLU A 1 349 ? 35.384 9.307 -33.332 1.00 94.50 349 GLU A N 1
ATOM 2703 C CA . GLU A 1 349 ? 36.001 10.505 -32.771 1.00 94.50 349 GLU A CA 1
ATOM 2704 C C . GLU A 1 349 ? 35.557 10.806 -31.328 1.00 94.50 349 GLU A C 1
ATOM 2706 O O . GLU A 1 349 ? 35.902 11.850 -30.771 1.00 94.50 349 GLU A O 1
ATOM 2711 N N . TYR A 1 350 ? 34.803 9.890 -30.715 1.00 95.31 350 TYR A N 1
ATOM 2712 C CA . TYR A 1 350 ? 34.364 9.961 -29.327 1.00 95.31 350 TYR A CA 1
ATOM 2713 C C . TYR A 1 350 ? 35.002 8.849 -28.505 1.00 95.31 350 TYR A C 1
ATOM 2715 O O . TYR A 1 350 ? 35.044 7.688 -28.907 1.00 95.31 350 TYR A O 1
ATOM 2723 N N . THR A 1 351 ? 35.479 9.210 -27.321 1.00 94.69 351 THR A N 1
ATOM 2724 C CA . THR A 1 351 ? 36.101 8.297 -26.367 1.00 94.69 351 THR A CA 1
ATOM 2725 C C . THR A 1 351 ? 35.328 8.338 -25.058 1.00 94.69 351 THR A C 1
ATOM 2727 O O . THR A 1 351 ? 34.984 9.414 -24.561 1.00 94.69 351 THR A O 1
ATOM 2730 N N . LEU A 1 352 ? 35.048 7.160 -24.506 1.00 97.00 352 LEU A N 1
ATOM 2731 C CA . LEU A 1 352 ? 34.457 7.006 -23.186 1.00 97.00 352 LEU A CA 1
ATOM 2732 C C . LEU A 1 352 ? 35.559 7.040 -22.123 1.00 97.00 352 LEU A C 1
ATOM 2734 O O . LEU A 1 352 ? 36.424 6.164 -22.101 1.00 97.00 352 LEU A O 1
ATOM 2738 N N . ASP A 1 353 ? 35.487 8.003 -21.211 1.00 95.81 353 ASP A N 1
ATOM 2739 C CA . ASP A 1 353 ? 36.234 7.941 -19.960 1.00 95.81 353 ASP A CA 1
ATOM 2740 C C . ASP A 1 353 ? 35.368 7.173 -18.949 1.00 95.81 353 ASP A C 1
ATOM 2742 O O . ASP A 1 353 ? 34.239 7.584 -18.681 1.00 95.81 353 ASP A O 1
ATOM 2746 N N . LEU A 1 354 ? 35.858 6.044 -18.427 1.00 97.12 354 LEU A N 1
ATOM 2747 C CA . LEU A 1 354 ? 35.140 5.177 -17.485 1.00 97.12 354 LEU A CA 1
ATOM 2748 C C . LEU A 1 354 ? 36.069 4.767 -16.341 1.00 97.12 354 LEU A C 1
ATOM 2750 O O . LEU A 1 354 ? 37.100 4.138 -16.573 1.00 97.12 354 LEU A O 1
ATOM 2754 N N . ASN A 1 355 ? 35.658 5.068 -15.113 1.00 97.25 355 ASN A N 1
ATOM 2755 C CA . ASN A 1 355 ? 36.274 4.569 -13.890 1.00 97.25 355 ASN A CA 1
ATOM 2756 C C . ASN A 1 355 ? 35.230 3.766 -13.109 1.00 97.25 355 ASN A C 1
ATOM 2758 O O . ASN A 1 355 ? 34.112 4.238 -12.922 1.00 97.25 355 ASN A O 1
ATOM 2762 N N . GLU A 1 356 ? 35.588 2.566 -12.653 1.00 97.25 356 GLU A N 1
ATOM 2763 C CA . GLU A 1 356 ? 34.706 1.666 -11.897 1.00 97.25 356 GLU A CA 1
ATOM 2764 C C . GLU A 1 356 ? 35.305 1.403 -10.503 1.00 97.25 356 GLU A C 1
ATOM 2766 O O . GLU A 1 356 ? 36.523 1.294 -10.361 1.00 97.25 356 GLU A O 1
ATOM 2771 N N . ASN A 1 357 ? 34.449 1.237 -9.491 1.00 95.62 357 ASN A N 1
ATOM 2772 C CA . ASN A 1 357 ? 34.812 0.786 -8.140 1.00 95.62 357 ASN A CA 1
ATOM 2773 C C . ASN A 1 357 ? 35.898 1.622 -7.434 1.00 95.62 357 ASN A C 1
ATOM 2775 O O . ASN A 1 357 ? 36.807 1.067 -6.813 1.00 95.62 357 ASN A O 1
ATOM 2779 N N . ILE A 1 358 ? 35.794 2.950 -7.490 1.00 95.56 358 ILE A N 1
ATOM 2780 C CA . ILE A 1 358 ? 36.772 3.863 -6.881 1.00 95.56 358 ILE A CA 1
ATOM 2781 C C . ILE A 1 358 ? 36.345 4.322 -5.482 1.00 95.56 358 ILE A C 1
ATOM 2783 O O . ILE A 1 358 ? 35.160 4.333 -5.126 1.00 95.56 358 ILE A O 1
ATOM 2787 N N . ALA A 1 359 ? 37.326 4.712 -4.665 1.00 94.38 359 ALA A N 1
ATOM 2788 C CA . ALA A 1 359 ? 37.051 5.289 -3.354 1.00 94.38 359 ALA A CA 1
ATOM 2789 C C . ALA A 1 359 ? 36.412 6.686 -3.504 1.00 94.38 359 ALA A C 1
ATOM 2791 O O . ALA A 1 359 ? 36.801 7.429 -4.407 1.00 94.38 359 ALA A O 1
ATOM 2792 N N . PRO A 1 360 ? 35.509 7.113 -2.597 1.00 93.62 360 PRO A N 1
ATOM 2793 C CA . PRO A 1 360 ? 34.901 8.447 -2.662 1.00 93.62 360 PRO A CA 1
ATOM 2794 C C . PRO A 1 360 ? 35.905 9.610 -2.695 1.00 93.62 360 PRO A C 1
ATOM 2796 O O . PRO A 1 360 ? 35.625 10.645 -3.283 1.00 93.62 360 PRO A O 1
ATOM 2799 N N . SER A 1 361 ? 37.095 9.444 -2.109 1.00 92.94 361 SER A N 1
ATOM 2800 C CA . SER A 1 361 ? 38.174 10.444 -2.142 1.00 92.94 361 SER A CA 1
ATOM 2801 C C . SER A 1 361 ? 38.876 10.571 -3.500 1.00 92.94 361 SER A C 1
ATOM 2803 O O . SER A 1 361 ? 39.586 11.548 -3.726 1.00 92.94 361 SER A O 1
ATOM 2805 N N . GLN A 1 362 ? 38.707 9.587 -4.384 1.00 94.44 362 GLN A N 1
ATOM 2806 C CA . GLN A 1 362 ? 39.277 9.548 -5.735 1.00 94.44 362 GLN A CA 1
ATOM 2807 C C . GLN A 1 362 ? 38.261 9.970 -6.806 1.00 94.44 362 GLN A C 1
ATOM 2809 O O . GLN A 1 362 ? 38.618 10.086 -7.978 1.00 94.44 362 GLN A O 1
ATOM 2814 N N . ALA A 1 363 ? 37.005 10.183 -6.407 1.00 95.12 363 ALA A N 1
ATOM 2815 C CA . ALA A 1 363 ? 35.919 10.584 -7.282 1.00 95.12 363 ALA A CA 1
ATOM 2816 C C . ALA A 1 363 ? 36.205 11.956 -7.899 1.00 95.12 363 ALA A C 1
ATOM 2818 O O . ALA A 1 363 ? 36.521 12.925 -7.204 1.00 95.12 363 ALA A O 1
ATOM 2819 N N . SER A 1 364 ? 36.112 12.041 -9.222 1.00 95.44 364 SER A N 1
ATOM 2820 C CA . SER A 1 364 ? 36.355 13.285 -9.948 1.00 95.44 364 SER A CA 1
ATOM 2821 C C . SER A 1 364 ? 35.084 14.104 -10.104 1.00 95.44 364 SER A C 1
ATOM 2823 O O . SER A 1 364 ? 35.175 15.330 -10.183 1.00 95.44 364 SER A O 1
ATOM 2825 N N . TYR A 1 365 ? 33.915 13.460 -10.157 1.00 96.00 365 TYR A N 1
ATOM 2826 C CA . TYR A 1 365 ? 32.610 14.093 -10.385 1.00 96.00 365 TYR A CA 1
ATOM 2827 C C . TYR A 1 365 ? 31.882 14.435 -9.087 1.00 96.00 365 TYR A C 1
ATOM 2829 O O . TYR A 1 365 ? 30.935 15.222 -9.104 1.00 96.00 365 TYR A O 1
ATOM 2837 N N . LEU A 1 366 ? 32.345 13.890 -7.962 1.00 96.00 366 LEU A N 1
ATOM 2838 C CA . LEU A 1 366 ? 31.661 13.974 -6.683 1.00 96.00 366 LEU A CA 1
ATOM 2839 C C . LEU A 1 366 ? 32.590 14.395 -5.545 1.00 96.00 366 LEU A C 1
ATOM 2841 O O . LEU A 1 366 ? 33.686 13.868 -5.386 1.00 96.00 366 LEU A O 1
ATOM 2845 N N . ARG A 1 367 ? 32.093 15.277 -4.679 1.00 95.94 367 ARG A N 1
ATOM 2846 C CA . ARG A 1 367 ? 32.628 15.512 -3.341 1.00 95.94 367 ARG A CA 1
ATOM 2847 C C . ARG A 1 367 ? 31.602 15.055 -2.311 1.00 95.94 367 ARG A C 1
ATOM 2849 O O . ARG A 1 367 ? 30.461 15.505 -2.323 1.00 95.94 367 ARG A O 1
ATOM 2856 N N . VAL A 1 368 ? 32.024 14.182 -1.402 1.00 96.12 368 VAL A N 1
ATOM 2857 C CA . VAL A 1 368 ? 31.180 13.703 -0.302 1.00 96.12 368 VAL A CA 1
ATOM 2858 C C . VAL A 1 368 ? 31.507 14.484 0.963 1.00 96.12 368 VAL A C 1
ATOM 2860 O O . VAL A 1 368 ? 32.664 14.521 1.384 1.00 96.12 368 VAL A O 1
ATOM 2863 N N . THR A 1 369 ? 30.498 15.096 1.576 1.00 94.94 369 THR A N 1
ATOM 2864 C CA . THR A 1 369 ? 30.626 15.803 2.855 1.00 94.94 369 THR A CA 1
ATOM 2865 C C . THR A 1 369 ? 29.671 15.203 3.896 1.00 94.94 369 THR A C 1
ATOM 2867 O O . THR A 1 369 ? 28.485 15.049 3.612 1.00 94.94 369 THR A O 1
ATOM 2870 N N . PRO A 1 370 ? 30.141 14.823 5.100 1.00 93.44 370 PRO A N 1
ATOM 2871 C CA . PRO A 1 370 ? 29.253 14.344 6.160 1.00 93.44 370 PRO A CA 1
ATOM 2872 C C . PRO A 1 370 ? 28.282 15.438 6.616 1.00 93.44 370 PRO A C 1
ATOM 2874 O O . PRO A 1 370 ? 28.669 16.604 6.734 1.00 93.44 370 PRO A O 1
ATOM 2877 N N . THR A 1 371 ? 27.038 15.072 6.912 1.00 92.00 371 THR A N 1
ATOM 2878 C CA . THR A 1 371 ? 26.037 15.986 7.477 1.00 92.00 371 THR A CA 1
ATOM 2879 C C . THR A 1 371 ? 25.939 15.836 8.999 1.00 92.00 371 THR A C 1
ATOM 2881 O O . THR A 1 371 ? 26.393 14.849 9.577 1.00 92.00 371 THR A O 1
ATOM 2884 N N . GLN A 1 372 ? 25.368 16.837 9.683 1.00 87.06 372 GLN A N 1
ATOM 2885 C CA . GLN A 1 372 ? 25.286 16.861 11.157 1.00 87.06 372 GLN A CA 1
ATOM 2886 C C . GLN A 1 372 ? 24.466 15.702 11.745 1.00 87.06 372 GLN A C 1
ATOM 2888 O O . GLN A 1 372 ? 24.710 15.280 12.869 1.00 87.06 372 GLN A O 1
ATOM 2893 N N . ASP A 1 373 ? 23.512 15.187 10.978 1.00 81.94 373 ASP A N 1
ATOM 2894 C CA . ASP A 1 373 ? 22.650 14.050 11.302 1.00 81.94 373 ASP A CA 1
ATOM 2895 C C . ASP A 1 373 ? 23.266 12.688 10.933 1.00 81.94 373 ASP A C 1
ATOM 2897 O O . ASP A 1 373 ? 22.585 11.668 10.975 1.00 81.94 373 ASP A O 1
ATOM 2901 N N . GLY A 1 374 ? 24.554 12.650 10.574 1.00 83.31 374 GLY A N 1
ATOM 2902 C CA . GLY A 1 374 ? 25.290 11.420 10.266 1.00 83.31 374 GLY A CA 1
ATOM 2903 C C . GLY A 1 374 ? 25.126 10.911 8.831 1.00 83.31 374 GLY A C 1
ATOM 2904 O O . GLY A 1 374 ? 25.800 9.954 8.452 1.00 83.31 374 GLY A O 1
ATOM 2905 N N . GLY A 1 375 ? 24.268 11.546 8.028 1.00 92.06 375 GLY A N 1
ATOM 2906 C CA . GLY A 1 375 ? 24.141 11.286 6.596 1.00 92.06 375 GLY A CA 1
ATOM 2907 C C . GLY A 1 375 ? 25.293 11.865 5.766 1.00 92.06 375 GLY A C 1
ATOM 2908 O O . GLY A 1 375 ? 26.338 12.277 6.279 1.00 92.06 375 GLY A O 1
ATOM 2909 N N . SER A 1 376 ? 25.087 11.914 4.450 1.00 95.44 376 SER A N 1
ATOM 2910 C CA . SER A 1 376 ? 26.065 12.442 3.499 1.00 95.44 376 SER A CA 1
ATOM 2911 C C . SER A 1 376 ? 25.420 13.440 2.546 1.00 95.44 376 SER A C 1
ATOM 2913 O O . SER A 1 376 ? 24.309 13.252 2.052 1.00 95.44 376 SER A O 1
ATOM 2915 N N . ARG A 1 377 ? 26.151 14.502 2.234 1.00 95.75 377 ARG A N 1
ATOM 2916 C CA . ARG A 1 377 ? 25.866 15.425 1.145 1.00 95.75 377 ARG A CA 1
ATOM 2917 C C . ARG A 1 377 ? 26.777 15.080 -0.030 1.00 95.75 377 ARG A C 1
ATOM 2919 O O . ARG A 1 377 ? 27.983 14.895 0.129 1.00 95.75 377 ARG A O 1
ATOM 2926 N N . LEU A 1 378 ? 26.164 14.946 -1.199 1.00 96.12 378 LEU A N 1
ATOM 2927 C CA . LEU A 1 378 ? 26.797 14.600 -2.462 1.00 96.12 378 LEU A CA 1
ATOM 2928 C C . LEU A 1 378 ? 26.851 15.857 -3.327 1.00 96.12 378 LEU A C 1
ATOM 2930 O O . LEU A 1 378 ? 25.875 16.169 -4.007 1.00 96.12 378 LEU A O 1
ATOM 2934 N N . ASP A 1 379 ? 27.955 16.595 -3.266 1.00 96.38 379 ASP A N 1
ATOM 2935 C CA . ASP A 1 379 ? 28.133 17.825 -4.038 1.00 96.38 379 ASP A CA 1
ATOM 2936 C C . ASP A 1 379 ? 28.844 17.512 -5.355 1.00 96.38 379 ASP A C 1
ATOM 2938 O O . ASP A 1 379 ? 29.937 16.934 -5.369 1.00 96.38 379 ASP A O 1
ATOM 2942 N N . PHE A 1 380 ? 28.230 17.882 -6.476 1.00 96.25 380 PHE A N 1
ATOM 2943 C CA . PHE A 1 380 ? 28.823 17.629 -7.784 1.00 96.25 380 PHE A CA 1
ATOM 2944 C C . PHE A 1 380 ? 29.942 18.632 -8.060 1.00 96.25 380 PHE A C 1
ATOM 2946 O O . PHE A 1 380 ? 29.855 19.815 -7.725 1.00 96.25 380 PHE A O 1
ATOM 2953 N N . THR A 1 381 ? 31.025 18.158 -8.669 1.00 94.88 381 THR A N 1
ATOM 2954 C CA . THR A 1 381 ? 32.179 19.003 -8.992 1.00 94.88 381 THR A CA 1
ATOM 2955 C C . THR A 1 381 ? 31.998 19.690 -10.347 1.00 94.88 381 THR A C 1
ATOM 2957 O O . THR A 1 381 ? 31.126 19.347 -11.148 1.00 94.88 381 THR A O 1
ATOM 2960 N N . SER A 1 382 ? 32.901 20.615 -10.669 1.00 92.19 382 SER A N 1
ATOM 2961 C CA . SER A 1 382 ? 33.000 21.220 -12.002 1.00 92.19 382 SER A CA 1
ATOM 2962 C C . SER A 1 382 ? 33.364 20.222 -13.117 1.00 92.19 382 SER A C 1
ATOM 2964 O O . SER A 1 382 ? 33.194 20.530 -14.300 1.00 92.19 382 SER A O 1
ATOM 2966 N N . ASN A 1 383 ? 33.828 19.012 -12.771 1.00 92.56 383 ASN A N 1
ATOM 2967 C CA . ASN A 1 383 ? 34.103 17.941 -13.733 1.00 92.56 383 ASN A CA 1
ATOM 2968 C C . ASN A 1 383 ? 32.856 17.125 -14.095 1.00 92.56 383 ASN A C 1
ATOM 2970 O O . ASN A 1 383 ? 32.865 16.460 -15.133 1.00 92.56 383 ASN A O 1
ATOM 2974 N N . PHE A 1 384 ? 31.794 17.183 -13.284 1.00 94.62 384 PHE A N 1
ATOM 2975 C CA . PHE A 1 384 ? 30.506 16.592 -13.630 1.00 94.62 384 PHE A CA 1
ATOM 2976 C C . PHE A 1 384 ? 29.782 17.516 -14.611 1.00 94.62 384 PHE A C 1
ATOM 2978 O O . PHE A 1 384 ? 29.344 18.608 -14.256 1.00 94.62 384 PHE A O 1
ATOM 2985 N N . LYS A 1 385 ? 29.716 17.115 -15.877 1.00 93.00 385 LYS A N 1
ATOM 2986 C CA . LYS A 1 385 ? 29.258 17.962 -16.989 1.00 93.00 385 LYS A CA 1
ATOM 2987 C C . LYS A 1 385 ? 28.218 17.227 -17.850 1.00 93.00 385 LYS A C 1
ATOM 2989 O O . LYS A 1 385 ? 28.087 16.014 -17.676 1.00 93.00 385 LYS A O 1
ATOM 2994 N N . PRO A 1 386 ? 27.513 17.892 -18.793 1.00 92.38 386 PRO A N 1
ATOM 2995 C CA . PRO A 1 386 ? 26.571 17.206 -19.679 1.00 92.38 386 PRO A CA 1
ATOM 2996 C C . PRO A 1 386 ? 27.200 15.970 -20.336 1.00 92.38 386 PRO A C 1
ATOM 2998 O O . PRO A 1 386 ? 28.364 16.006 -20.750 1.00 92.38 386 PRO A O 1
ATOM 3001 N N . GLY A 1 387 ? 26.451 14.872 -20.391 1.00 93.50 387 GLY A N 1
ATOM 3002 C CA . GLY A 1 387 ? 26.912 13.569 -20.868 1.00 93.50 387 GLY A CA 1
ATOM 3003 C C . GLY A 1 387 ? 27.605 12.684 -19.827 1.00 93.50 387 GLY A C 1
ATOM 3004 O O . GLY A 1 387 ? 28.067 11.597 -20.180 1.00 93.50 387 GLY A O 1
ATOM 3005 N N . CYS A 1 388 ? 27.718 13.130 -18.570 1.00 96.06 388 CYS A N 1
ATOM 3006 C CA . CYS A 1 388 ? 28.327 12.351 -17.488 1.00 96.06 388 CYS A CA 1
ATOM 3007 C C . CYS A 1 388 ? 27.291 11.565 -16.681 1.00 96.06 388 CYS A C 1
ATOM 3009 O O . CYS A 1 388 ? 26.158 12.006 -16.478 1.00 96.06 388 CYS A O 1
ATOM 3011 N N . VAL A 1 389 ? 27.732 10.431 -16.147 1.00 98.06 389 VAL A N 1
ATOM 3012 C CA . VAL A 1 389 ? 26.997 9.589 -15.205 1.00 98.06 389 VAL A CA 1
ATOM 3013 C C . VAL A 1 389 ? 27.882 9.243 -14.012 1.00 98.06 389 VAL A C 1
ATOM 3015 O O . VAL A 1 389 ? 29.097 9.085 -14.142 1.00 98.06 389 VAL A O 1
ATOM 3018 N N . LEU A 1 390 ? 27.261 9.133 -12.846 1.00 97.62 390 LEU A N 1
ATOM 3019 C CA . LEU A 1 390 ? 27.890 8.807 -11.572 1.00 97.62 390 LEU A CA 1
ATOM 3020 C C . LEU A 1 390 ? 26.965 7.848 -10.824 1.00 97.62 390 LEU A C 1
ATOM 3022 O O . LEU A 1 390 ? 25.781 8.139 -10.715 1.00 97.62 390 LEU A O 1
ATOM 3026 N N . ALA A 1 391 ? 27.478 6.751 -10.272 1.00 98.31 391 ALA A N 1
ATOM 3027 C CA . ALA A 1 391 ? 26.706 5.882 -9.385 1.00 98.31 391 ALA A CA 1
ATOM 3028 C C . ALA A 1 391 ? 27.443 5.644 -8.068 1.00 98.31 391 ALA A C 1
ATOM 3030 O O . ALA A 1 391 ? 28.635 5.335 -8.065 1.00 98.31 391 ALA A O 1
ATOM 3031 N N . VAL A 1 392 ? 26.730 5.755 -6.949 1.00 97.94 392 VAL A N 1
ATOM 3032 C CA . VAL A 1 392 ? 27.291 5.601 -5.602 1.00 97.94 392 VAL A CA 1
ATOM 3033 C C . VAL A 1 392 ? 26.475 4.648 -4.745 1.00 97.94 392 VAL A C 1
ATOM 3035 O O . VAL A 1 392 ? 25.248 4.634 -4.820 1.00 97.94 392 VAL A O 1
ATOM 3038 N N . ARG A 1 393 ? 27.165 3.874 -3.903 1.00 97.50 393 ARG A N 1
ATOM 3039 C CA . ARG A 1 393 ? 26.548 3.007 -2.896 1.00 97.50 393 ARG A CA 1
ATOM 3040 C C . ARG A 1 393 ? 26.418 3.744 -1.573 1.00 97.50 393 ARG A C 1
ATOM 3042 O O . ARG A 1 393 ? 27.412 4.226 -1.025 1.00 97.50 393 ARG A O 1
ATOM 3049 N N . ILE A 1 394 ? 25.193 3.787 -1.069 1.00 96.75 394 ILE A N 1
ATOM 3050 C CA . ILE A 1 394 ? 24.804 4.388 0.198 1.00 96.75 394 ILE A CA 1
ATOM 3051 C C . ILE A 1 394 ? 24.379 3.275 1.148 1.00 96.75 394 ILE A C 1
ATOM 3053 O O . ILE A 1 394 ? 23.497 2.472 0.838 1.00 96.75 394 ILE A O 1
ATOM 3057 N N . THR A 1 395 ? 24.993 3.253 2.321 1.00 95.06 395 THR A N 1
ATOM 3058 C CA . THR A 1 395 ? 24.640 2.333 3.400 1.00 95.06 395 THR A CA 1
ATOM 3059 C C . THR A 1 395 ? 23.982 3.130 4.528 1.00 95.06 395 THR A C 1
ATOM 3061 O O . THR A 1 395 ? 24.455 4.232 4.827 1.00 95.06 395 THR A O 1
ATOM 3064 N N . PRO A 1 396 ? 22.929 2.611 5.187 1.00 94.69 396 PRO A N 1
ATOM 3065 C CA . PRO A 1 396 ? 22.352 3.268 6.354 1.00 94.69 396 PRO A CA 1
ATOM 3066 C C . PRO A 1 396 ? 23.403 3.541 7.436 1.00 94.69 396 PRO A C 1
ATOM 3068 O O . PRO A 1 396 ? 24.364 2.781 7.596 1.00 94.69 396 PRO A O 1
ATOM 3071 N N . ILE A 1 397 ? 23.206 4.611 8.202 1.00 94.44 397 ILE A N 1
ATOM 3072 C CA . ILE A 1 397 ? 24.025 4.897 9.386 1.00 94.44 397 ILE A CA 1
ATOM 3073 C C . ILE A 1 397 ? 23.842 3.806 10.451 1.00 94.44 397 ILE A C 1
ATOM 3075 O O . ILE A 1 397 ? 22.822 3.115 10.485 1.00 94.44 397 ILE A O 1
ATOM 3079 N N . ASP A 1 398 ? 24.819 3.642 11.341 1.00 92.44 398 ASP A N 1
ATOM 3080 C CA . ASP A 1 398 ? 24.812 2.524 12.293 1.00 92.44 398 ASP A CA 1
ATOM 3081 C C . ASP A 1 398 ? 23.651 2.587 13.298 1.00 92.44 398 ASP A C 1
ATOM 3083 O O . ASP A 1 398 ? 23.080 1.545 13.621 1.00 92.44 398 ASP A O 1
ATOM 3087 N N . SER A 1 399 ? 23.226 3.783 13.723 1.00 93.88 399 SER A N 1
ATOM 3088 C CA . SER A 1 399 ? 22.023 3.946 14.557 1.00 93.88 399 SER A CA 1
ATOM 3089 C C . SER A 1 399 ? 20.765 3.438 13.848 1.00 93.88 399 SER A C 1
ATOM 3091 O O . SER A 1 399 ? 20.007 2.661 14.427 1.00 93.88 399 SER A O 1
ATOM 3093 N N . ALA A 1 400 ? 20.595 3.779 12.567 1.00 94.62 400 ALA A N 1
ATOM 3094 C CA . ALA A 1 400 ? 19.483 3.305 11.751 1.00 94.62 400 ALA A CA 1
ATOM 3095 C C . ALA A 1 400 ? 19.521 1.783 11.564 1.00 94.62 400 ALA A C 1
ATOM 3097 O O . ALA A 1 400 ? 18.487 1.134 11.686 1.00 94.62 400 ALA A O 1
ATOM 3098 N N . LYS A 1 401 ? 20.697 1.177 11.340 1.00 94.19 401 LYS A N 1
ATOM 3099 C CA . LYS A 1 401 ? 20.830 -0.294 11.264 1.00 94.19 401 LYS A CA 1
ATOM 3100 C C . LYS A 1 401 ? 20.392 -0.973 12.560 1.00 94.19 401 LYS A C 1
ATOM 3102 O O . LYS A 1 401 ? 19.666 -1.966 12.520 1.00 94.19 401 LYS A O 1
ATOM 3107 N N . ILE A 1 402 ? 20.815 -0.436 13.707 1.00 94.81 402 ILE A N 1
ATOM 3108 C CA . ILE A 1 402 ? 20.424 -0.957 15.022 1.00 94.81 402 ILE A CA 1
ATOM 3109 C C . ILE A 1 402 ? 18.904 -0.842 15.185 1.00 94.81 402 ILE A C 1
ATOM 3111 O O . ILE A 1 402 ? 18.251 -1.828 15.526 1.00 94.81 402 ILE A O 1
ATOM 3115 N N . ALA A 1 403 ? 18.323 0.313 14.870 1.00 95.62 403 ALA A N 1
ATOM 3116 C CA . ALA A 1 403 ? 16.883 0.530 14.949 1.00 95.62 403 ALA A CA 1
ATOM 3117 C C . ALA A 1 403 ? 16.076 -0.402 14.027 1.00 95.62 403 ALA A C 1
ATOM 3119 O O . ALA A 1 403 ? 15.118 -1.034 14.469 1.00 95.62 403 ALA A O 1
ATOM 3120 N N . LEU A 1 404 ? 16.501 -0.567 12.774 1.00 94.12 404 LEU A N 1
ATOM 3121 C CA . LEU A 1 404 ? 15.883 -1.486 11.814 1.00 94.12 404 LEU A CA 1
ATOM 3122 C C . LEU A 1 404 ? 15.957 -2.941 12.290 1.00 94.12 404 LEU A C 1
ATOM 3124 O O . LEU A 1 404 ? 14.976 -3.677 12.175 1.00 94.12 404 LEU A O 1
ATOM 3128 N N . SER A 1 405 ? 17.077 -3.351 12.896 1.00 92.75 405 SER A N 1
ATOM 3129 C CA . SER A 1 405 ? 17.184 -4.689 13.482 1.00 92.75 405 SER A CA 1
ATOM 3130 C C . SER A 1 405 ? 16.204 -4.878 14.644 1.00 92.75 405 SER A C 1
ATOM 3132 O O . SER A 1 405 ? 15.499 -5.884 14.664 1.00 92.75 405 SER A O 1
ATOM 3134 N N . LYS A 1 406 ? 16.044 -3.886 15.537 1.00 92.94 406 LYS A N 1
ATOM 3135 C CA . LYS A 1 406 ? 15.014 -3.908 16.592 1.00 92.94 406 LYS A CA 1
ATOM 3136 C C . LYS A 1 406 ? 13.598 -4.031 16.010 1.00 92.94 406 LYS A C 1
ATOM 3138 O O . LYS A 1 406 ? 12.812 -4.825 16.515 1.00 92.94 406 LYS A O 1
ATOM 3143 N N . LEU A 1 407 ? 13.282 -3.300 14.937 1.00 91.19 407 LEU A N 1
ATOM 3144 C CA . LEU A 1 407 ? 11.966 -3.342 14.275 1.00 91.19 407 LEU A CA 1
ATOM 3145 C C . LEU A 1 407 ? 11.676 -4.690 13.603 1.00 91.19 407 LEU A C 1
ATOM 3147 O O . LEU A 1 407 ? 10.517 -5.086 13.494 1.00 91.19 407 LEU A O 1
ATOM 3151 N N . SER A 1 408 ? 12.718 -5.405 13.174 1.00 83.31 408 SER A N 1
ATOM 3152 C CA . SER A 1 408 ? 12.592 -6.750 12.600 1.00 83.31 408 SER A CA 1
ATOM 3153 C C . SER A 1 408 ? 12.385 -7.854 13.645 1.00 83.31 408 SER A C 1
ATOM 3155 O O . SER A 1 408 ? 11.940 -8.949 13.299 1.00 83.31 408 SER A O 1
ATOM 3157 N N . LEU A 1 409 ? 12.687 -7.588 14.922 1.00 81.69 409 LEU A N 1
ATOM 3158 C CA . LEU A 1 409 ? 12.536 -8.571 15.990 1.00 81.69 409 LEU A CA 1
ATOM 3159 C C . LEU A 1 409 ? 11.067 -8.748 16.394 1.00 81.69 409 LEU A C 1
ATOM 3161 O O . LEU A 1 409 ? 10.263 -7.809 16.476 1.00 81.69 409 LEU A O 1
ATOM 3165 N N . VAL A 1 410 ? 10.724 -9.994 16.715 1.00 76.44 410 VAL A N 1
ATOM 3166 C CA . VAL A 1 410 ? 9.469 -10.314 17.391 1.00 76.44 410 VAL A CA 1
ATOM 3167 C C . VAL A 1 410 ? 9.648 -9.966 18.863 1.00 76.44 410 VAL A C 1
ATOM 3169 O O . VAL A 1 410 ? 10.308 -10.684 19.609 1.00 76.44 410 VAL A O 1
ATOM 3172 N N . PHE A 1 411 ? 9.098 -8.825 19.262 1.00 83.31 411 PHE A N 1
ATOM 3173 C CA . PHE A 1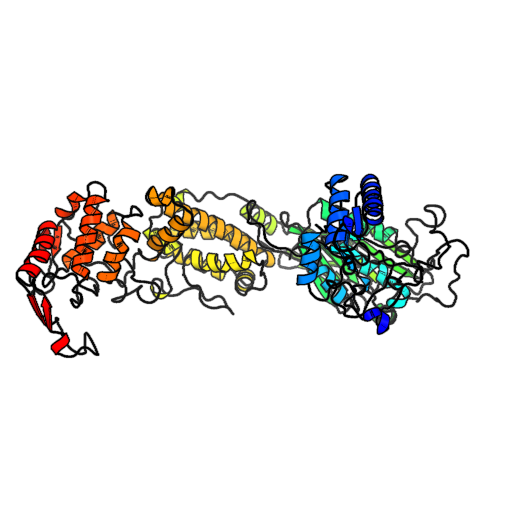 411 ? 8.980 -8.458 20.666 1.00 83.31 411 PHE A CA 1
ATOM 3174 C C . PHE A 1 411 ? 7.771 -9.193 21.247 1.00 83.31 411 PHE A C 1
ATOM 3176 O O . PHE A 1 411 ? 6.674 -9.071 20.701 1.00 83.31 411 PHE A O 1
ATOM 3183 N N . ASP A 1 412 ? 7.969 -9.964 22.315 1.00 88.31 412 ASP A N 1
ATOM 3184 C CA . ASP A 1 412 ? 6.873 -10.647 23.000 1.00 88.31 412 ASP A CA 1
ATOM 3185 C C . ASP A 1 412 ? 6.216 -9.696 24.006 1.00 88.31 412 ASP A C 1
ATOM 3187 O O . ASP A 1 412 ? 6.818 -9.287 24.997 1.00 88.31 412 ASP A O 1
ATOM 3191 N N . PHE A 1 413 ? 4.970 -9.337 23.720 1.00 92.44 413 PHE A N 1
ATOM 3192 C CA . PHE A 1 413 ? 4.103 -8.533 24.578 1.00 92.44 413 PHE A CA 1
ATOM 3193 C C . PHE A 1 413 ? 2.802 -9.279 24.915 1.00 92.44 413 PHE A C 1
ATOM 3195 O O . PHE A 1 413 ? 1.811 -8.661 25.306 1.00 92.44 413 PHE A O 1
ATOM 3202 N N . SER A 1 414 ? 2.796 -10.610 24.763 1.00 92.38 414 SER A N 1
ATOM 3203 C CA . SER A 1 414 ? 1.627 -11.467 24.993 1.00 92.38 414 SER A CA 1
ATOM 3204 C C . SER A 1 414 ? 1.054 -11.283 26.395 1.00 92.38 414 SER A C 1
ATOM 3206 O O . SER A 1 414 ? -0.138 -11.025 26.532 1.00 92.38 414 SER A O 1
ATOM 3208 N N . HIS A 1 415 ? 1.905 -11.292 27.426 1.00 93.44 415 HIS A N 1
ATOM 3209 C CA . HIS A 1 415 ? 1.485 -11.087 28.813 1.00 93.44 415 HIS A CA 1
ATOM 3210 C C . HIS A 1 415 ? 0.714 -9.767 29.003 1.00 93.44 415 HIS A C 1
ATOM 3212 O O . HIS A 1 415 ? -0.341 -9.760 29.636 1.00 93.44 415 HIS A O 1
ATOM 3218 N N . ASN A 1 416 ? 1.202 -8.667 28.414 1.00 95.50 416 ASN A N 1
ATOM 3219 C CA . ASN A 1 416 ? 0.576 -7.341 28.496 1.00 95.50 416 ASN A CA 1
ATOM 3220 C C . ASN A 1 416 ? -0.792 -7.292 27.808 1.00 95.50 416 ASN A C 1
ATOM 3222 O O . ASN A 1 416 ? -1.639 -6.497 28.202 1.00 95.50 416 ASN A O 1
ATOM 3226 N N . VAL A 1 417 ? -0.999 -8.118 26.781 1.00 96.00 417 VAL A N 1
ATOM 3227 C CA . VAL A 1 417 ? -2.282 -8.252 26.085 1.00 96.00 417 VAL A CA 1
ATOM 3228 C C . VAL A 1 417 ? -3.233 -9.135 26.893 1.00 96.00 417 VAL A C 1
ATOM 3230 O O . VAL A 1 417 ? -4.360 -8.728 27.158 1.00 96.00 417 VAL A O 1
ATOM 3233 N N . THR A 1 418 ? -2.773 -10.298 27.363 1.00 96.31 418 THR A N 1
ATOM 3234 C CA . THR A 1 418 ? -3.604 -11.260 28.106 1.00 96.31 418 THR A CA 1
ATOM 3235 C C . THR A 1 418 ? -4.054 -10.758 29.479 1.00 96.31 418 THR A C 1
ATOM 3237 O O . THR A 1 418 ? -5.020 -11.276 30.031 1.00 96.31 418 THR A O 1
ATOM 3240 N N . SER A 1 419 ? -3.377 -9.752 30.045 1.00 96.00 419 SER A N 1
ATOM 3241 C CA . SER A 1 419 ? -3.769 -9.134 31.318 1.00 96.00 419 SER A CA 1
ATOM 3242 C C . SER A 1 419 ? -4.933 -8.140 31.205 1.00 96.00 419 SER A C 1
ATOM 3244 O O . SER A 1 419 ? -5.422 -7.673 32.232 1.00 96.00 419 SER A O 1
ATOM 3246 N N . LEU A 1 420 ? -5.350 -7.769 29.989 1.00 97.44 420 LEU A N 1
ATOM 3247 C CA . LEU A 1 420 ? -6.388 -6.762 29.754 1.00 97.44 420 LEU A CA 1
ATOM 3248 C C . LEU A 1 420 ? -7.787 -7.378 29.810 1.00 97.44 420 LEU A C 1
ATOM 3250 O O . LEU A 1 420 ? -8.043 -8.425 29.219 1.00 97.44 420 LEU A O 1
ATOM 3254 N N . SER A 1 421 ? -8.722 -6.679 30.454 1.00 96.31 421 SER A N 1
ATOM 3255 C CA . SER A 1 421 ? -10.149 -7.000 30.370 1.00 96.31 421 SER A CA 1
ATOM 3256 C C . SER A 1 421 ? -10.776 -6.466 29.074 1.00 96.31 421 SER A C 1
ATOM 3258 O O . SER A 1 421 ? -10.220 -5.595 28.403 1.00 96.31 421 SER A O 1
ATOM 3260 N N . LEU A 1 422 ? -11.998 -6.903 28.746 1.00 97.56 422 LEU A N 1
ATOM 3261 C CA . LEU A 1 422 ? -12.757 -6.331 27.620 1.00 97.56 422 LEU A CA 1
ATOM 3262 C C . LEU A 1 422 ? -13.031 -4.827 27.802 1.00 97.56 422 LEU A C 1
ATOM 3264 O O . LEU A 1 422 ? -13.058 -4.083 26.823 1.00 97.56 422 LEU A O 1
ATOM 3268 N N . SER A 1 423 ? -13.175 -4.357 29.046 1.00 95.44 423 SER A N 1
ATOM 3269 C CA . SER A 1 423 ? -13.323 -2.927 29.345 1.00 95.44 423 SER A CA 1
ATOM 3270 C C . SER A 1 423 ? -12.026 -2.134 29.145 1.00 95.44 423 SER A C 1
ATOM 3272 O O . SER A 1 423 ? -12.072 -0.974 28.733 1.00 95.44 423 SER A O 1
ATOM 3274 N N . ASP A 1 424 ? -10.866 -2.762 29.359 1.00 97.31 424 ASP A N 1
ATOM 3275 C CA . ASP A 1 424 ? -9.575 -2.157 29.031 1.00 97.31 424 ASP A CA 1
ATOM 3276 C C . ASP A 1 424 ? -9.385 -2.113 27.513 1.00 97.31 424 ASP A C 1
ATOM 3278 O O . ASP A 1 424 ? -8.954 -1.098 26.974 1.00 97.31 424 ASP A O 1
ATOM 3282 N N . LEU A 1 425 ? -9.787 -3.169 26.798 1.00 98.38 425 LEU A N 1
ATOM 3283 C CA . LEU A 1 425 ? -9.721 -3.232 25.335 1.00 98.38 425 LEU A CA 1
ATOM 3284 C C . LEU A 1 425 ? -10.652 -2.228 24.646 1.00 98.38 425 LEU A C 1
ATOM 3286 O O . LEU A 1 425 ? -10.283 -1.706 23.595 1.00 98.38 425 LEU A O 1
ATOM 3290 N N . ASN A 1 426 ? -11.793 -1.876 25.252 1.00 98.19 426 ASN A N 1
ATOM 3291 C CA . ASN A 1 426 ? -12.599 -0.728 24.818 1.00 98.19 426 ASN A CA 1
ATOM 3292 C C . ASN A 1 426 ? -11.751 0.551 24.783 1.00 98.19 426 ASN A C 1
ATOM 3294 O O . ASN A 1 426 ? -11.683 1.208 23.744 1.00 98.19 426 ASN A O 1
ATOM 3298 N N . LYS A 1 427 ? -11.034 0.847 25.876 1.00 96.44 427 LYS A N 1
ATOM 3299 C CA . LYS A 1 427 ? -10.131 2.002 25.947 1.00 96.44 427 LYS A CA 1
ATOM 3300 C C . LYS A 1 427 ? -8.962 1.871 24.985 1.00 96.44 427 LYS A C 1
ATOM 3302 O O . LYS A 1 427 ? -8.621 2.841 24.321 1.00 96.44 427 LYS A O 1
ATOM 3307 N N . VAL A 1 428 ? -8.334 0.706 24.876 1.00 98.31 428 VAL A N 1
ATOM 3308 C CA . VAL A 1 428 ? -7.150 0.535 24.023 1.00 98.31 428 VAL A CA 1
ATOM 3309 C C . VAL A 1 428 ? -7.488 0.702 22.542 1.00 98.31 428 VAL A C 1
ATOM 3311 O O . VAL A 1 428 ? -6.769 1.401 21.826 1.00 98.31 428 VAL A O 1
ATOM 3314 N N . LEU A 1 429 ? -8.572 0.083 22.075 1.00 98.50 429 LEU A N 1
ATOM 3315 C CA . LEU A 1 429 ? -8.895 0.007 20.651 1.00 98.50 429 LEU A CA 1
ATOM 3316 C C . LEU A 1 429 ? -9.819 1.133 20.182 1.00 98.50 429 LEU A C 1
ATOM 3318 O O . LEU A 1 429 ? -9.629 1.623 19.071 1.00 98.50 429 LEU A O 1
ATOM 3322 N N . TYR A 1 430 ? -10.778 1.561 21.003 1.00 98.19 430 TYR A N 1
ATOM 3323 C CA . TYR A 1 430 ? -11.904 2.392 20.570 1.00 98.19 430 TYR A CA 1
ATOM 3324 C C . TYR A 1 430 ? -11.963 3.725 21.334 1.00 98.19 430 TYR A C 1
ATOM 3326 O O . TYR A 1 430 ? -11.024 4.511 21.234 1.00 98.19 430 TYR A O 1
ATOM 3334 N N . CYS A 1 431 ? -13.055 3.990 22.054 1.00 97.44 431 CYS A N 1
ATOM 3335 C CA . CYS A 1 431 ? -13.472 5.286 22.601 1.00 97.44 431 CYS A CA 1
ATOM 3336 C C . CYS A 1 431 ? -13.610 6.392 21.545 1.00 97.44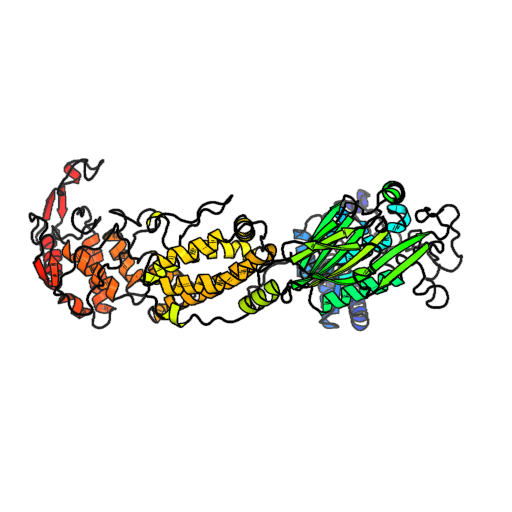 431 CYS A C 1
ATOM 3338 O O . CYS A 1 431 ? -12.647 6.766 20.873 1.00 97.44 431 CYS A O 1
ATOM 3340 N N . CYS A 1 432 ? -14.816 6.944 21.397 1.00 96.81 432 CYS A N 1
ATOM 3341 C CA . CYS A 1 432 ? -14.993 8.165 20.608 1.00 96.81 432 CYS A CA 1
ATOM 3342 C C . CYS A 1 432 ? -14.496 9.398 21.386 1.00 96.81 432 CYS A C 1
ATOM 3344 O O . CYS A 1 432 ? -14.194 9.322 22.580 1.00 96.81 432 CYS A O 1
ATOM 3346 N N . GLY A 1 433 ? -14.400 10.548 20.715 1.00 95.31 433 GLY A N 1
ATOM 3347 C CA . GLY A 1 433 ? -13.848 11.765 21.319 1.00 95.31 433 GLY A CA 1
ATOM 3348 C C . GLY A 1 433 ? -14.608 12.225 22.565 1.00 95.31 433 GLY A C 1
ATOM 3349 O O . GLY A 1 433 ? -13.998 12.668 23.532 1.00 95.31 433 GLY A O 1
ATOM 3350 N N . GLU A 1 434 ? -15.927 12.069 22.571 1.00 95.19 434 GLU A N 1
ATOM 3351 C CA . GLU A 1 434 ? -16.809 12.418 23.682 1.00 95.19 434 GLU A CA 1
ATOM 3352 C C . GLU A 1 434 ? -16.538 11.559 24.921 1.00 95.19 434 GLU A C 1
ATOM 3354 O O . GLU A 1 434 ? -16.614 12.068 26.036 1.00 95.19 434 GLU A O 1
ATOM 3359 N N . GLU A 1 435 ? -16.188 10.281 24.742 1.00 94.69 435 GLU A N 1
ATOM 3360 C CA . GLU A 1 435 ? -15.901 9.358 25.848 1.00 94.69 435 GLU A CA 1
ATOM 3361 C C . GLU A 1 435 ? -14.554 9.640 26.522 1.00 94.69 435 GLU A C 1
ATOM 3363 O O . GLU A 1 435 ? -14.380 9.289 27.688 1.00 94.69 435 GLU A O 1
ATOM 3368 N N . ASP A 1 436 ? -13.614 10.265 25.806 1.00 90.25 436 ASP A N 1
ATOM 3369 C CA . ASP A 1 436 ? -12.196 10.251 26.179 1.00 90.25 436 ASP A CA 1
ATOM 3370 C C . ASP A 1 436 ? -11.446 11.567 25.894 1.00 90.25 436 ASP A C 1
ATOM 3372 O O . ASP A 1 436 ? -10.234 11.597 25.697 1.00 90.25 436 ASP A O 1
ATOM 3376 N N . GLY A 1 437 ? -12.174 12.685 25.855 1.00 84.75 437 GLY A N 1
ATOM 3377 C CA . GLY A 1 437 ? -11.592 14.032 25.825 1.00 84.75 437 GLY A CA 1
ATOM 3378 C C . GLY A 1 437 ? -11.067 14.517 24.467 1.00 84.75 437 GLY A C 1
ATOM 3379 O O . GLY A 1 437 ? -10.413 15.559 24.416 1.00 84.75 437 GLY A O 1
ATOM 3380 N N . GLY A 1 438 ? -11.379 13.815 23.374 1.00 91.38 438 GLY A N 1
ATOM 3381 C CA . GLY A 1 438 ? -11.096 14.224 21.995 1.00 91.38 438 GLY A CA 1
ATOM 3382 C C . GLY A 1 438 ? -10.148 13.293 21.232 1.00 91.38 438 GLY A C 1
ATOM 3383 O O . GLY A 1 438 ? -9.194 12.733 21.772 1.00 91.38 438 GLY A O 1
ATOM 3384 N N . THR A 1 439 ? -10.397 13.150 19.930 1.00 96.19 439 THR A N 1
ATOM 3385 C CA . THR A 1 439 ? -9.575 12.324 19.037 1.00 96.19 439 THR A CA 1
ATOM 3386 C C . THR A 1 439 ? -8.427 13.130 18.431 1.00 96.19 439 THR A C 1
ATOM 3388 O O . THR A 1 439 ? -8.527 14.347 18.245 1.00 96.19 439 THR A O 1
ATOM 3391 N N . TYR A 1 440 ? -7.329 12.453 18.085 1.00 98.06 440 TYR A N 1
ATOM 3392 C CA . TYR A 1 440 ? -6.192 13.090 17.416 1.00 98.06 440 TYR A CA 1
ATOM 3393 C C . TYR A 1 440 ? -6.609 13.716 16.077 1.00 98.06 440 TYR A C 1
ATOM 3395 O O . TYR A 1 440 ? -7.259 13.065 15.258 1.00 98.06 440 TYR A O 1
ATOM 3403 N N . ASN A 1 441 ? -6.205 14.966 15.846 1.00 98.00 441 ASN A N 1
ATOM 3404 C CA . ASN A 1 441 ? -6.398 15.662 14.577 1.00 98.00 441 ASN A CA 1
ATOM 3405 C C . ASN A 1 441 ? -5.151 15.506 13.703 1.00 98.00 441 ASN A C 1
ATOM 3407 O O . ASN A 1 441 ? -4.107 16.086 14.005 1.00 98.00 441 ASN A O 1
ATOM 3411 N N . VAL A 1 442 ? -5.261 14.749 12.613 1.00 98.19 442 VAL A N 1
ATOM 3412 C CA . VAL A 1 442 ? -4.195 14.642 11.614 1.00 98.19 442 VAL A CA 1
ATOM 3413 C C . VAL A 1 442 ? -4.193 15.930 10.779 1.00 98.19 442 VAL A C 1
ATOM 3415 O O . VAL A 1 442 ? -5.204 16.227 10.130 1.00 98.19 442 VAL A O 1
ATOM 3418 N N . PRO A 1 443 ? -3.090 16.707 10.763 1.00 97.94 443 PRO A N 1
ATOM 3419 C CA . PRO A 1 443 ? -3.012 17.944 9.990 1.00 97.94 443 PRO A CA 1
ATOM 3420 C C . PRO A 1 443 ? -3.381 17.718 8.520 1.00 97.94 443 PRO A C 1
ATOM 3422 O O . PRO A 1 443 ? -2.936 16.747 7.917 1.00 97.94 443 PRO A O 1
ATOM 3425 N N . ASN A 1 444 ? -4.184 18.617 7.943 1.00 97.12 444 ASN A N 1
ATOM 3426 C CA . ASN A 1 444 ? -4.688 18.540 6.561 1.00 97.12 444 ASN A CA 1
ATOM 3427 C C . ASN A 1 444 ? -5.575 17.319 6.237 1.00 97.12 444 ASN A C 1
ATOM 3429 O O . ASN A 1 444 ? -5.812 17.040 5.065 1.00 97.12 444 ASN A O 1
ATOM 3433 N N . TYR A 1 445 ? -6.085 16.611 7.249 1.00 97.19 445 TYR A N 1
ATOM 3434 C CA . TYR A 1 445 ? -7.056 15.525 7.083 1.00 97.19 445 TYR A CA 1
ATOM 3435 C C . TYR A 1 445 ? -8.271 15.714 7.997 1.00 97.19 445 TYR A C 1
ATOM 3437 O O . TYR A 1 445 ? -9.394 15.830 7.511 1.00 97.19 445 TYR A O 1
ATOM 3445 N N . GLY A 1 446 ? -8.049 15.804 9.311 1.00 97.38 446 GLY A N 1
ATOM 3446 C CA . GLY A 1 446 ? -9.112 15.910 10.306 1.00 97.38 446 GLY A CA 1
ATOM 3447 C C . GLY A 1 446 ? -8.946 14.942 11.475 1.00 97.38 446 GLY A C 1
ATOM 3448 O O . GLY A 1 446 ? -7.916 14.286 11.649 1.00 97.38 446 GLY A O 1
ATOM 3449 N N . HIS A 1 447 ? -9.993 14.865 12.287 1.00 97.50 447 HIS A N 1
ATOM 3450 C CA . HIS A 1 447 ? -10.049 14.031 13.480 1.00 97.50 447 HIS A CA 1
ATOM 3451 C C . HIS A 1 447 ? -10.203 12.541 13.149 1.00 97.50 447 HIS A C 1
ATOM 3453 O O . HIS A 1 447 ? -10.984 12.164 12.274 1.00 97.50 447 HIS A O 1
ATOM 3459 N N . LEU A 1 448 ? -9.490 11.685 13.886 1.00 97.50 448 LEU A N 1
ATOM 3460 C CA . LEU A 1 448 ? -9.741 10.241 13.874 1.00 97.50 448 LEU A CA 1
ATOM 3461 C C . LEU A 1 448 ? -11.133 9.929 14.448 1.00 97.50 448 LEU A C 1
ATOM 3463 O O . LEU A 1 448 ? -11.665 10.693 15.254 1.00 97.50 448 LEU A O 1
ATOM 3467 N N . VAL A 1 449 ? -11.711 8.790 14.054 1.00 96.56 449 VAL A N 1
ATOM 3468 C CA . VAL A 1 449 ? -13.039 8.346 14.532 1.00 96.56 449 VAL A CA 1
ATOM 3469 C C . VAL A 1 449 ? -12.983 7.829 15.975 1.00 96.56 449 VAL A C 1
ATOM 3471 O O . VAL A 1 449 ? -13.906 8.056 16.753 1.00 96.56 449 VAL A O 1
ATOM 3474 N N . TYR A 1 450 ? -11.881 7.169 16.340 1.00 98.25 450 TYR A N 1
ATOM 3475 C CA . TYR A 1 450 ? -11.613 6.675 17.690 1.00 98.25 450 TYR A CA 1
ATOM 3476 C C . TYR A 1 450 ? -10.293 7.235 18.218 1.00 98.25 450 TYR A C 1
ATOM 3478 O O . TYR A 1 450 ? -9.372 7.498 17.441 1.00 98.25 450 TYR A O 1
ATOM 3486 N N . CYS A 1 451 ? -10.200 7.386 19.538 1.00 97.69 451 CYS A N 1
ATOM 3487 C CA . CYS A 1 451 ? -8.975 7.772 20.236 1.00 97.69 451 CYS A CA 1
ATOM 3488 C C . CYS A 1 451 ? -7.978 6.604 20.327 1.00 97.69 451 CYS A C 1
ATOM 3490 O O . CYS A 1 451 ? -6.764 6.808 20.364 1.00 97.69 451 CYS A O 1
ATOM 3492 N N . GLY A 1 452 ? -8.493 5.375 20.392 1.00 97.25 452 GLY A N 1
ATOM 3493 C CA . GLY A 1 452 ? -7.720 4.145 20.470 1.00 97.25 452 GLY A CA 1
ATOM 3494 C C . GLY A 1 452 ? -7.088 3.711 19.149 1.00 97.25 452 GLY A C 1
ATOM 3495 O O . GLY A 1 452 ? -7.258 4.324 18.090 1.00 97.25 452 GLY A O 1
ATOM 3496 N N . LEU A 1 453 ? -6.341 2.609 19.218 1.00 98.31 453 LEU A N 1
ATOM 3497 C CA . LEU A 1 453 ? -5.502 2.125 18.120 1.00 98.31 453 LEU A CA 1
ATOM 3498 C C . LEU A 1 453 ? -6.300 1.792 16.846 1.00 98.31 453 LEU A C 1
ATOM 3500 O O . LEU A 1 453 ? -5.786 1.979 15.742 1.00 98.31 453 LEU A O 1
ATOM 3504 N N . GLN A 1 454 ? -7.567 1.375 16.963 1.00 97.12 454 GLN A N 1
ATOM 3505 C CA . GLN A 1 454 ? -8.406 1.088 15.797 1.00 97.12 454 GLN A CA 1
ATOM 3506 C C . GLN A 1 454 ? -8.695 2.349 14.973 1.00 97.12 454 GLN A C 1
ATOM 3508 O O . GLN A 1 454 ? -8.867 2.252 13.757 1.00 97.12 454 GLN A O 1
ATOM 3513 N N . GLY A 1 455 ? -8.729 3.532 15.598 1.00 97.00 455 GLY A N 1
ATOM 3514 C CA . GLY A 1 455 ? -8.975 4.798 14.905 1.00 97.00 455 GLY A CA 1
ATOM 3515 C C . GLY A 1 455 ? -7.921 5.074 13.836 1.00 97.00 455 GLY A C 1
ATOM 3516 O O . GLY A 1 455 ? -8.254 5.318 12.677 1.00 97.00 455 GLY A O 1
ATOM 3517 N N . ILE A 1 456 ? -6.646 4.956 14.209 1.00 98.06 456 ILE A N 1
ATOM 3518 C CA . ILE A 1 456 ? -5.528 5.125 13.279 1.00 98.06 456 ILE A CA 1
ATOM 3519 C C . ILE A 1 456 ? -5.354 3.913 12.356 1.00 98.06 456 ILE A C 1
ATOM 3521 O O . ILE A 1 456 ? -5.106 4.098 11.166 1.00 98.06 456 ILE A O 1
ATOM 3525 N N . LEU A 1 457 ? -5.524 2.680 12.849 1.00 96.94 457 LEU A N 1
ATOM 3526 C CA . LEU A 1 457 ? -5.361 1.488 12.012 1.00 96.94 457 LEU A CA 1
ATOM 3527 C C . LEU A 1 457 ? -6.370 1.456 10.859 1.00 96.94 457 LEU A C 1
ATOM 3529 O O . LEU A 1 457 ? -6.004 1.082 9.748 1.00 96.94 457 LEU A O 1
ATOM 3533 N N . SER A 1 458 ? -7.614 1.879 11.100 1.00 95.19 458 SER A N 1
ATOM 3534 C CA . SER A 1 458 ? -8.649 1.918 10.058 1.00 95.19 458 SER A CA 1
ATOM 3535 C C . SER A 1 458 ? -8.250 2.863 8.922 1.00 95.19 458 SER A C 1
ATOM 3537 O O . SER A 1 458 ? -8.301 2.471 7.761 1.00 95.19 458 SER A O 1
ATOM 3539 N N . LEU A 1 459 ? -7.756 4.063 9.255 1.00 96.88 459 LEU A N 1
ATOM 3540 C CA . LEU A 1 459 ? -7.223 5.006 8.269 1.00 96.88 459 LEU A CA 1
ATOM 3541 C C . LEU A 1 459 ? -6.005 4.427 7.534 1.00 96.88 459 LEU A C 1
ATOM 3543 O O . LEU A 1 459 ? -5.932 4.452 6.308 1.00 96.88 459 LEU A O 1
ATOM 3547 N N . MET A 1 460 ? -5.046 3.880 8.282 1.00 95.62 460 MET A N 1
ATOM 3548 C CA . MET A 1 460 ? -3.809 3.352 7.709 1.00 95.62 460 MET A CA 1
ATOM 3549 C C . MET A 1 460 ? -4.031 2.109 6.841 1.00 95.62 460 MET A C 1
ATOM 3551 O O . MET A 1 460 ? -3.238 1.878 5.936 1.00 95.62 460 MET A O 1
ATOM 3555 N N . SER A 1 461 ? -5.094 1.334 7.074 1.00 91.56 461 SER A N 1
ATOM 3556 C CA . SER A 1 461 ? -5.442 0.162 6.259 1.00 91.56 461 SER A CA 1
ATOM 3557 C C . SER A 1 461 ? -5.821 0.552 4.829 1.00 91.56 461 SER A C 1
ATOM 3559 O O . SER A 1 461 ? -5.462 -0.147 3.883 1.00 91.56 461 SER A O 1
ATOM 3561 N N . ASP A 1 462 ? -6.498 1.689 4.646 1.00 91.62 462 ASP A N 1
ATOM 3562 C CA . ASP A 1 462 ? -6.786 2.217 3.312 1.00 91.62 462 ASP A CA 1
ATOM 3563 C C . ASP A 1 462 ? -5.536 2.797 2.651 1.00 91.62 462 ASP A C 1
ATOM 3565 O O . ASP A 1 462 ? -5.235 2.465 1.502 1.00 91.62 462 ASP A O 1
ATOM 3569 N N . VAL A 1 463 ? -4.769 3.590 3.405 1.00 95.06 463 VAL A N 1
ATOM 3570 C CA . VAL A 1 463 ? -3.525 4.216 2.933 1.00 95.06 463 VAL A CA 1
ATOM 3571 C C . VAL A 1 463 ? -2.493 3.164 2.511 1.00 95.06 463 VAL A C 1
ATOM 3573 O O . VAL A 1 463 ? -1.859 3.298 1.462 1.00 95.06 463 VAL A O 1
ATOM 3576 N N . SER A 1 464 ? -2.333 2.090 3.288 1.00 92.94 464 SER A N 1
ATOM 3577 C CA . SER A 1 464 ? -1.371 1.024 2.997 1.00 92.94 464 SER A CA 1
ATOM 3578 C C . SER A 1 464 ? -1.807 0.145 1.828 1.00 92.94 464 SER A C 1
ATOM 3580 O O . SER A 1 464 ? -0.971 -0.236 1.005 1.00 92.94 464 SER A O 1
ATOM 3582 N N . ARG A 1 465 ? -3.115 -0.107 1.680 1.00 89.19 465 ARG A N 1
ATOM 3583 C CA . ARG A 1 465 ? -3.685 -0.871 0.561 1.00 89.19 465 ARG A CA 1
ATOM 3584 C C . ARG A 1 465 ? -3.425 -0.212 -0.792 1.00 89.19 465 ARG A C 1
ATOM 3586 O O . ARG A 1 465 ? -3.151 -0.923 -1.757 1.00 89.19 465 ARG A O 1
ATOM 3593 N N . THR A 1 466 ? -3.503 1.116 -0.878 1.00 89.62 466 THR A N 1
ATOM 3594 C CA . THR A 1 466 ? -3.199 1.872 -2.110 1.00 89.62 466 THR A CA 1
ATOM 3595 C C . THR A 1 466 ? -1.756 2.368 -2.175 1.00 89.62 466 THR A C 1
ATOM 3597 O O . THR A 1 466 ? -1.372 2.982 -3.168 1.00 89.62 466 THR A O 1
ATOM 3600 N N . ASN A 1 467 ? -0.951 2.089 -1.145 1.00 92.19 467 ASN A N 1
ATOM 3601 C CA . ASN A 1 467 ? 0.408 2.597 -0.979 1.00 92.19 467 ASN A CA 1
ATOM 3602 C C . ASN A 1 467 ? 0.503 4.130 -1.131 1.00 92.19 467 ASN A C 1
ATOM 3604 O O . ASN A 1 467 ? 1.444 4.648 -1.736 1.00 92.19 467 ASN A O 1
ATOM 3608 N N . ASP A 1 468 ? -0.484 4.857 -0.596 1.00 94.75 468 ASP A N 1
ATOM 3609 C CA . ASP A 1 468 ? -0.570 6.316 -0.690 1.00 94.75 468 ASP A CA 1
ATOM 3610 C C . ASP A 1 468 ? 0.362 6.999 0.324 1.00 94.75 468 ASP A C 1
ATOM 3612 O O . ASP A 1 468 ? -0.046 7.530 1.356 1.00 94.75 468 ASP A O 1
ATOM 3616 N N . LEU A 1 469 ? 1.659 7.005 0.018 1.00 95.62 469 LEU A N 1
ATOM 3617 C CA . LEU A 1 469 ? 2.670 7.692 0.829 1.00 95.62 469 LEU A CA 1
ATOM 3618 C C . LEU A 1 469 ? 2.496 9.223 0.845 1.00 95.62 469 LEU A C 1
ATOM 3620 O O . LEU A 1 469 ? 3.172 9.896 1.634 1.00 95.62 469 LEU A O 1
ATOM 3624 N N . GLY A 1 470 ? 1.631 9.772 -0.017 1.00 96.38 470 GLY A N 1
ATOM 3625 C CA . GLY A 1 470 ? 1.268 11.187 -0.076 1.00 96.38 470 GLY A CA 1
ATOM 3626 C C . GLY A 1 470 ? 0.179 11.584 0.922 1.00 96.38 470 GLY A C 1
ATOM 3627 O O . GLY A 1 470 ? -0.012 12.779 1.151 1.00 96.38 470 GLY A O 1
ATOM 3628 N N . HIS A 1 471 ? -0.491 10.617 1.558 1.00 98.19 471 HIS A N 1
ATOM 3629 C CA . HIS A 1 471 ? -1.567 10.888 2.505 1.00 98.19 471 HIS A CA 1
ATOM 3630 C C . HIS A 1 471 ? -1.087 11.764 3.686 1.00 98.19 471 HIS A C 1
ATOM 3632 O O . HIS A 1 471 ? 0.014 11.537 4.209 1.00 98.19 471 HIS A O 1
ATOM 3638 N N . PRO A 1 472 ? -1.902 12.716 4.195 1.00 98.50 472 PRO A N 1
ATOM 3639 C CA . PRO A 1 472 ? -1.494 13.605 5.290 1.00 98.50 472 PRO A CA 1
ATOM 3640 C C . PRO A 1 472 ? -1.030 12.892 6.569 1.00 98.50 472 PRO A C 1
ATOM 3642 O O . PRO A 1 472 ? -0.170 13.395 7.286 1.00 98.50 472 PRO A O 1
ATOM 3645 N N . VAL A 1 473 ? -1.533 11.683 6.836 1.00 98.44 473 VAL A N 1
ATOM 3646 C CA . VAL A 1 473 ? -1.071 10.854 7.967 1.00 98.44 473 VAL A CA 1
ATOM 3647 C C . VAL A 1 473 ? 0.388 10.409 7.812 1.00 98.44 473 VAL A C 1
ATOM 3649 O O . VAL A 1 473 ? 1.140 10.403 8.783 1.00 98.44 473 VAL A O 1
ATOM 3652 N N . CYS A 1 474 ? 0.827 10.095 6.589 1.00 98.38 474 CYS A N 1
ATOM 3653 C CA . CYS A 1 474 ? 2.218 9.755 6.309 1.00 98.38 474 CYS A CA 1
ATOM 3654 C C . CYS A 1 474 ? 3.114 10.985 6.450 1.00 98.38 474 CYS A C 1
ATOM 3656 O O . CYS A 1 474 ? 4.229 10.857 6.944 1.00 98.38 474 CYS A O 1
ATOM 3658 N N . ALA A 1 475 ? 2.631 12.170 6.054 1.00 98.06 475 ALA A N 1
ATOM 3659 C CA . ALA A 1 475 ? 3.337 13.425 6.305 1.00 98.06 475 ALA A CA 1
ATOM 3660 C C . ALA A 1 475 ? 3.491 13.676 7.813 1.00 98.06 475 ALA A C 1
ATOM 3662 O O . ALA A 1 475 ? 4.610 13.825 8.282 1.00 98.06 475 ALA A O 1
ATOM 3663 N N . ASN A 1 476 ? 2.409 13.567 8.589 1.00 98.44 476 ASN A N 1
ATOM 3664 C CA . ASN A 1 476 ? 2.448 13.719 10.044 1.00 98.44 476 ASN A CA 1
ATOM 3665 C C . ASN A 1 476 ? 3.461 12.776 10.723 1.00 98.44 476 ASN A C 1
ATOM 3667 O O . ASN A 1 476 ? 4.227 13.221 11.572 1.00 98.44 476 ASN A O 1
ATOM 3671 N N . LEU A 1 477 ? 3.508 11.505 10.306 1.00 98.38 477 LEU A N 1
ATOM 3672 C CA . LEU A 1 477 ? 4.471 10.515 10.808 1.00 98.38 477 LEU A CA 1
ATOM 3673 C C . LEU A 1 477 ? 5.924 10.819 10.405 1.00 98.38 477 LEU A C 1
ATOM 3675 O O . LEU A 1 477 ? 6.847 10.498 11.153 1.00 98.38 477 LEU A O 1
ATOM 3679 N N . ARG A 1 478 ? 6.145 11.420 9.229 1.00 97.69 478 ARG A N 1
ATOM 3680 C CA . ARG A 1 478 ? 7.473 11.887 8.793 1.00 97.69 478 ARG A CA 1
ATOM 3681 C C . ARG A 1 478 ? 7.917 13.130 9.557 1.00 97.69 478 ARG A C 1
ATOM 3683 O O . ARG A 1 478 ? 9.095 13.243 9.883 1.00 97.69 478 ARG A O 1
ATOM 3690 N N . ASP A 1 479 ? 6.982 14.031 9.831 1.00 97.25 479 ASP A N 1
ATOM 3691 C CA . ASP A 1 479 ? 7.246 15.332 10.438 1.00 97.25 479 ASP A CA 1
ATOM 3692 C C . ASP A 1 479 ? 7.570 15.212 11.935 1.00 97.25 479 ASP A C 1
ATOM 3694 O O . ASP A 1 479 ? 8.352 16.008 12.459 1.00 97.25 479 ASP A O 1
ATOM 3698 N N . GLY A 1 480 ? 7.021 14.211 12.634 1.00 96.38 480 GLY A N 1
ATOM 3699 C CA . GLY A 1 480 ? 7.345 14.006 14.041 1.00 96.38 480 GLY A CA 1
ATOM 3700 C C . GLY A 1 480 ? 6.607 12.865 14.748 1.00 96.38 480 GLY A C 1
ATOM 3701 O O . GLY A 1 480 ? 5.731 12.210 14.186 1.00 96.38 480 GLY A O 1
ATOM 3702 N N . PRO A 1 481 ? 6.945 12.618 16.028 1.00 96.81 481 PRO A N 1
ATOM 3703 C CA . PRO A 1 481 ? 6.465 11.459 16.780 1.00 96.81 481 PRO A CA 1
ATOM 3704 C C . PRO A 1 481 ? 5.110 11.668 17.472 1.00 96.81 481 PRO A C 1
ATOM 3706 O O . PRO A 1 481 ? 4.695 10.834 18.276 1.00 96.81 481 PRO A O 1
ATOM 3709 N N . TRP A 1 482 ? 4.415 12.777 17.207 1.00 98.12 482 TRP A N 1
ATOM 3710 C CA . TRP A 1 482 ? 3.264 13.219 18.003 1.00 98.12 482 TRP A CA 1
ATOM 3711 C C . TRP A 1 482 ? 2.125 12.204 18.048 1.00 98.12 482 TRP A C 1
ATOM 3713 O O . TRP A 1 482 ? 1.523 12.017 19.100 1.00 98.12 482 TRP A O 1
ATOM 3723 N N . LEU A 1 483 ? 1.838 11.532 16.930 1.00 98.19 483 LEU A N 1
ATOM 3724 C CA . LEU A 1 483 ? 0.808 10.496 16.886 1.00 98.19 483 LEU A CA 1
ATOM 3725 C C . LEU A 1 483 ? 1.199 9.283 17.742 1.00 98.19 483 LEU A C 1
ATOM 3727 O O . LEU A 1 483 ? 0.382 8.792 18.511 1.00 98.19 483 LEU A O 1
ATOM 3731 N N . MET A 1 484 ? 2.457 8.839 17.677 1.00 98.00 484 MET A N 1
ATOM 3732 C CA . MET A 1 484 ? 2.964 7.734 18.503 1.00 98.00 484 MET A CA 1
ATOM 3733 C C . MET A 1 484 ? 2.871 8.068 19.997 1.00 98.00 484 MET A C 1
ATOM 3735 O O . MET A 1 484 ? 2.355 7.270 20.777 1.00 98.00 484 MET A O 1
ATOM 3739 N N . GLN A 1 485 ? 3.285 9.284 20.368 1.00 97.88 485 GLN A N 1
ATOM 3740 C CA . GLN A 1 485 ? 3.214 9.790 21.741 1.00 97.88 485 GLN A CA 1
ATOM 3741 C C . GLN A 1 485 ? 1.774 9.951 22.232 1.00 97.88 485 GLN A C 1
ATOM 3743 O O . GLN A 1 485 ? 1.490 9.648 23.390 1.00 97.88 485 GLN A O 1
ATOM 3748 N N . TYR A 1 486 ? 0.860 10.411 21.372 1.00 98.06 486 TYR A N 1
ATOM 3749 C CA . TYR A 1 486 ? -0.565 10.497 21.688 1.00 98.06 486 TYR A CA 1
ATOM 3750 C C . TYR A 1 486 ? -1.117 9.120 22.066 1.00 98.06 486 TYR A C 1
ATOM 3752 O O . TYR A 1 486 ? -1.742 8.985 23.118 1.00 98.06 486 TYR A O 1
ATOM 3760 N N . LEU A 1 487 ? -0.837 8.094 21.254 1.00 98.00 487 LEU A N 1
ATOM 3761 C CA . LEU A 1 487 ? -1.340 6.740 21.488 1.00 98.00 487 LEU A CA 1
ATOM 3762 C C . LEU A 1 487 ? -0.812 6.158 22.804 1.00 98.00 487 LEU A C 1
ATOM 3764 O O . LEU A 1 487 ? -1.607 5.674 23.608 1.00 98.00 487 LEU A O 1
ATOM 3768 N N . SER A 1 488 ? 0.497 6.230 23.063 1.00 97.75 488 SER A N 1
ATOM 3769 C CA . SER A 1 488 ? 1.079 5.657 24.284 1.00 97.75 488 SER A CA 1
ATOM 3770 C C . SER A 1 488 ? 0.707 6.444 25.543 1.00 97.75 488 SER A C 1
ATOM 3772 O O . SER A 1 488 ? 0.262 5.853 26.529 1.00 97.75 488 SER A O 1
ATOM 3774 N N . THR A 1 489 ? 0.805 7.777 25.513 1.00 97.31 489 THR A N 1
ATOM 3775 C CA . THR A 1 489 ? 0.513 8.644 26.671 1.00 97.31 489 THR A CA 1
ATOM 3776 C C . THR A 1 489 ? -0.941 8.523 27.106 1.00 97.31 489 THR A C 1
ATOM 3778 O O . THR A 1 489 ? -1.225 8.481 28.303 1.00 97.31 489 THR A O 1
ATOM 3781 N N . ARG A 1 490 ? -1.867 8.415 26.149 1.00 96.31 490 ARG A N 1
ATOM 3782 C CA . ARG A 1 490 ? -3.289 8.203 26.421 1.00 96.31 490 ARG A CA 1
ATOM 3783 C C . ARG A 1 490 ? -3.529 6.924 27.227 1.00 96.31 490 ARG A C 1
ATOM 3785 O O . ARG A 1 490 ? -4.227 6.962 28.236 1.00 96.31 490 ARG A O 1
ATOM 3792 N N . LEU A 1 491 ? -2.916 5.802 26.839 1.00 96.88 491 LEU A N 1
ATOM 3793 C CA . LEU A 1 491 ? -3.070 4.539 27.576 1.00 96.88 491 LEU A CA 1
ATOM 3794 C C . LEU A 1 491 ? -2.506 4.619 29.000 1.00 96.88 491 LEU A C 1
ATOM 3796 O O . LEU A 1 491 ? -3.026 3.971 29.903 1.00 96.88 491 LEU A O 1
ATOM 3800 N N . LYS A 1 492 ? -1.490 5.449 29.233 1.00 97.38 492 LYS A N 1
ATOM 3801 C CA . LYS A 1 492 ? -0.882 5.634 30.560 1.00 97.38 492 LYS A CA 1
ATOM 3802 C C . LYS A 1 492 ? -1.734 6.454 31.531 1.00 97.38 492 LYS A C 1
ATOM 3804 O O . LYS A 1 492 ? -1.408 6.522 32.713 1.00 97.38 492 LYS A O 1
ATOM 3809 N N . GLN A 1 493 ? -2.837 7.046 31.069 1.00 94.38 493 GLN A N 1
ATOM 3810 C CA . GLN A 1 493 ? -3.794 7.740 31.938 1.00 94.38 493 GLN A CA 1
ATOM 3811 C C . GLN A 1 493 ? -4.636 6.771 32.784 1.00 94.38 493 GLN A C 1
ATOM 3813 O O . GLN A 1 493 ? -5.231 7.185 33.777 1.00 94.38 493 GLN A O 1
ATOM 3818 N N . ASN A 1 494 ? -4.684 5.483 32.418 1.00 91.88 494 ASN A N 1
ATOM 3819 C CA . ASN A 1 494 ? -5.422 4.454 33.145 1.00 91.88 494 ASN A CA 1
ATOM 3820 C C . ASN A 1 494 ? -4.450 3.374 33.660 1.00 91.88 494 ASN A C 1
ATOM 3822 O O . ASN A 1 494 ? -3.776 2.746 32.843 1.00 91.88 494 ASN A O 1
ATOM 3826 N N . PRO A 1 495 ? -4.410 3.088 34.979 1.00 94.75 495 PRO A N 1
ATOM 3827 C CA . PRO A 1 495 ? -3.449 2.142 35.555 1.00 94.75 495 PRO A CA 1
ATOM 3828 C C . PRO A 1 495 ? -3.450 0.742 34.924 1.00 94.75 495 PRO A C 1
ATOM 3830 O O . PRO A 1 495 ? -2.396 0.120 34.829 1.00 94.75 495 PRO A O 1
ATOM 3833 N N . SER A 1 496 ? -4.611 0.249 34.479 1.00 94.81 496 SER A N 1
ATOM 3834 C CA . SER A 1 496 ? -4.750 -1.071 33.848 1.00 94.81 496 SER A CA 1
ATOM 3835 C C . SER A 1 496 ? -4.145 -1.146 32.443 1.00 94.81 496 SER A C 1
ATOM 3837 O O . SER A 1 496 ? -3.712 -2.216 32.025 1.00 94.81 496 SER A O 1
ATOM 3839 N N . THR A 1 497 ? -4.060 -0.024 31.722 1.00 97.00 497 THR A N 1
ATOM 3840 C CA . THR A 1 497 ? -3.514 0.037 30.355 1.00 97.00 497 THR A CA 1
ATOM 3841 C C . THR A 1 497 ? -2.102 0.618 30.290 1.00 97.00 497 THR A C 1
ATOM 3843 O O . THR A 1 497 ? -1.461 0.529 29.242 1.00 97.00 497 THR A O 1
ATOM 3846 N N . THR A 1 498 ? -1.572 1.151 31.398 1.00 98.00 498 THR A N 1
ATOM 3847 C CA . THR A 1 498 ? -0.189 1.647 31.500 1.00 98.00 498 THR A CA 1
ATOM 3848 C C . THR A 1 498 ? 0.854 0.637 31.008 1.00 98.00 498 THR A C 1
ATOM 3850 O O . THR A 1 498 ? 1.672 1.036 30.177 1.00 98.00 498 THR A O 1
ATOM 3853 N N . PRO A 1 499 ? 0.809 -0.662 31.386 1.00 97.75 499 PRO A N 1
ATOM 3854 C CA . PRO A 1 499 ? 1.797 -1.629 30.905 1.00 97.75 499 PRO A CA 1
ATOM 3855 C C . PRO A 1 499 ? 1.811 -1.786 29.381 1.00 97.75 499 PRO A C 1
ATOM 3857 O O . PRO A 1 499 ? 2.864 -2.047 28.808 1.00 97.75 499 PRO A O 1
ATOM 3860 N N . LEU A 1 500 ? 0.666 -1.637 28.705 1.00 97.94 500 LEU A N 1
ATOM 3861 C CA . LEU A 1 500 ? 0.612 -1.653 27.241 1.00 97.94 500 LEU A CA 1
ATOM 3862 C C . LEU A 1 500 ? 1.115 -0.329 26.648 1.00 97.94 500 LEU A C 1
ATOM 3864 O O . LEU A 1 500 ? 1.801 -0.338 25.631 1.00 97.94 500 LEU A O 1
ATOM 3868 N N . GLY A 1 501 ? 0.817 0.805 27.288 1.00 97.81 501 GLY A N 1
ATOM 3869 C CA . GLY A 1 501 ? 1.374 2.103 26.901 1.00 97.81 501 GLY A CA 1
ATOM 3870 C C . GLY A 1 501 ? 2.907 2.123 26.945 1.00 97.81 501 GLY A C 1
ATOM 3871 O O . GLY A 1 501 ? 3.534 2.654 26.033 1.00 97.81 501 GLY A O 1
ATOM 3872 N N . ASP A 1 502 ? 3.514 1.499 27.958 1.00 97.75 502 ASP A N 1
ATOM 3873 C CA . ASP A 1 502 ? 4.972 1.338 28.055 1.00 97.75 502 ASP A CA 1
ATOM 3874 C C . ASP A 1 502 ? 5.529 0.439 26.941 1.00 97.75 502 ASP A C 1
ATOM 3876 O O . ASP A 1 502 ? 6.561 0.750 26.349 1.00 97.75 502 ASP A O 1
ATOM 3880 N N . VAL A 1 503 ? 4.819 -0.642 26.598 1.00 97.00 503 VAL A N 1
ATOM 3881 C CA . VAL A 1 503 ? 5.168 -1.492 25.448 1.00 97.00 503 VAL A CA 1
ATOM 3882 C C . VAL A 1 503 ? 5.133 -0.691 24.146 1.00 97.00 503 VAL A C 1
ATOM 3884 O O . VAL A 1 503 ? 6.056 -0.816 23.346 1.00 97.00 503 VAL A O 1
ATOM 3887 N N . LEU A 1 504 ? 4.113 0.145 23.922 1.00 97.56 504 LEU A N 1
ATOM 3888 C CA . LEU A 1 504 ? 4.035 0.977 22.717 1.00 97.56 504 LEU A CA 1
ATOM 3889 C C . LEU A 1 504 ? 5.219 1.942 22.605 1.00 97.56 504 LEU A C 1
ATOM 3891 O O . LEU A 1 504 ? 5.767 2.082 21.515 1.00 97.56 504 LEU A O 1
ATOM 3895 N N . ASP A 1 505 ? 5.656 2.553 23.709 1.00 97.38 505 ASP A N 1
ATOM 3896 C CA . ASP A 1 505 ? 6.852 3.403 23.698 1.00 97.38 505 ASP A CA 1
ATOM 3897 C C . ASP A 1 505 ? 8.106 2.617 23.300 1.00 97.38 505 ASP A C 1
ATOM 3899 O O . ASP A 1 505 ? 8.876 3.082 22.463 1.00 97.38 505 ASP A O 1
ATOM 3903 N N . VAL A 1 506 ? 8.290 1.404 23.835 1.00 96.00 506 VAL A N 1
ATOM 3904 C CA . VAL A 1 506 ? 9.416 0.526 23.465 1.00 96.00 506 VAL A CA 1
ATOM 3905 C C . VAL A 1 506 ? 9.350 0.121 21.991 1.00 96.00 506 VAL A C 1
ATOM 3907 O O . VAL A 1 506 ? 10.371 0.096 21.308 1.00 96.00 506 VAL A O 1
ATOM 3910 N N . LEU A 1 507 ? 8.155 -0.186 21.484 1.00 96.38 507 LEU A N 1
ATOM 3911 C CA . LEU A 1 507 ? 7.950 -0.593 20.095 1.00 96.38 507 LEU A CA 1
ATOM 3912 C C . LEU A 1 507 ? 8.138 0.560 19.098 1.00 96.38 507 LEU A C 1
ATOM 3914 O O . LEU A 1 507 ? 8.572 0.320 17.970 1.00 96.38 507 LEU A O 1
ATOM 3918 N N . PHE A 1 508 ? 7.806 1.791 19.490 1.00 97.12 508 PHE A N 1
ATOM 3919 C CA . PHE A 1 508 ? 7.949 2.977 18.646 1.00 97.12 508 PHE A CA 1
ATOM 3920 C C . PHE A 1 508 ? 9.307 3.672 18.786 1.00 97.12 508 PHE A C 1
ATOM 3922 O O . PHE A 1 508 ? 9.688 4.398 17.870 1.00 97.12 508 PHE A O 1
ATOM 3929 N N . GLU A 1 509 ? 10.066 3.438 19.862 1.00 96.38 509 GLU A N 1
ATOM 3930 C CA . GLU A 1 509 ? 11.390 4.044 20.082 1.00 96.38 509 GLU A CA 1
ATOM 3931 C C . GLU A 1 509 ? 12.327 3.945 18.866 1.00 96.38 509 GLU A C 1
ATOM 3933 O O . GLU A 1 509 ? 12.834 4.995 18.453 1.00 96.38 509 GLU A O 1
ATOM 3938 N N . PRO A 1 510 ? 12.484 2.777 18.208 1.00 97.00 510 PRO A N 1
ATOM 3939 C CA . PRO A 1 510 ? 13.386 2.648 17.066 1.00 97.00 510 PRO A CA 1
ATOM 3940 C C . PRO A 1 510 ? 12.990 3.515 15.862 1.00 97.00 510 PRO A C 1
ATOM 3942 O O . PRO A 1 510 ? 13.834 3.852 15.037 1.00 97.00 510 PRO A O 1
ATOM 3945 N N . LEU A 1 511 ? 11.716 3.910 15.742 1.00 96.81 511 LEU A N 1
ATOM 3946 C CA . LEU A 1 511 ? 11.243 4.747 14.633 1.00 96.81 511 LEU A CA 1
ATOM 3947 C C . LEU A 1 511 ? 11.849 6.158 14.664 1.00 96.81 511 LEU A C 1
ATOM 3949 O O . LEU A 1 511 ? 11.806 6.870 13.661 1.00 96.81 511 LEU A O 1
ATOM 3953 N N . ASN A 1 512 ? 12.426 6.576 15.793 1.00 94.38 512 ASN A N 1
ATOM 3954 C CA . ASN A 1 512 ? 13.103 7.865 15.900 1.00 94.38 512 ASN A CA 1
ATOM 3955 C C . ASN A 1 512 ? 14.455 7.898 15.182 1.00 94.38 512 ASN A C 1
ATOM 3957 O O . ASN A 1 512 ? 14.868 8.983 14.769 1.00 94.38 512 ASN A O 1
ATOM 3961 N N . ASP A 1 513 ? 15.083 6.734 15.007 1.00 94.00 513 ASP A N 1
ATOM 3962 C CA . ASP A 1 513 ? 16.463 6.587 14.535 1.00 94.00 513 ASP A CA 1
ATOM 3963 C C . ASP A 1 513 ? 16.564 6.064 13.094 1.00 94.00 513 ASP A C 1
ATOM 3965 O O . ASP A 1 513 ? 17.665 5.878 12.575 1.00 94.00 513 ASP A O 1
ATOM 3969 N N . ILE A 1 514 ? 15.430 5.831 12.428 1.00 94.94 514 ILE A N 1
ATOM 3970 C CA . ILE A 1 514 ? 15.386 5.474 11.005 1.00 94.94 514 ILE A CA 1
ATOM 3971 C C . ILE A 1 514 ? 15.129 6.713 10.131 1.00 94.94 514 ILE A C 1
ATOM 3973 O O . ILE A 1 514 ? 14.524 7.686 10.594 1.00 94.94 514 ILE A O 1
ATOM 3977 N N . PRO A 1 515 ? 15.538 6.691 8.848 1.00 94.12 515 PRO A N 1
ATOM 3978 C CA . PRO A 1 515 ? 15.191 7.744 7.902 1.00 94.12 515 PRO A CA 1
ATOM 3979 C C . PRO A 1 515 ? 13.687 8.030 7.879 1.00 94.12 515 PRO A C 1
ATOM 3981 O O . PRO A 1 515 ? 12.866 7.109 7.838 1.00 94.12 515 PRO A O 1
ATOM 3984 N N . ARG A 1 516 ? 13.306 9.314 7.871 1.00 94.56 516 ARG A N 1
ATOM 3985 C CA . ARG A 1 516 ? 11.900 9.723 8.047 1.00 94.56 516 ARG A CA 1
ATOM 3986 C C . ARG A 1 516 ? 10.979 9.111 7.000 1.00 94.56 516 ARG A C 1
ATOM 3988 O O . ARG A 1 516 ? 9.879 8.691 7.341 1.00 94.56 516 ARG A O 1
ATOM 3995 N N . TYR A 1 517 ? 11.442 8.964 5.759 1.00 94.50 517 TYR A N 1
ATOM 3996 C CA . TYR A 1 517 ? 10.671 8.334 4.684 1.00 94.50 517 TYR A CA 1
ATOM 3997 C C . TYR A 1 517 ? 10.285 6.863 4.953 1.00 94.50 517 TYR A C 1
ATOM 3999 O O . TYR A 1 517 ? 9.349 6.379 4.324 1.00 94.50 517 TYR A O 1
ATOM 4007 N N . LEU A 1 518 ? 10.935 6.169 5.899 1.00 96.44 518 LEU A N 1
ATOM 4008 C CA . LEU A 1 518 ? 10.592 4.803 6.325 1.00 96.44 518 LEU A CA 1
ATOM 4009 C C . LEU A 1 518 ? 9.620 4.754 7.514 1.00 96.44 518 LEU A C 1
ATOM 4011 O O . LEU A 1 518 ? 9.013 3.717 7.771 1.00 96.44 518 LEU A O 1
ATOM 4015 N N . VAL A 1 519 ? 9.443 5.852 8.254 1.00 97.69 519 VAL A N 1
ATOM 4016 C CA . VAL A 1 519 ? 8.617 5.858 9.474 1.00 97.69 519 VAL A CA 1
ATOM 4017 C C . VAL A 1 519 ? 7.178 5.397 9.211 1.00 97.69 519 VAL A C 1
ATOM 4019 O O . VAL A 1 519 ? 6.705 4.548 9.967 1.00 97.69 519 VAL A O 1
ATOM 4022 N N . PRO A 1 520 ? 6.476 5.844 8.146 1.00 98.12 520 PRO A N 1
ATOM 4023 C CA . PRO A 1 520 ? 5.097 5.417 7.915 1.00 98.12 520 PRO A CA 1
ATOM 4024 C C . PRO A 1 520 ? 4.925 3.902 7.741 1.00 98.12 520 PRO A C 1
ATOM 4026 O O . PRO A 1 520 ? 3.986 3.331 8.303 1.00 98.12 520 PRO A O 1
ATOM 4029 N N . CYS A 1 521 ? 5.818 3.236 6.998 1.00 96.25 521 CYS A N 1
ATOM 4030 C CA . CYS A 1 521 ? 5.674 1.808 6.715 1.00 96.25 521 CYS A CA 1
ATOM 4031 C C . CYS A 1 521 ? 5.963 0.940 7.946 1.00 96.25 521 CYS A C 1
ATOM 4033 O O . CYS A 1 521 ? 5.212 -0.002 8.213 1.00 96.25 521 CYS A O 1
ATOM 4035 N N . TYR A 1 522 ? 6.982 1.293 8.734 1.00 96.69 522 TYR A N 1
ATOM 4036 C CA . TYR A 1 522 ? 7.308 0.580 9.968 1.00 96.69 522 TYR A CA 1
ATOM 4037 C C . TYR A 1 522 ? 6.330 0.884 11.104 1.00 96.69 522 TYR A C 1
ATOM 4039 O O . TYR A 1 522 ? 5.958 -0.033 11.832 1.00 96.69 522 TYR A O 1
ATOM 4047 N N . PHE A 1 523 ? 5.839 2.122 11.223 1.00 97.50 523 PHE A N 1
ATOM 4048 C CA . PHE A 1 523 ? 4.760 2.451 12.157 1.00 97.50 523 PHE A CA 1
ATOM 4049 C C . PHE A 1 523 ? 3.520 1.594 11.883 1.00 97.50 523 PHE A C 1
ATOM 4051 O O . PHE A 1 523 ? 2.996 0.963 12.799 1.00 97.50 523 PHE A O 1
ATOM 4058 N N . HIS A 1 524 ? 3.087 1.514 10.619 1.00 96.56 524 HIS A N 1
ATOM 4059 C CA . HIS A 1 524 ? 1.951 0.682 10.223 1.00 96.56 524 HIS A CA 1
ATOM 4060 C C . HIS A 1 524 ? 2.167 -0.797 10.554 1.00 96.56 524 HIS A C 1
ATOM 4062 O O . HIS A 1 524 ? 1.276 -1.423 11.123 1.00 96.56 524 HIS A O 1
ATOM 4068 N N . ALA A 1 525 ? 3.335 -1.356 10.226 1.00 94.31 525 ALA A N 1
ATOM 4069 C CA . ALA A 1 525 ? 3.635 -2.761 10.496 1.00 94.31 525 ALA A CA 1
ATOM 4070 C C . ALA A 1 525 ? 3.612 -3.074 12.002 1.00 94.31 525 ALA A C 1
ATOM 4072 O O . ALA A 1 525 ? 2.975 -4.040 12.428 1.00 94.31 525 ALA A O 1
ATOM 4073 N N . THR A 1 526 ? 4.237 -2.219 12.816 1.00 94.81 526 THR A N 1
ATOM 4074 C CA . THR A 1 526 ? 4.236 -2.344 14.278 1.00 94.81 526 THR A CA 1
ATOM 4075 C C . THR A 1 526 ? 2.823 -2.228 14.849 1.00 94.81 526 THR A C 1
ATOM 4077 O O . THR A 1 526 ? 2.409 -3.073 15.642 1.00 94.81 526 THR A O 1
ATOM 4080 N N . LEU A 1 527 ? 2.064 -1.215 14.424 1.00 95.88 527 LEU A N 1
ATOM 4081 C CA . LEU A 1 527 ? 0.700 -0.971 14.889 1.00 95.88 527 LEU A CA 1
ATOM 4082 C C . LEU A 1 527 ? -0.249 -2.117 14.515 1.00 95.88 527 LEU A C 1
ATOM 4084 O O . LEU A 1 527 ? -1.038 -2.545 15.356 1.00 95.88 527 LEU A O 1
ATOM 4088 N N . THR A 1 528 ? -0.149 -2.629 13.285 1.00 94.69 528 THR A N 1
ATOM 4089 C CA . THR A 1 528 ? -0.963 -3.753 12.795 1.00 94.69 528 THR A CA 1
ATOM 4090 C C . THR A 1 528 ? -0.754 -4.979 13.674 1.00 94.69 528 THR A C 1
ATOM 4092 O O . THR A 1 528 ? -1.725 -5.513 14.199 1.00 94.69 528 THR A O 1
ATOM 4095 N N . ARG A 1 529 ? 0.505 -5.347 13.952 1.00 93.12 529 ARG A N 1
ATOM 4096 C CA . ARG A 1 529 ? 0.843 -6.485 14.824 1.00 93.12 529 ARG A CA 1
ATOM 4097 C C . ARG A 1 529 ? 0.234 -6.353 16.222 1.00 93.12 529 ARG A C 1
ATOM 4099 O O . ARG A 1 529 ? -0.278 -7.326 16.769 1.00 93.12 529 ARG A O 1
ATOM 4106 N N . VAL A 1 530 ? 0.303 -5.160 16.816 1.00 96.06 530 VAL A N 1
ATOM 4107 C CA . VAL A 1 530 ? -0.271 -4.912 18.149 1.00 96.06 530 VAL A CA 1
ATOM 4108 C C . VAL A 1 530 ? -1.795 -5.018 18.110 1.00 96.06 530 VAL A C 1
ATOM 4110 O O . VAL A 1 530 ? -2.384 -5.681 18.960 1.00 96.06 530 VAL A O 1
ATOM 4113 N N . CYS A 1 531 ? -2.443 -4.410 17.117 1.00 96.56 531 CYS A N 1
ATOM 4114 C CA . CYS A 1 531 ? -3.898 -4.440 17.004 1.00 96.56 531 CYS A CA 1
ATOM 4115 C C . CYS A 1 531 ? -4.437 -5.840 16.707 1.00 96.56 531 CYS A C 1
ATOM 4117 O O . CYS A 1 531 ? -5.444 -6.218 17.293 1.00 96.56 531 CYS A O 1
ATOM 4119 N N . GLU A 1 532 ? -3.773 -6.619 15.852 1.00 95.00 532 GLU A N 1
ATOM 4120 C CA . GLU A 1 532 ? -4.145 -8.011 15.579 1.00 95.00 532 GLU A CA 1
ATOM 4121 C C . GLU A 1 532 ? -4.109 -8.853 16.858 1.00 95.00 532 GLU A C 1
ATOM 4123 O O . GLU A 1 532 ? -5.066 -9.572 17.136 1.00 95.00 532 GLU A O 1
ATOM 4128 N N . ALA A 1 533 ? -3.069 -8.703 17.686 1.00 96.94 533 ALA A N 1
ATOM 4129 C CA . ALA A 1 533 ? -2.981 -9.391 18.974 1.00 96.94 533 ALA A CA 1
ATOM 4130 C C . ALA A 1 533 ? -4.095 -8.963 19.950 1.00 96.94 533 ALA A C 1
ATOM 4132 O O . ALA A 1 533 ? -4.695 -9.805 20.611 1.00 96.94 533 ALA A O 1
ATOM 4133 N N . LEU A 1 534 ? -4.410 -7.666 20.021 1.00 98.25 534 LEU A N 1
ATOM 4134 C CA . LEU A 1 534 ? -5.479 -7.143 20.882 1.00 98.25 534 LEU A CA 1
ATOM 4135 C C . LEU A 1 534 ? -6.873 -7.586 20.421 1.00 98.25 534 LEU A C 1
ATOM 4137 O O . LEU A 1 534 ? -7.722 -7.924 21.241 1.00 98.25 534 LEU A O 1
ATOM 4141 N N . VAL A 1 535 ? -7.115 -7.595 19.110 1.00 97.94 535 VAL A N 1
ATOM 4142 C CA . VAL A 1 535 ? -8.366 -8.076 18.515 1.00 97.94 535 VAL A CA 1
ATOM 4143 C C . VAL A 1 535 ? -8.512 -9.582 18.720 1.00 97.94 535 VAL A C 1
ATOM 4145 O O . VAL A 1 535 ? -9.601 -10.038 19.059 1.00 97.94 535 VAL A O 1
ATOM 4148 N N . GLN A 1 536 ? -7.427 -10.348 18.587 1.00 97.56 536 GLN A N 1
ATOM 4149 C CA . GLN A 1 536 ? -7.444 -11.774 18.898 1.00 97.56 536 GLN A CA 1
ATOM 4150 C C . GLN A 1 536 ? -7.770 -12.015 20.377 1.00 97.56 536 GLN A C 1
ATOM 4152 O O . GLN A 1 536 ? -8.655 -12.809 20.676 1.00 97.56 536 GLN A O 1
ATOM 4157 N N . GLN A 1 537 ? -7.175 -11.241 21.288 1.00 98.06 537 GLN A N 1
ATOM 4158 C CA . GLN A 1 537 ? -7.497 -11.296 22.715 1.00 98.06 537 GLN A CA 1
ATOM 4159 C C . GLN A 1 537 ? -8.967 -10.957 23.014 1.00 98.06 537 GLN A C 1
ATOM 4161 O O . GLN A 1 537 ? -9.558 -11.555 23.912 1.00 98.06 537 GLN A O 1
ATOM 4166 N N . CYS A 1 538 ? -9.593 -10.036 22.269 1.00 98.38 538 CYS A N 1
ATOM 4167 C CA . CYS A 1 538 ? -11.041 -9.825 22.375 1.00 98.38 538 CYS A CA 1
ATOM 4168 C C . CYS A 1 538 ? -11.808 -11.123 22.086 1.00 98.38 538 CYS A C 1
ATOM 4170 O O . CYS A 1 538 ? -12.732 -11.445 22.826 1.00 98.38 538 CYS A O 1
ATOM 4172 N N . TYR A 1 539 ? -11.438 -11.856 21.032 1.00 98.31 539 TYR A N 1
ATOM 4173 C CA . TYR A 1 539 ? -12.106 -13.105 20.661 1.00 98.31 539 TYR A CA 1
ATOM 4174 C C . TYR A 1 539 ? -11.854 -14.223 21.669 1.00 98.31 539 TYR A C 1
ATOM 4176 O O . TYR A 1 539 ? -12.799 -14.916 22.031 1.00 98.31 539 TYR A O 1
ATOM 4184 N N . ASP A 1 540 ? -10.624 -14.356 22.160 1.00 97.88 540 ASP A N 1
ATOM 4185 C CA . ASP A 1 540 ? -10.236 -15.411 23.103 1.00 97.88 540 ASP A CA 1
ATOM 4186 C C . ASP A 1 540 ? -10.964 -15.284 24.455 1.00 97.88 540 ASP A C 1
ATOM 4188 O O . ASP A 1 540 ? -11.172 -16.273 25.157 1.00 97.88 540 ASP A O 1
ATOM 4192 N N . MET A 1 541 ? -11.396 -14.071 24.820 1.00 97.81 541 MET A N 1
ATOM 4193 C CA . MET A 1 541 ? -12.226 -13.821 26.006 1.00 97.81 541 MET A CA 1
ATOM 4194 C C . MET A 1 541 ? -13.734 -13.945 25.758 1.00 97.81 541 MET A C 1
ATOM 4196 O O . MET A 1 541 ? -14.516 -13.832 26.705 1.00 97.81 541 MET A O 1
ATOM 4200 N N . MET A 1 542 ? -14.159 -14.111 24.506 1.00 98.12 542 MET A N 1
ATOM 4201 C CA . MET A 1 542 ? -15.565 -14.280 24.152 1.00 98.12 542 MET A CA 1
ATOM 4202 C C . MET A 1 542 ? -15.945 -15.761 24.078 1.00 98.12 542 MET A C 1
ATOM 4204 O O . MET A 1 542 ? -15.101 -16.647 24.138 1.00 98.12 542 MET A O 1
ATOM 4208 N N . SER A 1 543 ? -17.241 -16.036 23.976 1.00 97.81 543 SER A N 1
ATOM 4209 C CA . SER A 1 543 ? -17.784 -17.394 23.872 1.00 97.81 543 SER A CA 1
ATOM 4210 C C . SER A 1 543 ? -17.301 -18.161 22.628 1.00 97.81 543 SER A C 1
ATOM 4212 O O . SER A 1 543 ? -16.916 -17.567 21.615 1.00 97.81 543 SER A O 1
ATOM 4214 N N . ASP A 1 544 ? -17.459 -19.486 22.657 1.00 97.44 544 ASP A N 1
ATOM 4215 C CA . ASP A 1 544 ? -17.187 -20.382 21.521 1.00 97.44 544 ASP A CA 1
ATOM 4216 C C . ASP A 1 544 ? -17.952 -19.968 20.251 1.00 97.44 544 ASP A C 1
ATOM 4218 O O . ASP A 1 544 ? -17.433 -20.064 19.144 1.00 97.44 544 ASP A O 1
ATOM 4222 N N . PHE A 1 545 ? -19.158 -19.398 20.396 1.00 96.62 545 PHE A N 1
ATOM 4223 C CA . PHE A 1 545 ? -19.930 -18.859 19.268 1.00 96.62 545 PHE A CA 1
ATOM 4224 C C . PHE A 1 545 ? -19.157 -17.788 18.480 1.00 96.62 545 PHE A C 1
ATOM 4226 O O . PHE A 1 545 ? -19.287 -17.698 17.257 1.00 96.62 545 PHE A O 1
ATOM 4233 N N . VAL A 1 546 ? -18.353 -16.974 19.170 1.00 97.88 546 VAL A N 1
ATOM 4234 C CA . VAL A 1 546 ? -17.496 -15.965 18.541 1.00 97.88 546 VAL A CA 1
ATOM 4235 C C . VAL A 1 546 ? -16.185 -16.585 18.070 1.00 97.88 546 VAL A C 1
ATOM 4237 O O . VAL A 1 546 ? -15.771 -16.321 16.939 1.00 97.88 546 VAL A O 1
ATOM 4240 N N . GLN A 1 547 ? -15.538 -17.405 18.902 1.00 97.62 547 GLN A N 1
ATOM 4241 C CA . GLN A 1 547 ? -14.235 -18.004 18.589 1.00 97.62 547 GLN A CA 1
ATOM 4242 C C . GLN A 1 547 ? -14.292 -18.885 17.332 1.00 97.62 547 GLN A C 1
ATOM 4244 O O . GLN A 1 547 ? -13.458 -18.720 16.432 1.00 97.62 547 GLN A O 1
ATOM 4249 N N . ASP A 1 548 ? -15.334 -19.709 17.218 1.00 97.44 548 ASP A N 1
ATOM 4250 C CA . ASP A 1 548 ? -15.602 -20.591 16.075 1.00 97.44 548 ASP A CA 1
ATOM 4251 C C . ASP A 1 548 ? -16.418 -19.900 14.967 1.00 97.44 548 ASP A C 1
ATOM 4253 O O . ASP A 1 548 ? -16.703 -20.477 13.913 1.00 97.44 548 ASP A O 1
ATOM 4257 N N . GLY A 1 549 ? -16.805 -18.643 15.191 1.00 96.69 549 GLY A N 1
ATOM 4258 C CA . GLY A 1 549 ? -17.590 -17.845 14.265 1.00 96.69 549 GLY A CA 1
ATOM 4259 C C . GLY A 1 549 ? -16.817 -17.422 13.012 1.00 96.69 549 GLY A C 1
ATOM 4260 O O . GLY A 1 549 ? -15.587 -17.327 12.981 1.00 96.69 549 GLY A O 1
ATOM 4261 N N . SER A 1 550 ? -17.568 -17.089 11.958 1.00 97.44 550 SER A N 1
ATOM 4262 C CA . SER A 1 550 ? -17.005 -16.486 10.741 1.00 97.44 550 SER A CA 1
ATOM 4263 C C . SER A 1 550 ? -16.357 -15.121 11.016 1.00 97.44 550 SER A C 1
ATOM 4265 O O . SER A 1 550 ? -16.637 -14.477 12.029 1.00 97.44 550 SER A O 1
ATOM 4267 N N . SER A 1 551 ? -15.555 -14.617 10.071 1.00 95.62 551 SER A N 1
ATOM 4268 C CA . SER A 1 551 ? -15.003 -13.254 10.142 1.00 95.62 551 SER A CA 1
ATOM 4269 C C . SER A 1 551 ? -16.085 -12.185 10.332 1.00 95.62 551 SER A C 1
ATOM 4271 O O . SER A 1 551 ? -15.859 -11.206 11.036 1.00 95.62 551 SER A O 1
ATOM 4273 N N . PHE A 1 552 ? -17.280 -12.395 9.771 1.00 97.69 552 PHE A N 1
ATOM 4274 C CA . PHE A 1 552 ? -18.424 -11.507 9.967 1.00 97.69 552 PHE A CA 1
ATOM 4275 C C . PHE A 1 552 ? -18.959 -11.549 11.405 1.00 97.69 552 PHE A C 1
ATOM 4277 O O . PHE A 1 552 ? -19.192 -10.500 11.998 1.00 97.69 552 PHE A O 1
ATOM 4284 N N . VAL A 1 553 ? -19.100 -12.742 11.996 1.00 98.00 553 VAL A N 1
ATOM 4285 C CA . VAL A 1 553 ? -19.521 -12.895 13.403 1.00 98.00 553 VAL A CA 1
ATOM 4286 C C . VAL A 1 553 ? -18.506 -12.243 14.337 1.00 98.00 553 VAL A C 1
ATOM 4288 O O . VAL A 1 553 ? -18.889 -11.478 15.216 1.00 98.00 553 VAL A O 1
ATOM 4291 N N . LYS A 1 554 ? -17.214 -12.481 14.102 1.00 98.12 554 LYS A N 1
ATOM 4292 C CA . LYS A 1 554 ? -16.114 -11.863 14.850 1.00 98.12 554 LYS A CA 1
ATOM 4293 C C . LYS A 1 554 ? -16.137 -10.335 14.743 1.00 98.12 554 LYS A C 1
ATOM 4295 O O . LYS A 1 554 ? -16.085 -9.652 15.762 1.00 98.12 554 LYS A O 1
ATOM 4300 N N . ALA A 1 555 ? -16.331 -9.792 13.540 1.00 97.31 555 ALA A N 1
ATOM 4301 C CA . ALA A 1 555 ? -16.459 -8.350 13.335 1.00 97.31 555 ALA A CA 1
ATOM 4302 C C . ALA A 1 555 ? -17.663 -7.748 14.087 1.00 97.31 555 ALA A C 1
ATOM 4304 O O . ALA A 1 555 ? -17.518 -6.708 14.726 1.00 97.31 555 ALA A O 1
ATOM 4305 N N . LEU A 1 556 ? -18.827 -8.413 14.068 1.00 98.19 556 LEU A N 1
ATOM 4306 C CA . LEU A 1 556 ? -19.999 -7.997 14.851 1.00 98.19 556 LEU A CA 1
ATOM 4307 C C . LEU A 1 556 ? -19.746 -8.084 16.362 1.00 98.19 556 LEU A C 1
ATOM 4309 O O . LEU A 1 556 ? -20.183 -7.218 17.116 1.00 98.19 556 LEU A O 1
ATOM 4313 N N . ALA A 1 557 ? -19.027 -9.109 16.819 1.00 98.31 557 ALA A N 1
ATOM 4314 C CA . ALA A 1 557 ? -18.727 -9.295 18.232 1.00 98.31 557 ALA A CA 1
ATOM 4315 C C . ALA A 1 557 ? -17.845 -8.166 18.791 1.00 98.31 557 ALA A C 1
ATOM 4317 O O . ALA A 1 557 ? -18.057 -7.737 19.923 1.00 98.31 557 ALA A O 1
ATOM 4318 N N . LEU A 1 558 ? -16.932 -7.593 17.994 1.00 98.44 558 LEU A N 1
ATOM 4319 C CA . LEU A 1 558 ? -16.151 -6.415 18.400 1.00 98.44 558 LEU A CA 1
ATOM 4320 C C . LEU A 1 558 ? -17.020 -5.184 18.704 1.00 98.44 558 LEU A C 1
ATOM 4322 O O . LEU A 1 558 ? -16.621 -4.346 19.515 1.00 98.44 558 LEU A O 1
ATOM 4326 N N . THR A 1 559 ? -18.230 -5.080 18.145 1.00 98.44 559 THR A N 1
ATOM 4327 C CA . THR A 1 559 ? -19.187 -4.026 18.522 1.00 98.44 559 THR A CA 1
ATOM 4328 C C . THR A 1 559 ? -19.583 -4.114 19.999 1.00 98.44 559 THR A C 1
ATOM 4330 O O . THR A 1 559 ? -19.853 -3.089 20.620 1.00 98.44 559 THR A O 1
ATOM 4333 N N . SER A 1 560 ? -19.529 -5.302 20.612 1.00 98.44 560 SER A N 1
ATOM 4334 C CA . SER A 1 560 ? -19.669 -5.449 22.066 1.00 98.44 560 SER A CA 1
ATOM 4335 C C . SER A 1 560 ? -18.635 -4.616 22.817 1.00 98.44 560 SER A C 1
ATOM 4337 O O . SER A 1 560 ? -18.970 -3.893 23.755 1.00 98.44 560 SER A O 1
ATOM 4339 N N . VAL A 1 561 ? -17.375 -4.687 22.385 1.00 98.44 561 VAL A N 1
ATOM 4340 C CA . VAL A 1 561 ? -16.262 -3.955 22.997 1.00 98.44 561 VAL A CA 1
ATOM 4341 C C . VAL A 1 561 ? -16.389 -2.461 22.721 1.00 98.44 561 VAL A C 1
ATOM 4343 O O . VAL A 1 561 ? -16.081 -1.667 23.596 1.00 98.44 561 VAL A O 1
ATOM 4346 N N . GLN A 1 562 ? -16.899 -2.058 21.556 1.00 98.31 562 GLN A N 1
ATOM 4347 C CA . GLN A 1 562 ? -17.158 -0.646 21.245 1.00 98.31 562 GLN A CA 1
ATOM 4348 C C . GLN A 1 562 ? -18.231 -0.038 22.158 1.00 98.31 562 GLN A C 1
ATOM 4350 O O . GLN A 1 562 ? -18.016 1.026 22.729 1.00 98.31 562 GLN A O 1
ATOM 4355 N N . MET A 1 563 ? -19.375 -0.712 22.310 1.00 98.38 563 MET A N 1
ATOM 4356 C CA . MET A 1 563 ? -20.537 -0.164 23.024 1.00 98.38 563 MET A CA 1
ATOM 4357 C C . MET A 1 563 ? -20.464 -0.375 24.543 1.00 98.38 563 MET A C 1
ATOM 4359 O O . MET A 1 563 ? -21.014 0.423 25.302 1.00 98.38 563 MET A O 1
ATOM 4363 N N . GLY A 1 564 ? -19.806 -1.448 24.994 1.00 97.31 564 GLY A N 1
ATOM 4364 C CA . GLY A 1 564 ? -19.652 -1.815 26.401 1.00 97.31 564 GLY A CA 1
ATOM 4365 C C . GLY A 1 564 ? -18.321 -1.344 26.979 1.00 97.31 564 GLY A C 1
ATOM 4366 O O . GLY A 1 564 ? -17.336 -2.083 26.933 1.00 97.31 564 GLY A O 1
ATOM 4367 N N . GLY A 1 565 ? -18.325 -0.151 27.575 1.00 95.81 565 GLY A N 1
ATOM 4368 C CA . GLY A 1 565 ? -17.158 0.489 28.190 1.00 95.81 565 GLY A CA 1
ATOM 4369 C C . GLY A 1 565 ? -17.480 1.182 29.516 1.00 95.81 565 GLY A C 1
ATOM 4370 O O . GLY A 1 565 ? -18.639 1.273 29.926 1.00 95.81 565 GLY A O 1
ATOM 4371 N N . ILE A 1 566 ? -16.443 1.666 30.201 1.00 95.19 566 ILE A N 1
ATOM 4372 C CA . ILE A 1 566 ? -16.571 2.434 31.447 1.00 95.19 566 ILE A CA 1
ATOM 4373 C C . ILE A 1 566 ? -16.528 3.927 31.115 1.00 95.19 566 ILE A C 1
ATOM 4375 O O . ILE A 1 566 ? -15.485 4.429 30.701 1.00 95.19 566 ILE A O 1
ATOM 4379 N N . VAL A 1 567 ? -17.632 4.639 31.358 1.00 94.62 567 VAL A N 1
ATOM 4380 C CA . VAL A 1 567 ? -17.748 6.087 31.120 1.00 94.62 567 VAL A CA 1
ATOM 4381 C C . VAL A 1 567 ? -18.178 6.799 32.397 1.00 94.62 567 VAL A C 1
ATOM 4383 O O . VAL A 1 567 ? -19.297 6.623 32.878 1.00 94.62 567 VAL A O 1
ATOM 4386 N N . ALA A 1 568 ? -17.288 7.634 32.940 1.00 92.00 568 ALA A N 1
ATOM 4387 C CA . ALA A 1 568 ? -17.474 8.282 34.241 1.00 92.00 568 ALA A CA 1
ATOM 4388 C C . ALA A 1 568 ? -18.709 9.199 34.304 1.00 92.00 568 ALA A C 1
ATOM 4390 O O . ALA A 1 568 ? -19.333 9.315 35.354 1.00 92.00 568 ALA A O 1
ATOM 4391 N N . SER A 1 569 ? -19.084 9.825 33.184 1.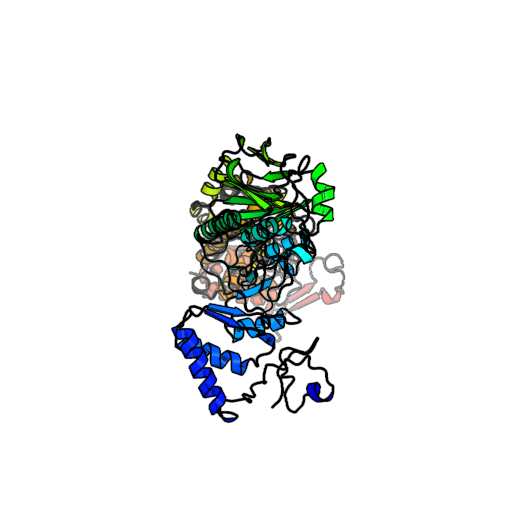00 94.81 569 SER A N 1
ATOM 4392 C CA . SER A 1 569 ? -20.258 10.704 33.100 1.00 94.81 569 SER A CA 1
ATOM 4393 C C . SER A 1 569 ? -21.593 9.956 33.030 1.00 94.81 569 SER A C 1
ATOM 4395 O O . SER A 1 569 ? -22.639 10.594 33.080 1.00 94.81 569 SER A O 1
ATOM 4397 N N . ALA A 1 570 ? -21.578 8.627 32.904 1.00 95.50 570 ALA A N 1
ATOM 4398 C CA . ALA A 1 570 ? -22.776 7.816 32.723 1.00 95.50 570 ALA A CA 1
ATOM 4399 C C . ALA A 1 570 ? -22.685 6.476 33.485 1.00 95.50 570 ALA A C 1
ATOM 4401 O O . ALA A 1 570 ? -22.704 5.411 32.852 1.00 95.50 570 ALA A O 1
ATOM 4402 N N . PRO A 1 571 ? -22.569 6.505 34.828 1.00 94.88 571 PRO A N 1
ATOM 4403 C CA . PRO A 1 571 ? -22.451 5.301 35.644 1.00 94.88 571 PRO A CA 1
ATOM 4404 C C . PRO A 1 571 ? -23.775 4.525 35.719 1.00 94.88 571 PRO A C 1
ATOM 4406 O O . PRO A 1 571 ? -24.855 5.065 35.459 1.00 94.88 571 PRO A O 1
ATOM 4409 N N . LEU A 1 572 ? -23.696 3.256 36.131 1.00 95.12 572 LEU A N 1
ATOM 4410 C CA . LEU A 1 572 ? -24.876 2.535 36.609 1.00 95.12 572 LEU A CA 1
ATOM 4411 C C . LEU A 1 572 ? -25.352 3.110 37.957 1.00 95.12 572 LEU A C 1
ATOM 4413 O O . LEU A 1 572 ? -24.538 3.630 38.726 1.00 95.12 572 LEU A O 1
ATOM 4417 N N . PRO A 1 573 ? -26.649 2.963 38.279 1.00 94.19 573 PRO A N 1
ATOM 4418 C CA . PRO A 1 573 ? -27.157 3.151 39.631 1.00 94.19 573 PRO A CA 1
ATOM 4419 C C . PRO A 1 573 ? -26.372 2.323 40.662 1.00 94.19 573 PRO A C 1
ATOM 4421 O O . PRO A 1 573 ? -25.877 1.245 40.314 1.00 94.19 573 PRO A O 1
ATOM 4424 N N . PRO A 1 574 ? -26.278 2.768 41.932 1.00 93.81 574 PRO A N 1
ATOM 4425 C CA . PRO A 1 574 ? -25.574 2.016 42.965 1.00 93.81 574 PRO A CA 1
ATOM 4426 C C . PRO A 1 574 ? -26.154 0.609 43.123 1.00 93.81 574 PRO A C 1
ATOM 4428 O O . PRO A 1 574 ? -27.320 0.442 43.481 1.00 93.81 574 PRO A O 1
ATOM 4431 N N . LEU A 1 575 ? -25.327 -0.401 42.874 1.00 95.12 575 LEU A N 1
ATOM 4432 C CA . LEU A 1 575 ? -25.676 -1.801 43.088 1.00 95.12 575 LEU A CA 1
ATOM 4433 C C . LEU A 1 575 ? -25.681 -2.138 44.587 1.00 95.12 575 LEU A C 1
ATOM 4435 O O . LEU A 1 575 ? -25.034 -1.459 45.386 1.00 95.12 575 LEU A O 1
ATOM 4439 N N . SER A 1 576 ? -26.411 -3.187 44.972 1.00 94.50 576 SER A N 1
ATOM 4440 C CA . SER A 1 576 ? -26.474 -3.627 46.371 1.00 94.50 576 SER A CA 1
ATOM 4441 C C . SER A 1 576 ? -25.100 -4.072 46.879 1.00 94.50 576 SER A C 1
ATOM 4443 O O . SER A 1 576 ? -24.366 -4.785 46.193 1.00 94.50 576 SER A O 1
ATOM 4445 N N . SER A 1 577 ? -24.768 -3.704 48.116 1.00 92.06 577 SER A N 1
ATOM 4446 C CA . SER A 1 577 ? -23.598 -4.241 48.822 1.00 92.06 577 SER A CA 1
ATOM 4447 C C . SER A 1 577 ? -23.773 -5.712 49.219 1.00 92.06 577 SER A C 1
ATOM 4449 O O . SER A 1 577 ? -22.787 -6.380 49.526 1.00 92.06 577 SER A O 1
ATOM 4451 N N . SER A 1 578 ? -25.006 -6.225 49.171 1.00 93.81 578 SER A N 1
ATOM 4452 C CA . SER A 1 578 ? -25.393 -7.598 49.507 1.00 93.81 578 SER A CA 1
ATOM 4453 C C . SER A 1 578 ? -25.495 -8.514 48.275 1.00 93.81 578 SER A C 1
ATOM 4455 O O . SER A 1 578 ? -26.153 -9.556 48.338 1.00 93.81 578 SER A O 1
ATOM 4457 N N . LEU A 1 579 ? -24.901 -8.131 47.137 1.00 93.62 579 LEU A N 1
ATOM 4458 C CA . LEU A 1 579 ? -24.886 -8.957 45.926 1.00 93.62 579 LEU A CA 1
ATOM 4459 C C . LEU A 1 579 ? -24.136 -10.275 46.127 1.00 93.62 579 LEU A C 1
ATOM 4461 O O . LEU A 1 579 ? -23.122 -10.342 46.825 1.00 93.62 579 LEU A O 1
ATOM 4465 N N . LEU A 1 580 ? -24.595 -11.321 45.438 1.00 90.69 580 LEU A N 1
ATOM 4466 C CA . LEU A 1 580 ? -23.864 -12.582 45.399 1.00 90.69 580 LEU A CA 1
ATOM 4467 C C . LEU A 1 580 ? -22.542 -12.409 44.622 1.00 90.69 580 LEU A C 1
ATOM 4469 O O . LEU A 1 580 ? -22.502 -11.654 43.642 1.00 90.69 580 LEU A O 1
ATOM 4473 N N . PRO A 1 581 ? -21.458 -13.107 45.007 1.00 90.81 581 PRO A N 1
ATOM 4474 C CA . PRO A 1 581 ? -20.228 -13.122 44.225 1.00 90.81 581 PRO A CA 1
ATOM 4475 C C . PRO A 1 581 ? -20.454 -13.638 42.788 1.00 90.81 581 PRO A C 1
ATOM 4477 O O . PRO A 1 581 ? -21.267 -14.543 42.594 1.00 90.81 581 PRO A O 1
ATOM 4480 N N . PRO A 1 582 ? -19.710 -13.134 41.785 1.00 92.38 582 PRO A N 1
ATOM 4481 C CA . PRO A 1 582 ? -18.699 -12.082 41.890 1.00 92.38 582 PRO A CA 1
ATOM 4482 C C . PRO A 1 582 ? -19.319 -10.690 42.094 1.00 92.38 582 PRO A C 1
ATOM 4484 O O . PRO A 1 582 ? -20.375 -10.369 41.540 1.00 92.38 582 PRO A O 1
ATOM 4487 N N . LEU A 1 583 ? -18.648 -9.875 42.913 1.00 92.25 583 LEU A N 1
ATOM 4488 C CA . LEU A 1 583 ? -19.041 -8.492 43.191 1.00 92.25 583 LEU A CA 1
ATOM 4489 C C . LEU A 1 583 ? -18.663 -7.574 42.017 1.00 92.25 583 LEU A C 1
ATOM 4491 O O . LEU A 1 583 ? -17.667 -7.841 41.339 1.00 92.25 583 LEU A O 1
ATOM 4495 N N . PRO A 1 584 ? -19.428 -6.496 41.774 1.00 89.94 584 PRO A N 1
ATOM 4496 C CA . PRO A 1 584 ? -19.101 -5.541 40.726 1.00 89.94 584 PRO A CA 1
ATOM 4497 C C . PRO A 1 584 ? -17.786 -4.803 41.023 1.00 89.94 584 PRO A C 1
ATOM 4499 O O . PRO A 1 584 ? -17.461 -4.562 42.190 1.00 89.94 584 PRO A O 1
ATOM 4502 N N . PRO A 1 585 ? -17.034 -4.399 39.983 1.00 89.75 585 PRO A N 1
ATOM 4503 C CA . PRO A 1 585 ? -15.913 -3.483 40.155 1.00 89.75 585 PRO A CA 1
ATOM 4504 C C . PRO A 1 585 ? -16.402 -2.111 40.664 1.00 89.75 585 PRO A C 1
ATOM 4506 O O . PRO A 1 585 ? -17.586 -1.793 40.523 1.00 89.75 585 PRO A O 1
ATOM 4509 N N . PRO A 1 586 ? -15.505 -1.254 41.198 1.00 85.25 586 PRO A N 1
ATOM 4510 C CA . PRO A 1 586 ? -15.873 0.075 41.701 1.00 85.25 586 PRO A CA 1
ATOM 4511 C C . PRO A 1 586 ? -16.619 0.946 40.683 1.00 85.25 586 PRO A C 1
ATOM 4513 O O . PRO A 1 586 ? -17.476 1.741 41.058 1.00 85.25 586 PRO A O 1
ATOM 4516 N N . VAL A 1 587 ? -16.300 0.784 39.396 1.00 87.12 587 VAL A N 1
ATOM 4517 C CA . VAL A 1 587 ? -17.043 1.386 38.289 1.00 87.12 587 VAL A CA 1
ATOM 4518 C C . VAL A 1 587 ? -17.369 0.287 37.290 1.00 87.12 587 VAL A C 1
ATOM 4520 O O . VAL A 1 587 ? -16.469 -0.350 36.745 1.00 87.12 587 VAL A O 1
ATOM 4523 N N . ALA A 1 588 ? -18.659 0.045 37.082 1.00 93.19 588 ALA A N 1
ATOM 4524 C CA . ALA A 1 588 ? -19.145 -0.992 36.185 1.00 93.19 588 ALA A CA 1
ATOM 4525 C C . ALA A 1 588 ? -19.235 -0.502 34.734 1.00 93.19 588 ALA A C 1
ATOM 4527 O O . ALA A 1 588 ? -19.411 0.688 34.462 1.00 93.19 588 ALA A O 1
ATOM 4528 N N . VAL A 1 589 ? -19.146 -1.453 33.806 1.00 96.75 589 VAL A N 1
ATOM 4529 C CA . VAL A 1 589 ? -19.387 -1.225 32.379 1.00 96.75 589 VAL A CA 1
ATOM 4530 C C . VAL A 1 589 ? -20.841 -0.821 32.143 1.00 96.75 589 VAL A C 1
ATOM 4532 O O . VAL A 1 589 ? -21.765 -1.375 32.739 1.00 96.75 589 VAL A O 1
ATOM 4535 N N . THR A 1 590 ? -21.033 0.128 31.230 1.00 97.25 590 THR A N 1
ATOM 4536 C CA . THR A 1 590 ? -22.340 0.551 30.729 1.00 97.25 590 THR A CA 1
ATOM 4537 C C . THR A 1 590 ? -22.411 0.432 29.212 1.00 97.25 590 THR A C 1
ATOM 4539 O O . THR A 1 590 ? -21.389 0.490 28.520 1.00 97.25 590 THR A O 1
ATOM 4542 N N . CYS A 1 591 ? -23.625 0.262 28.688 1.00 97.56 591 CYS A N 1
ATOM 4543 C CA . CYS A 1 591 ? -23.870 0.082 27.261 1.00 97.56 591 CYS A CA 1
ATOM 4544 C C . CYS A 1 591 ? -24.313 1.402 26.626 1.00 97.56 591 CYS A C 1
ATOM 4546 O O . CYS A 1 591 ? -25.370 1.929 26.966 1.00 97.56 591 CYS A O 1
ATOM 4548 N N . ALA A 1 592 ? -23.526 1.913 25.682 1.00 98.25 592 ALA A N 1
ATOM 4549 C CA . ALA A 1 592 ? -23.961 2.994 24.805 1.00 98.25 592 ALA A CA 1
ATOM 4550 C C . ALA A 1 592 ? -25.072 2.514 23.858 1.00 98.25 592 ALA A C 1
ATOM 4552 O O . ALA A 1 592 ? -25.040 1.373 23.393 1.00 98.25 592 ALA A O 1
ATOM 4553 N N . ALA A 1 593 ? -26.012 3.399 23.517 1.00 97.62 593 ALA A N 1
ATOM 4554 C CA . ALA A 1 593 ? -26.971 3.144 22.435 1.00 97.62 593 ALA A CA 1
ATOM 4555 C C . ALA A 1 593 ? -26.356 3.375 21.039 1.00 97.62 593 ALA A C 1
ATOM 4557 O O . ALA A 1 593 ? -26.852 2.855 20.042 1.00 97.62 593 ALA A O 1
ATOM 4558 N N . GLY A 1 594 ? -25.264 4.140 20.957 1.00 97.56 594 GLY A N 1
ATOM 4559 C CA . GLY A 1 594 ? -24.540 4.391 19.714 1.00 97.56 594 GLY A CA 1
ATOM 4560 C C . GLY A 1 594 ? -23.483 5.484 19.852 1.00 97.56 594 GLY A C 1
ATOM 4561 O O . GLY A 1 594 ? -23.635 6.433 20.621 1.00 97.56 594 GLY A O 1
ATOM 4562 N N . LEU A 1 595 ? -22.405 5.369 19.082 1.00 97.44 595 LEU A N 1
ATOM 4563 C CA . LEU A 1 595 ? -21.296 6.324 19.084 1.00 97.44 595 LEU A CA 1
ATOM 4564 C C . LEU A 1 595 ? -21.394 7.267 17.866 1.00 97.44 595 LEU A C 1
ATOM 4566 O O . LEU A 1 595 ? -21.798 6.812 16.796 1.00 97.44 595 LEU A O 1
ATOM 4570 N N . PRO A 1 596 ? -21.020 8.556 17.980 1.00 97.06 596 PRO A N 1
ATOM 4571 C CA . PRO A 1 596 ? -20.625 9.253 19.208 1.00 97.06 596 PRO A CA 1
ATOM 4572 C C . PRO A 1 596 ? -21.806 9.835 20.007 1.00 97.06 596 PRO A C 1
ATOM 4574 O O . PRO A 1 596 ? -21.658 10.172 21.178 1.00 97.06 596 PRO A O 1
ATOM 4577 N N . HIS A 1 597 ? -22.985 9.967 19.398 1.00 97.56 597 HIS A N 1
ATOM 4578 C CA . HIS A 1 597 ? -24.068 10.814 19.917 1.00 97.56 597 HIS A CA 1
ATOM 4579 C C . HIS A 1 597 ? -24.747 10.309 21.203 1.00 97.56 597 HIS A C 1
ATOM 4581 O O . HIS A 1 597 ? -25.323 11.109 21.937 1.00 97.56 597 HIS A O 1
ATOM 4587 N N . PHE A 1 598 ? -24.669 9.007 21.492 1.00 97.81 598 PHE A N 1
ATOM 4588 C CA . PHE A 1 598 ? -25.273 8.360 22.663 1.00 97.81 598 PHE A CA 1
ATOM 4589 C C . PHE A 1 598 ? -24.208 7.638 23.495 1.00 97.81 598 PHE A C 1
ATOM 4591 O O . PHE A 1 598 ? -24.358 6.477 23.879 1.00 97.81 598 PHE A O 1
ATOM 4598 N N . SER A 1 599 ? -23.092 8.329 23.729 1.00 97.00 599 SER A N 1
ATOM 4599 C CA . SER A 1 599 ? -21.895 7.771 24.363 1.00 97.00 599 SER A CA 1
ATOM 4600 C C . SER A 1 599 ? -21.653 8.283 25.786 1.00 97.00 599 SER A C 1
ATOM 4602 O O . SER A 1 599 ? -21.015 7.595 26.578 1.00 97.00 599 SER A O 1
ATOM 4604 N N . THR A 1 600 ? -22.171 9.454 26.163 1.00 96.81 600 THR A N 1
ATOM 4605 C CA . THR A 1 600 ? -21.842 10.104 27.444 1.00 96.81 600 THR A CA 1
ATOM 4606 C C . THR A 1 600 ? -23.043 10.747 28.129 1.00 96.81 600 THR A C 1
ATOM 4608 O O . THR A 1 600 ? -24.106 10.933 27.531 1.00 96.81 600 THR A O 1
ATOM 4611 N N . GLY A 1 601 ? -22.871 11.079 29.413 1.00 96.00 601 GLY A N 1
ATOM 4612 C CA . GLY A 1 601 ? -23.883 11.760 30.216 1.00 96.00 601 GLY A CA 1
ATOM 4613 C C . GLY A 1 601 ? -25.219 11.014 30.270 1.00 96.00 601 GLY A C 1
ATOM 4614 O O . GLY A 1 601 ? -25.292 9.789 30.132 1.00 96.00 601 GLY A O 1
ATOM 4615 N N . TYR A 1 602 ? -26.302 11.781 30.386 1.00 94.38 602 TYR A N 1
ATOM 4616 C CA . TYR A 1 602 ? -27.666 11.248 30.376 1.00 94.38 602 TYR A CA 1
ATOM 4617 C C . TYR A 1 602 ? -28.057 10.585 29.041 1.00 94.38 602 TYR A C 1
ATOM 4619 O O . TYR A 1 602 ? -29.029 9.837 28.996 1.00 94.38 602 TYR A O 1
ATOM 4627 N N . MET A 1 603 ? -27.307 10.835 27.959 1.00 96.75 603 MET A N 1
ATOM 4628 C CA . MET A 1 603 ? -27.584 10.316 26.616 1.00 96.75 603 MET A CA 1
ATOM 4629 C C . MET A 1 603 ? -27.000 8.923 26.361 1.00 96.75 603 MET A C 1
ATOM 4631 O O . MET A 1 603 ? -27.273 8.359 25.306 1.00 96.75 603 MET A O 1
ATOM 4635 N N . ARG A 1 604 ? -26.199 8.352 27.271 1.00 97.62 604 ARG A N 1
ATOM 4636 C CA . ARG A 1 604 ? -25.560 7.045 27.038 1.00 97.62 604 ARG A CA 1
ATOM 4637 C C . ARG A 1 604 ? -26.521 5.869 27.196 1.00 97.62 604 ARG A C 1
ATOM 4639 O O . ARG A 1 604 ? -26.640 5.031 26.307 1.00 97.62 604 ARG A O 1
ATOM 4646 N N . ASN A 1 605 ? -27.166 5.806 28.358 1.00 97.12 605 ASN A N 1
ATOM 4647 C CA . ASN A 1 605 ? -27.854 4.612 28.840 1.00 97.12 605 ASN A CA 1
ATOM 4648 C C . ASN A 1 605 ? -29.359 4.712 28.587 1.00 97.12 605 ASN A C 1
ATOM 4650 O O . ASN A 1 605 ? -30.074 5.383 29.341 1.00 97.12 605 ASN A O 1
ATOM 4654 N N . TRP A 1 606 ? -29.823 3.998 27.560 1.00 98.06 606 TRP A N 1
ATOM 4655 C CA . TRP A 1 606 ? -31.236 3.915 27.204 1.00 98.06 606 TRP A CA 1
ATOM 4656 C C . TRP A 1 606 ? -31.790 2.520 27.478 1.00 98.06 606 TRP A C 1
ATOM 4658 O O . TRP A 1 606 ? -31.297 1.549 26.911 1.00 98.06 606 TRP A O 1
ATOM 4668 N N . GLY A 1 607 ? -32.802 2.389 28.337 1.00 97.62 607 GLY A N 1
ATOM 4669 C CA . GLY A 1 607 ? -33.358 1.102 28.758 1.00 97.62 607 GLY A CA 1
ATOM 4670 C C . GLY A 1 607 ? -33.868 0.264 27.589 1.00 97.62 607 GLY A C 1
ATOM 4671 O O . GLY A 1 607 ? -33.562 -0.923 27.518 1.00 97.62 607 GLY A O 1
ATOM 4672 N N . ARG A 1 608 ? -34.574 0.877 26.626 1.00 98.44 608 ARG A N 1
ATOM 4673 C CA . ARG A 1 608 ? -35.017 0.174 25.411 1.00 98.44 608 ARG A CA 1
ATOM 4674 C C . ARG A 1 608 ? -33.826 -0.407 24.648 1.00 98.44 608 ARG A C 1
ATOM 4676 O O . ARG A 1 608 ? -33.774 -1.614 24.436 1.00 98.44 608 ARG A O 1
ATOM 4683 N N . ASP A 1 609 ? -32.886 0.441 24.245 1.00 98.44 609 ASP A N 1
ATOM 4684 C CA . ASP A 1 609 ? -31.765 0.038 23.390 1.00 98.44 609 ASP A CA 1
ATOM 4685 C C . ASP A 1 609 ? -30.841 -0.948 24.106 1.00 98.44 609 ASP A C 1
ATOM 4687 O O . ASP A 1 609 ? -30.451 -1.964 23.532 1.00 98.44 609 ASP A O 1
ATOM 4691 N N . THR A 1 610 ? -30.583 -0.709 25.395 1.00 98.31 610 THR A N 1
ATOM 4692 C CA . THR A 1 610 ? -29.784 -1.591 26.248 1.00 98.31 610 THR A CA 1
ATOM 4693 C C . THR A 1 610 ? -30.364 -2.996 26.249 1.00 98.31 610 THR A C 1
ATOM 4695 O O . THR A 1 610 ? -29.641 -3.938 25.947 1.00 98.31 610 THR A O 1
ATOM 4698 N N . PHE A 1 611 ? -31.658 -3.163 26.537 1.00 98.62 611 PHE A N 1
ATOM 4699 C CA . PHE A 1 611 ? -32.257 -4.496 26.660 1.00 98.62 611 PHE A CA 1
ATOM 4700 C C . PHE A 1 611 ? -32.642 -5.145 25.325 1.00 98.62 611 PHE A C 1
ATOM 4702 O O . PHE A 1 611 ? -32.828 -6.354 25.275 1.00 98.62 611 PHE A O 1
ATOM 4709 N N . ILE A 1 612 ? -32.680 -4.405 24.217 1.00 98.56 612 ILE A N 1
ATOM 4710 C CA . ILE A 1 612 ? -32.680 -5.029 22.885 1.00 98.56 612 ILE A CA 1
ATOM 4711 C C . ILE A 1 612 ? -31.281 -5.580 22.568 1.00 98.56 612 ILE A C 1
ATOM 4713 O O . ILE A 1 612 ? -31.142 -6.713 22.103 1.00 98.56 612 ILE A O 1
ATOM 4717 N N . ALA A 1 613 ? -30.233 -4.798 22.838 1.00 98.44 613 ALA A N 1
ATOM 4718 C CA . ALA A 1 613 ? -28.864 -5.127 22.456 1.00 98.44 613 ALA A CA 1
ATOM 4719 C C . ALA A 1 613 ? -28.162 -6.111 23.410 1.00 98.44 613 ALA A C 1
ATOM 4721 O O . ALA A 1 613 ? -27.263 -6.831 22.971 1.00 98.44 613 ALA A O 1
ATOM 4722 N N . LEU A 1 614 ? -28.554 -6.182 24.690 1.00 98.44 614 LEU A N 1
ATOM 4723 C CA . LEU A 1 614 ? -27.802 -6.892 25.736 1.00 98.44 614 LEU A CA 1
ATOM 4724 C C . LEU A 1 614 ? -27.573 -8.368 25.403 1.00 98.44 614 LEU A C 1
ATOM 4726 O O . LEU A 1 614 ? -26.483 -8.891 25.630 1.00 98.44 614 LEU A O 1
ATOM 4730 N N . ARG A 1 615 ? -28.576 -9.040 24.825 1.00 98.00 615 ARG A N 1
ATOM 4731 C CA . ARG A 1 615 ? -28.435 -10.439 24.410 1.00 98.00 615 ARG A CA 1
ATOM 4732 C C . ARG A 1 615 ? -27.332 -10.604 23.366 1.00 98.00 615 ARG A C 1
ATOM 4734 O O . ARG A 1 615 ? -26.456 -11.441 23.540 1.00 98.00 615 ARG A O 1
ATOM 4741 N N . GLY A 1 616 ? -27.358 -9.797 22.306 1.00 98.00 616 GLY A N 1
ATOM 4742 C CA . GLY A 1 616 ? -26.380 -9.882 21.220 1.00 98.00 616 GLY A CA 1
ATOM 4743 C C . GLY A 1 616 ? -24.980 -9.439 21.640 1.00 98.00 616 GLY A C 1
ATOM 4744 O O . GLY A 1 616 ? -24.004 -10.109 21.322 1.00 98.00 616 GLY A O 1
ATOM 4745 N N . LEU A 1 617 ? -24.884 -8.329 22.376 1.00 98.38 617 LEU A N 1
ATOM 4746 C CA . LEU A 1 617 ? -23.601 -7.726 22.730 1.00 98.38 617 LEU A CA 1
ATOM 4747 C C . LEU A 1 617 ? -22.960 -8.350 23.968 1.00 98.38 617 LEU A C 1
ATOM 4749 O O . LEU A 1 617 ? -21.737 -8.347 24.045 1.00 98.38 617 LEU A O 1
ATOM 4753 N N . PHE A 1 618 ? -23.719 -8.886 24.925 1.00 98.44 618 PHE A N 1
ATOM 4754 C CA . PHE A 1 618 ? -23.154 -9.400 26.178 1.00 98.44 618 PHE A CA 1
ATOM 4755 C C . PHE A 1 618 ? -23.420 -10.887 26.415 1.00 98.44 618 PHE A C 1
ATOM 4757 O O . PHE A 1 618 ? -22.509 -11.585 26.842 1.00 98.44 618 PHE A O 1
ATOM 4764 N N . LEU A 1 619 ? -24.622 -11.407 26.147 1.00 98.38 619 LEU A N 1
ATOM 4765 C CA . LEU A 1 619 ? -24.903 -12.823 26.435 1.00 98.38 619 LEU A CA 1
ATOM 4766 C C . LEU A 1 619 ? -24.253 -13.749 25.404 1.00 98.38 619 LEU A C 1
ATOM 4768 O O . LEU A 1 619 ? -23.476 -14.626 25.775 1.00 98.38 619 LEU A O 1
ATOM 4772 N N . LEU A 1 620 ? -24.488 -13.503 24.111 1.00 97.69 620 LEU A N 1
ATOM 4773 C CA . LEU A 1 620 ? -23.909 -14.314 23.035 1.00 97.69 620 LEU A CA 1
ATOM 4774 C C . LEU A 1 620 ? -22.383 -14.214 22.967 1.00 97.69 620 LEU A C 1
ATOM 4776 O O . LEU A 1 620 ? -21.747 -15.138 22.478 1.00 97.69 620 LEU A O 1
ATOM 4780 N N . THR A 1 621 ? -21.791 -13.130 23.468 1.00 98.19 621 THR A N 1
ATOM 4781 C CA . THR A 1 621 ? -20.333 -12.946 23.551 1.00 98.19 621 THR A CA 1
ATOM 4782 C C . THR A 1 621 ? -19.732 -13.489 24.850 1.00 98.19 621 THR A C 1
ATOM 4784 O O . THR A 1 621 ? -18.518 -13.463 24.993 1.00 98.19 621 THR A O 1
ATOM 4787 N N . GLY A 1 622 ? -20.536 -13.996 25.793 1.00 97.81 622 GLY A N 1
ATOM 4788 C CA . GLY A 1 622 ? -20.054 -14.568 27.058 1.00 97.81 622 GLY A CA 1
ATOM 4789 C C . GLY A 1 622 ? -19.776 -13.557 28.182 1.00 97.81 622 GLY A C 1
ATOM 4790 O O . GLY A 1 622 ? -19.302 -13.934 29.253 1.00 97.81 622 GLY A O 1
ATOM 4791 N N . ARG A 1 623 ? -20.113 -12.274 28.005 1.00 97.62 623 ARG A N 1
ATOM 4792 C CA . ARG A 1 623 ? -19.939 -11.184 28.989 1.00 97.62 623 ARG A CA 1
ATOM 4793 C C . ARG A 1 623 ? -21.036 -11.182 30.069 1.00 97.62 623 ARG A C 1
ATOM 4795 O O . ARG A 1 623 ? -21.642 -10.153 30.377 1.00 97.62 623 ARG A O 1
ATOM 4802 N N . TYR A 1 624 ? -21.304 -12.343 30.669 1.00 97.81 624 TYR A N 1
ATOM 4803 C CA . TYR A 1 624 ? -22.429 -12.536 31.593 1.00 97.81 624 TYR A CA 1
ATOM 4804 C C . TYR A 1 624 ? -22.349 -11.656 32.849 1.00 97.81 624 TYR A C 1
ATOM 4806 O O . TYR A 1 624 ? -23.360 -11.109 33.279 1.00 97.81 624 TYR A O 1
ATOM 4814 N N . GLN A 1 625 ? -21.164 -11.464 33.437 1.00 96.38 625 GLN A N 1
ATOM 4815 C CA . GLN A 1 625 ? -21.035 -10.677 34.675 1.00 96.38 625 GLN A CA 1
ATOM 4816 C C . GLN A 1 625 ? -21.457 -9.215 34.478 1.00 96.38 625 GLN A C 1
ATOM 4818 O O . GLN A 1 625 ? -22.213 -8.669 35.278 1.00 96.38 625 GLN A O 1
ATOM 4823 N N . GLU A 1 626 ? -21.032 -8.595 33.380 1.00 97.56 626 GLU A N 1
ATOM 4824 C CA . GLU A 1 626 ? -21.420 -7.223 33.049 1.00 97.56 626 GLU A CA 1
ATOM 4825 C C . GLU A 1 626 ? -22.914 -7.132 32.707 1.00 97.56 626 GLU A C 1
ATOM 4827 O O . GLU A 1 626 ? -23.591 -6.224 33.190 1.00 97.56 626 GLU A O 1
ATOM 4832 N N . ALA A 1 627 ? -23.460 -8.107 31.964 1.00 98.25 627 ALA A N 1
ATOM 4833 C CA . ALA A 1 627 ? -24.898 -8.178 31.696 1.00 98.25 627 ALA A CA 1
ATOM 4834 C C . ALA A 1 627 ? -25.717 -8.245 32.993 1.00 98.25 627 ALA A C 1
ATOM 4836 O O . ALA A 1 627 ? -26.700 -7.519 33.140 1.00 98.25 627 ALA A O 1
ATOM 4837 N N . ARG A 1 628 ? -25.285 -9.065 33.960 1.00 98.06 628 ARG A N 1
ATOM 4838 C CA . ARG A 1 628 ? -25.903 -9.168 35.287 1.00 98.06 628 ARG A CA 1
ATOM 4839 C C . ARG A 1 628 ? -25.928 -7.819 35.998 1.00 98.06 628 ARG A C 1
ATOM 4841 O O . ARG A 1 628 ? -26.980 -7.417 36.489 1.00 98.06 628 ARG A O 1
ATOM 4848 N N . PHE A 1 629 ? -24.809 -7.097 36.031 1.00 97.94 629 PHE A N 1
ATOM 4849 C CA . PHE A 1 629 ? -24.744 -5.785 36.681 1.00 97.94 629 PHE A CA 1
ATOM 4850 C C . PHE A 1 629 ? -25.643 -4.748 36.004 1.00 97.94 629 PHE A C 1
ATOM 4852 O O . PHE A 1 629 ? -26.322 -3.995 36.698 1.00 97.94 629 PHE A O 1
ATOM 4859 N N . ILE A 1 630 ? -25.722 -4.749 34.671 1.00 98.31 630 ILE A N 1
ATOM 4860 C CA . ILE A 1 630 ? -26.631 -3.871 33.923 1.00 98.31 630 ILE A CA 1
ATOM 4861 C C . ILE A 1 630 ? -28.095 -4.202 34.258 1.00 98.31 630 ILE A C 1
ATOM 4863 O O . ILE A 1 630 ? -28.860 -3.304 34.609 1.00 98.31 630 ILE A O 1
ATOM 4867 N N . ILE A 1 631 ? -28.483 -5.483 34.225 1.00 98.50 631 ILE A N 1
ATOM 4868 C CA . ILE A 1 631 ? -29.842 -5.939 34.570 1.00 98.50 631 ILE A CA 1
ATOM 4869 C C . ILE A 1 631 ? -30.233 -5.480 35.980 1.00 98.50 631 ILE A C 1
ATOM 4871 O O . ILE A 1 631 ? -31.319 -4.927 36.161 1.00 98.50 631 ILE A O 1
ATOM 4875 N N . LEU A 1 632 ? -29.349 -5.684 36.962 1.00 98.06 632 LEU A N 1
ATOM 4876 C CA . LEU A 1 632 ? -29.582 -5.331 38.365 1.00 98.06 632 LEU A CA 1
ATOM 4877 C C . LEU A 1 632 ? -29.597 -3.812 38.592 1.00 98.06 632 LEU A C 1
ATOM 4879 O O . LEU A 1 632 ? -30.416 -3.319 39.366 1.00 98.06 632 LEU A O 1
ATOM 4883 N N . GLY A 1 633 ? -28.742 -3.062 37.891 1.00 96.81 633 GLY A N 1
ATOM 4884 C CA . GLY A 1 633 ? -28.701 -1.602 37.962 1.00 96.81 633 GLY A CA 1
ATOM 4885 C C . GLY A 1 633 ? -30.021 -0.975 37.514 1.00 96.81 633 GLY A C 1
ATOM 4886 O O . GLY A 1 633 ? -30.597 -0.162 38.234 1.00 96.81 633 GLY A O 1
ATOM 4887 N N . PHE A 1 634 ? -30.560 -1.410 36.372 1.00 98.06 634 PHE A N 1
ATOM 4888 C CA . PHE A 1 634 ? -31.884 -0.968 35.922 1.00 98.06 634 PHE A CA 1
ATOM 4889 C C . PHE A 1 634 ? -33.012 -1.479 36.829 1.00 98.06 634 PHE A C 1
ATOM 4891 O O . PHE A 1 634 ? -33.950 -0.727 37.094 1.00 98.06 634 PHE A O 1
ATOM 4898 N N . ALA A 1 635 ? -32.920 -2.700 37.369 1.00 97.88 635 ALA A N 1
ATOM 4899 C CA . ALA A 1 635 ? -33.904 -3.218 38.326 1.00 97.88 635 ALA A CA 1
ATOM 4900 C C . ALA A 1 635 ? -34.027 -2.323 39.575 1.00 97.88 635 ALA A C 1
ATOM 4902 O O . ALA A 1 635 ? -35.129 -2.085 40.074 1.00 97.88 635 ALA A O 1
ATOM 4903 N N . GLY A 1 636 ? -32.910 -1.751 40.041 1.00 96.50 636 GLY A N 1
ATOM 4904 C CA . GLY A 1 636 ? -32.888 -0.798 41.156 1.00 96.50 636 GLY A CA 1
ATOM 4905 C C . GLY A 1 636 ? -33.728 0.454 40.911 1.00 96.50 636 GLY A C 1
ATOM 4906 O O . GLY A 1 636 ? -34.217 1.069 41.859 1.00 96.50 636 GLY A O 1
ATOM 4907 N N . THR A 1 637 ? -33.971 0.779 39.642 1.00 96.62 637 THR A N 1
ATOM 4908 C CA . THR A 1 637 ? -34.774 1.925 39.210 1.00 96.62 637 THR A CA 1
ATOM 4909 C C . THR A 1 637 ? -36.226 1.578 38.883 1.00 96.62 637 THR A C 1
ATOM 4911 O O . THR A 1 637 ? -36.971 2.479 38.544 1.00 96.62 637 THR A O 1
ATOM 4914 N N . LEU A 1 638 ? -36.690 0.323 38.986 1.00 96.50 638 LEU A N 1
ATOM 4915 C CA . LEU A 1 638 ? -38.088 0.000 38.654 1.00 96.50 638 LEU A CA 1
ATOM 4916 C C . LEU A 1 638 ? -39.066 0.905 39.434 1.00 96.50 638 LEU A C 1
ATOM 4918 O O . LEU A 1 638 ? -38.990 0.982 40.660 1.00 96.50 638 LEU A O 1
ATOM 4922 N N . ARG A 1 639 ? -39.986 1.573 38.734 1.00 93.56 639 ARG A N 1
ATOM 4923 C CA . ARG A 1 639 ? -41.022 2.433 39.331 1.00 93.56 639 ARG A CA 1
ATOM 4924 C C . ARG A 1 639 ? -42.266 2.439 38.451 1.00 93.56 639 ARG A C 1
ATOM 4926 O O . ARG A 1 639 ? -42.139 2.350 37.235 1.00 93.56 639 ARG A O 1
ATOM 4933 N N . HIS A 1 640 ? -43.467 2.547 39.027 1.00 94.00 640 HIS A N 1
ATOM 4934 C CA . HIS A 1 640 ? -44.737 2.468 38.286 1.00 94.00 640 HIS A CA 1
ATOM 4935 C C . HIS A 1 640 ? -44.909 1.138 37.522 1.00 94.00 640 HIS A C 1
ATOM 4937 O O . HIS A 1 640 ? -45.644 1.071 36.539 1.00 94.00 640 HIS A O 1
ATOM 4943 N N . GLY A 1 641 ? -44.195 0.086 37.943 1.00 94.75 641 GLY A N 1
ATOM 4944 C CA . GLY A 1 641 ? -44.072 -1.169 37.198 1.00 94.75 641 GLY A CA 1
ATOM 4945 C C . GLY A 1 641 ? -43.209 -1.079 35.932 1.00 94.75 641 GLY A C 1
ATOM 4946 O O . GLY A 1 641 ? -43.208 -2.021 35.151 1.00 94.75 641 GLY A O 1
ATOM 4947 N N . LEU A 1 642 ? -42.487 0.021 35.701 1.00 96.44 642 LEU A N 1
ATOM 4948 C CA . LEU A 1 642 ? -41.707 0.294 34.494 1.00 96.44 642 LEU A CA 1
ATOM 4949 C C . LEU A 1 642 ? -40.201 0.365 34.760 1.00 96.44 642 LEU A C 1
ATOM 4951 O O . LEU A 1 642 ? -39.751 0.836 35.804 1.00 96.44 642 LEU A O 1
ATOM 4955 N N . ILE A 1 643 ? -39.429 -0.011 33.742 1.00 97.75 643 ILE A N 1
ATOM 4956 C CA . ILE A 1 643 ? -38.004 0.309 33.605 1.00 97.75 643 ILE A CA 1
ATOM 4957 C C . ILE A 1 643 ? -37.884 1.635 32.835 1.00 97.75 643 ILE A C 1
ATOM 4959 O O . ILE A 1 643 ? -38.604 1.819 31.844 1.00 97.75 643 ILE A O 1
ATOM 4963 N N . PRO A 1 644 ? -37.016 2.572 33.257 1.00 96.62 644 PRO A N 1
ATOM 4964 C CA . PRO A 1 644 ? -36.915 3.875 32.610 1.00 96.62 644 PRO A CA 1
ATOM 4965 C C . PRO A 1 644 ? -36.354 3.773 31.186 1.00 96.62 644 PRO A C 1
ATOM 4967 O O . PRO A 1 644 ? -35.539 2.898 30.886 1.00 96.62 644 PRO A O 1
ATOM 4970 N N . ASN A 1 645 ? -36.752 4.703 30.305 1.00 96.25 645 ASN A N 1
ATOM 4971 C CA . ASN A 1 645 ? -36.102 4.824 28.999 1.00 96.25 645 ASN A CA 1
ATOM 4972 C C . ASN A 1 645 ? -34.733 5.477 29.147 1.00 96.25 645 ASN A C 1
ATOM 4974 O O . ASN A 1 645 ? -33.759 4.923 28.686 1.00 96.25 645 ASN A O 1
ATOM 4978 N N . LEU A 1 646 ? -34.654 6.640 29.789 1.00 96.56 646 LEU A N 1
ATOM 4979 C CA . LEU A 1 646 ? -33.399 7.339 30.067 1.00 96.56 646 LEU A CA 1
ATOM 4980 C C . LEU A 1 646 ? -32.998 7.027 31.506 1.00 96.56 646 LEU A C 1
ATOM 4982 O O . LEU A 1 646 ? -33.810 7.245 32.405 1.00 96.56 646 LEU A O 1
ATOM 4986 N N . LEU A 1 647 ? -31.783 6.514 31.722 1.00 96.38 647 LEU A N 1
ATOM 4987 C CA . LEU A 1 647 ? -31.339 6.056 33.045 1.00 96.38 647 LEU A CA 1
ATOM 4988 C C . LEU A 1 647 ? -30.746 7.172 33.920 1.00 96.38 647 LEU A C 1
ATOM 4990 O O . LEU A 1 647 ? -31.104 7.261 35.087 1.00 96.38 647 LEU A O 1
ATOM 4994 N N . ASP A 1 648 ? -29.822 7.978 33.381 1.00 93.69 648 ASP A N 1
ATOM 4995 C CA . ASP A 1 648 ? -29.075 9.044 34.089 1.00 93.69 648 ASP A CA 1
ATOM 4996 C C . ASP A 1 648 ? -28.611 8.669 35.514 1.00 93.69 648 ASP A C 1
ATOM 4998 O O . ASP A 1 648 ? -28.990 9.284 36.514 1.00 93.69 648 ASP A O 1
ATOM 5002 N N . GLY A 1 649 ? -27.872 7.558 35.629 1.00 91.81 649 GLY A N 1
ATOM 5003 C CA . GLY A 1 649 ? -27.393 7.030 36.915 1.00 91.81 649 GLY A CA 1
ATOM 5004 C C . GLY A 1 649 ? -28.496 6.587 37.889 1.00 91.81 649 GLY A C 1
ATOM 5005 O O . GLY A 1 649 ? -28.201 6.236 39.026 1.00 91.81 649 GLY A O 1
ATOM 5006 N N . GLY A 1 650 ? -29.761 6.597 37.462 1.00 92.88 650 GLY A N 1
ATOM 5007 C CA . GLY A 1 650 ? -30.948 6.208 38.222 1.00 92.88 650 GLY A CA 1
ATOM 5008 C C . GLY A 1 650 ? -31.678 7.356 38.919 1.00 92.88 650 GLY A C 1
ATOM 5009 O O . GLY A 1 650 ? -32.835 7.183 39.290 1.00 92.88 650 GLY A O 1
ATOM 5010 N N . TYR A 1 651 ? -31.063 8.532 39.071 1.00 91.12 651 TYR A N 1
ATOM 5011 C CA . TYR A 1 651 ? -31.615 9.609 39.906 1.00 91.12 651 TYR A CA 1
ATOM 5012 C C . TYR A 1 651 ? -32.576 10.536 39.156 1.00 91.12 651 TYR A C 1
ATOM 5014 O O . TYR A 1 651 ? -33.617 10.898 39.704 1.00 91.12 651 TYR A O 1
ATOM 5022 N N . ASN A 1 652 ? -32.283 10.860 37.892 1.00 91.19 652 ASN A N 1
ATOM 5023 C CA . ASN A 1 652 ? -33.174 11.645 37.023 1.00 91.19 652 ASN A CA 1
ATOM 5024 C C . ASN A 1 652 ? -33.771 10.791 35.896 1.00 91.19 652 ASN A C 1
ATOM 5026 O O . ASN A 1 652 ? -34.024 11.270 34.789 1.00 91.19 652 ASN A O 1
ATOM 5030 N N . ALA A 1 653 ? -33.980 9.504 36.176 1.00 93.56 653 ALA A N 1
ATOM 5031 C CA . ALA A 1 653 ? -34.480 8.559 35.196 1.00 93.56 653 ALA A CA 1
ATOM 5032 C C . ALA A 1 653 ? -35.891 8.935 34.699 1.00 93.56 653 ALA A C 1
ATOM 5034 O O . ALA A 1 653 ? -36.751 9.349 35.486 1.00 93.56 653 ALA A O 1
ATOM 5035 N N . ARG A 1 654 ? -36.153 8.757 33.397 1.00 94.38 654 ARG A N 1
ATOM 5036 C CA . ARG A 1 654 ? -37.460 9.062 32.781 1.00 94.38 654 ARG A CA 1
ATOM 5037 C C . ARG A 1 654 ? -38.263 7.800 32.482 1.00 94.38 654 ARG A C 1
ATOM 5039 O O . ARG A 1 654 ? -37.810 6.925 31.745 1.00 94.38 654 ARG A O 1
ATOM 5046 N N . TYR A 1 655 ? -39.501 7.754 32.973 1.00 94.50 655 TYR A N 1
ATOM 5047 C CA . TYR A 1 655 ? -40.421 6.613 32.846 1.00 94.50 655 TYR A CA 1
ATOM 5048 C C . TYR A 1 655 ? -41.469 6.840 31.752 1.00 94.50 655 TYR A C 1
ATOM 5050 O O . TYR A 1 655 ? -42.654 6.603 31.953 1.00 94.50 655 TYR A O 1
ATOM 5058 N N . ASN A 1 656 ? -41.024 7.292 30.579 1.00 92.81 656 ASN A N 1
ATOM 5059 C CA . ASN A 1 656 ? -41.864 7.488 29.391 1.00 92.81 656 ASN A CA 1
ATOM 5060 C C . ASN A 1 656 ? -41.912 6.253 28.464 1.00 92.81 656 ASN A C 1
ATOM 5062 O O . ASN A 1 656 ? -42.509 6.290 27.387 1.00 92.81 656 ASN A O 1
ATOM 5066 N N . CYS A 1 657 ? -41.269 5.157 28.876 1.00 92.25 657 CYS A N 1
ATOM 5067 C CA . CYS A 1 657 ? -41.122 3.917 28.120 1.00 92.25 657 CYS A CA 1
ATOM 5068 C C . CYS A 1 657 ? -42.109 2.859 28.598 1.00 92.25 657 CYS A C 1
ATOM 5070 O O . CYS A 1 657 ? -42.036 2.440 29.748 1.00 92.25 657 CYS A O 1
ATOM 5072 N N . ARG A 1 658 ? -42.975 2.360 27.713 1.00 95.00 658 ARG A N 1
ATOM 5073 C CA . ARG A 1 658 ? -43.869 1.232 28.039 1.00 95.00 658 ARG A CA 1
ATOM 5074 C C . ARG A 1 658 ? -43.281 -0.128 27.667 1.00 95.00 658 ARG A C 1
ATOM 5076 O O . ARG A 1 658 ? -43.726 -1.147 28.173 1.00 95.00 658 ARG A O 1
ATOM 5083 N N . ASP A 1 659 ? -42.311 -0.147 26.762 1.00 96.94 659 ASP A N 1
ATOM 5084 C CA . ASP A 1 659 ? -41.715 -1.351 26.185 1.00 96.94 659 ASP A CA 1
ATOM 5085 C C . ASP A 1 659 ? -40.409 -1.779 26.867 1.00 96.94 659 ASP A C 1
ATOM 5087 O O . ASP A 1 659 ? -40.131 -2.974 26.920 1.00 96.94 659 ASP A O 1
ATOM 5091 N N . ALA A 1 660 ? -39.636 -0.848 27.442 1.00 97.69 660 ALA A N 1
ATOM 5092 C CA . ALA A 1 660 ? -38.350 -1.159 28.083 1.00 97.69 660 ALA A CA 1
ATOM 5093 C C . ALA A 1 660 ? -38.445 -2.241 29.174 1.00 97.69 660 ALA A C 1
ATOM 5095 O O . ALA A 1 660 ? -37.569 -3.096 29.258 1.00 97.69 660 ALA A O 1
ATOM 5096 N N . VAL A 1 661 ? -39.518 -2.250 29.973 1.00 97.75 661 VAL A N 1
ATOM 5097 C CA . VAL A 1 661 ? -39.738 -3.285 31.001 1.00 97.75 661 VAL A CA 1
ATOM 5098 C C . VAL A 1 661 ? -39.879 -4.684 30.398 1.00 97.75 661 VAL A C 1
ATOM 5100 O O . VAL A 1 661 ? -39.354 -5.646 30.948 1.00 97.75 661 VAL A O 1
ATOM 5103 N N . TRP A 1 662 ? -40.525 -4.808 29.238 1.00 97.88 662 TRP A N 1
ATOM 5104 C CA . TRP A 1 662 ? -40.720 -6.097 28.575 1.00 97.88 662 TRP A CA 1
ATOM 5105 C C . TRP A 1 662 ? -39.427 -6.595 27.938 1.00 97.88 662 TRP A C 1
ATOM 5107 O O . TRP A 1 662 ? -39.118 -7.779 28.043 1.00 97.88 662 TRP A O 1
ATOM 5117 N N . TRP A 1 663 ? -38.630 -5.695 27.358 1.00 98.50 663 TRP A N 1
ATOM 5118 C CA . TRP A 1 663 ? -37.284 -6.032 26.890 1.00 98.50 663 TRP A CA 1
ATOM 5119 C C . TRP A 1 663 ? -36.356 -6.429 28.039 1.00 98.50 663 TRP A C 1
ATOM 5121 O O . TRP A 1 663 ? -35.588 -7.380 27.896 1.00 98.50 663 TRP A O 1
ATOM 5131 N N . TRP A 1 664 ? -36.453 -5.759 29.191 1.00 98.69 664 TRP A N 1
ATOM 5132 C CA . TRP A 1 664 ? -35.722 -6.127 30.405 1.00 98.69 664 TRP A CA 1
ATOM 5133 C C . TRP A 1 664 ? -36.112 -7.524 30.903 1.00 98.69 664 TRP A C 1
ATOM 5135 O O . TRP A 1 664 ? -35.230 -8.353 31.120 1.00 98.69 664 TRP A O 1
ATOM 5145 N N . LEU A 1 665 ? -37.412 -7.827 31.001 1.00 98.56 665 LEU A N 1
ATOM 5146 C CA . LEU A 1 665 ? -37.906 -9.155 31.387 1.00 98.56 665 LEU A CA 1
ATOM 5147 C C . LEU A 1 665 ? -37.482 -10.243 30.392 1.00 98.56 665 LEU A C 1
ATOM 5149 O O . LEU A 1 665 ? -37.020 -11.307 30.803 1.00 98.56 665 LEU A O 1
ATOM 5153 N N . TYR A 1 666 ? -37.590 -9.972 29.089 1.00 98.56 666 TYR A N 1
ATOM 5154 C CA . TYR A 1 666 ? -37.123 -10.880 28.041 1.00 98.56 666 TYR A CA 1
ATOM 5155 C C . TYR A 1 666 ? -35.616 -11.138 28.155 1.00 98.56 666 TYR A C 1
ATOM 5157 O O . TYR A 1 666 ? -35.167 -12.279 28.123 1.00 98.56 666 TYR A O 1
ATOM 5165 N N . THR A 1 667 ? -34.827 -10.088 28.366 1.00 98.50 667 THR A N 1
ATOM 5166 C CA . THR A 1 667 ? -33.377 -10.208 28.539 1.00 98.50 667 THR A CA 1
ATOM 5167 C C . THR A 1 667 ? -33.012 -10.980 29.797 1.00 98.50 667 THR A C 1
ATOM 5169 O O . THR A 1 667 ? -32.092 -11.792 29.759 1.00 98.50 667 THR A O 1
ATOM 5172 N N . LEU A 1 668 ? -33.732 -10.772 30.902 1.00 98.50 668 LEU A N 1
ATOM 5173 C CA . LEU A 1 668 ? -33.559 -11.548 32.126 1.00 98.50 668 LEU A CA 1
ATOM 5174 C C . LEU A 1 668 ? -33.866 -13.031 31.883 1.00 98.50 668 LEU A C 1
ATOM 5176 O O . LEU A 1 668 ? -33.110 -13.890 32.330 1.00 98.50 668 LEU A O 1
ATOM 5180 N N . GLN A 1 669 ? -34.920 -13.343 31.125 1.00 98.44 669 GLN A N 1
ATOM 5181 C CA . GLN A 1 669 ? -35.208 -14.714 30.705 1.00 98.44 669 GLN A CA 1
ATOM 5182 C C . GLN A 1 669 ? -34.064 -15.295 29.860 1.00 98.44 669 GLN A C 1
ATOM 5184 O O . GLN A 1 669 ? -33.622 -16.414 30.119 1.00 98.44 669 GLN A O 1
ATOM 5189 N N . CYS A 1 670 ? -33.547 -14.543 28.883 1.00 98.56 670 CYS A N 1
ATOM 5190 C CA . CYS A 1 670 ? -32.379 -14.958 28.105 1.00 98.56 670 CYS A CA 1
ATOM 5191 C C . CYS A 1 670 ? -31.159 -15.191 29.002 1.00 98.56 670 CYS A C 1
ATOM 5193 O O . CYS A 1 670 ? -30.506 -16.217 28.860 1.00 98.56 670 CYS A O 1
ATOM 5195 N N . TYR A 1 671 ? -30.887 -14.303 29.962 1.00 98.62 671 TYR A N 1
ATOM 5196 C CA . TYR A 1 671 ? -29.795 -14.460 30.922 1.00 98.62 671 TYR A CA 1
ATOM 5197 C C . TYR A 1 671 ? -29.942 -15.754 31.727 1.00 98.62 671 TYR A C 1
ATOM 5199 O O . TYR A 1 671 ? -28.990 -16.520 31.833 1.00 98.62 671 TYR A O 1
ATOM 5207 N N . VAL A 1 672 ? -31.136 -16.030 32.261 1.00 98.38 672 VAL A N 1
ATOM 5208 C CA . VAL A 1 672 ? -31.405 -17.251 33.037 1.00 98.38 672 VAL A CA 1
ATOM 5209 C C . VAL A 1 672 ? -31.145 -18.516 32.212 1.00 98.38 672 VAL A C 1
ATOM 5211 O O . VAL A 1 672 ? -30.648 -19.497 32.761 1.00 98.38 672 VAL A O 1
ATOM 5214 N N . ASN A 1 673 ? -31.452 -18.481 30.913 1.00 97.75 673 ASN A N 1
ATOM 5215 C CA . ASN A 1 673 ? -31.296 -19.622 30.011 1.00 97.75 673 ASN A CA 1
ATOM 5216 C C . ASN A 1 673 ? -29.869 -19.787 29.460 1.00 97.75 673 ASN A C 1
ATOM 5218 O O . ASN A 1 673 ? -29.442 -20.914 29.227 1.00 97.75 673 ASN A O 1
ATOM 5222 N N . GLU A 1 674 ? -29.160 -18.686 29.197 1.00 97.06 674 GLU A N 1
ATOM 5223 C CA . GLU A 1 674 ? -27.878 -18.683 28.476 1.00 97.06 674 GLU A CA 1
ATOM 5224 C C . GLU A 1 674 ? -26.664 -18.567 29.411 1.00 97.06 674 GLU A C 1
ATOM 5226 O O . GLU A 1 674 ? -25.594 -19.072 29.077 1.00 97.06 674 GLU A O 1
ATOM 5231 N N . ALA A 1 675 ? -26.794 -17.916 30.574 1.00 96.75 675 ALA A N 1
ATOM 5232 C CA . ALA A 1 675 ? -25.683 -17.747 31.506 1.00 96.75 675 ALA A CA 1
ATOM 5233 C C . ALA A 1 675 ? -25.458 -19.009 32.365 1.00 96.75 675 ALA A C 1
ATOM 5235 O O . ALA A 1 675 ? -26.423 -19.633 32.824 1.00 96.75 675 ALA A O 1
ATOM 5236 N N . PRO A 1 676 ? -24.199 -19.358 32.689 1.00 94.75 676 PRO A N 1
ATOM 5237 C CA . PRO A 1 676 ? -23.902 -20.421 33.644 1.00 94.75 676 PRO A CA 1
ATOM 5238 C C . PRO A 1 676 ? -24.561 -20.144 35.001 1.00 94.75 676 PRO A C 1
ATOM 5240 O O . PRO A 1 676 ? -24.365 -19.079 35.586 1.00 94.75 676 PRO A O 1
ATOM 5243 N N . ASN A 1 677 ? -25.342 -21.103 35.510 1.00 94.25 677 ASN A N 1
ATOM 5244 C CA . ASN A 1 677 ? -26.148 -20.941 36.729 1.00 94.25 677 ASN A CA 1
ATOM 5245 C C . ASN A 1 677 ? -27.053 -19.690 36.706 1.00 94.25 677 ASN A C 1
ATOM 5247 O O . ASN A 1 677 ? -27.298 -19.079 37.748 1.00 94.25 677 ASN A O 1
ATOM 5251 N N . GLY A 1 678 ? -27.567 -19.316 35.528 1.00 95.75 678 GLY A N 1
ATOM 5252 C CA . GLY A 1 678 ? -28.295 -18.066 35.308 1.00 95.75 678 GLY A CA 1
ATOM 5253 C C . GLY A 1 678 ? -29.485 -17.845 36.245 1.00 95.75 678 GLY A C 1
ATOM 5254 O O . GLY A 1 678 ? -29.732 -16.711 36.642 1.00 95.75 678 GLY A O 1
ATOM 5255 N N . LEU A 1 679 ? -30.170 -18.909 36.686 1.00 96.88 679 LEU A N 1
ATOM 5256 C CA . LEU A 1 679 ? -31.295 -18.828 37.631 1.00 96.88 679 LEU A CA 1
ATOM 5257 C C . LEU A 1 679 ? -30.926 -18.160 38.970 1.00 96.88 679 LEU A C 1
ATOM 5259 O O . LEU A 1 679 ? -31.786 -17.558 39.613 1.00 96.88 679 LEU A O 1
ATOM 5263 N N . ALA A 1 680 ? -29.654 -18.226 39.381 1.00 96.38 680 ALA A N 1
ATOM 5264 C CA . ALA A 1 680 ? -29.182 -17.644 40.635 1.00 96.38 680 ALA A CA 1
ATOM 5265 C C . ALA A 1 680 ? -29.356 -16.117 40.698 1.00 96.38 680 ALA A C 1
ATOM 5267 O O . ALA A 1 680 ? -29.535 -15.584 41.792 1.00 96.38 680 ALA A O 1
ATOM 5268 N N . ILE A 1 681 ? -29.387 -15.423 39.549 1.00 97.56 681 ILE A N 1
ATOM 5269 C CA . ILE A 1 681 ? -29.588 -13.965 39.496 1.00 97.56 681 ILE A CA 1
ATOM 5270 C C . ILE A 1 681 ? -30.903 -13.537 40.159 1.00 97.56 681 ILE A C 1
ATOM 5272 O O . ILE A 1 681 ? -30.991 -12.454 40.721 1.00 97.56 681 ILE A O 1
ATOM 5276 N N . LEU A 1 682 ? -31.933 -14.392 40.148 1.00 97.50 682 LEU A N 1
ATOM 5277 C CA . LEU A 1 682 ? -33.226 -14.073 40.754 1.00 97.50 682 LEU A CA 1
ATOM 5278 C C . LEU A 1 682 ? -33.125 -13.868 42.272 1.00 97.50 682 LEU A C 1
ATOM 5280 O O . LEU A 1 682 ? -33.945 -13.150 42.839 1.00 97.50 682 LEU A O 1
ATOM 5284 N N . GLN A 1 683 ? -32.122 -14.467 42.921 1.00 96.94 683 GLN A N 1
ATOM 5285 C CA . GLN A 1 683 ? -31.864 -14.322 44.355 1.00 96.94 683 GLN A CA 1
ATOM 5286 C C . GLN A 1 683 ? -30.991 -13.107 44.694 1.00 96.94 683 GLN A C 1
ATOM 5288 O O . GLN A 1 683 ? -30.835 -12.792 45.877 1.00 96.94 683 GLN A O 1
ATOM 5293 N N . ASP A 1 684 ? -30.428 -12.417 43.697 1.00 97.56 684 ASP A N 1
ATOM 5294 C CA . ASP A 1 684 ? -29.617 -11.233 43.952 1.00 97.56 684 ASP A CA 1
ATOM 5295 C C . ASP A 1 684 ? -30.419 -10.125 44.613 1.00 97.56 684 ASP A C 1
ATOM 5297 O O . ASP A 1 684 ? -31.575 -9.865 44.269 1.00 97.56 684 ASP A O 1
ATOM 5301 N N . LYS A 1 685 ? -29.769 -9.439 45.553 1.00 97.00 685 LYS A N 1
ATOM 5302 C CA . LYS A 1 685 ? -30.310 -8.227 46.150 1.00 97.00 685 LYS A CA 1
ATOM 5303 C C . LYS A 1 685 ? -30.149 -7.072 45.172 1.00 97.00 685 LYS A C 1
ATOM 5305 O O . LYS A 1 685 ? -29.049 -6.698 44.780 1.00 97.00 685 LYS A O 1
ATOM 5310 N N . VAL A 1 686 ? -31.274 -6.508 44.778 1.00 96.56 686 VAL A N 1
ATOM 5311 C CA . VAL A 1 686 ? -31.377 -5.268 44.029 1.00 96.56 686 VAL A CA 1
ATOM 5312 C C . VAL A 1 686 ? -31.481 -4.132 45.037 1.00 96.56 686 VAL A C 1
ATOM 5314 O O . VAL A 1 686 ? -32.347 -4.153 45.909 1.00 96.56 686 VAL A O 1
ATOM 5317 N N . ASN A 1 687 ? -30.628 -3.121 44.893 1.00 95.69 687 ASN A N 1
ATOM 5318 C CA . ASN A 1 687 ? -30.759 -1.884 45.649 1.00 95.69 687 ASN A CA 1
ATOM 5319 C C . ASN A 1 687 ? -31.884 -1.034 45.038 1.00 95.69 687 ASN A C 1
ATOM 5321 O O . ASN A 1 687 ? -31.699 -0.404 43.996 1.00 95.69 687 ASN A O 1
ATOM 5325 N N . ARG A 1 688 ? -33.065 -1.042 45.656 1.00 95.38 688 ARG A N 1
ATOM 5326 C CA . ARG A 1 688 ? -34.218 -0.242 45.232 1.00 95.38 688 ARG A CA 1
ATOM 5327 C C . ARG A 1 688 ? -33.968 1.221 45.581 1.00 95.38 688 ARG A C 1
ATOM 5329 O O . ARG A 1 688 ? -34.075 1.616 46.742 1.00 95.38 688 ARG A O 1
ATOM 5336 N N . LEU A 1 689 ? -33.691 2.024 44.554 1.00 94.12 689 LEU A N 1
ATOM 5337 C CA . LEU A 1 689 ? -33.619 3.480 44.678 1.00 94.12 689 LEU A CA 1
ATOM 5338 C C . LEU A 1 689 ? -34.993 4.078 44.975 1.00 94.12 689 LEU A C 1
ATOM 5340 O O . LEU A 1 689 ? -35.088 5.076 45.682 1.00 94.12 689 LEU A O 1
ATOM 5344 N N . PHE A 1 690 ? -36.050 3.453 44.450 1.00 92.62 690 PHE A N 1
ATOM 5345 C CA . PHE A 1 690 ? -37.427 3.915 44.581 1.00 92.62 690 PHE A CA 1
ATOM 5346 C C . PHE A 1 690 ? -38.349 2.765 45.012 1.00 92.62 690 PHE A C 1
ATOM 5348 O O . PHE A 1 690 ? -39.016 2.169 44.169 1.00 92.62 690 PHE A O 1
ATOM 5355 N N . PRO A 1 691 ? -38.382 2.412 46.311 1.00 89.62 691 PRO A N 1
ATOM 5356 C CA . PRO A 1 691 ? -39.172 1.286 46.817 1.00 89.62 691 PRO A CA 1
ATOM 5357 C C . PRO A 1 691 ? -40.688 1.481 46.674 1.00 89.62 691 PRO A C 1
ATOM 5359 O O . PRO A 1 691 ? -41.440 0.515 46.731 1.00 89.62 691 PRO A O 1
ATOM 5362 N N . THR A 1 692 ? -41.154 2.721 46.506 1.00 89.31 692 THR A N 1
ATOM 5363 C CA . THR A 1 692 ? -42.548 3.034 46.152 1.00 89.31 692 THR A CA 1
ATOM 5364 C C . THR A 1 692 ? -42.589 4.123 45.080 1.00 89.31 692 THR A C 1
ATOM 5366 O O . THR A 1 692 ? -41.627 4.878 44.916 1.00 89.31 692 THR A O 1
ATOM 5369 N N . ASP A 1 693 ? -43.704 4.244 44.362 1.00 86.81 693 ASP A N 1
ATOM 5370 C CA . ASP A 1 693 ? -43.877 5.246 43.298 1.00 86.81 693 ASP A CA 1
ATOM 5371 C C . ASP A 1 693 ? -43.589 6.685 43.747 1.00 86.81 693 ASP A C 1
ATOM 5373 O O . ASP A 1 693 ? -42.967 7.449 43.007 1.00 86.81 693 ASP A O 1
ATOM 5377 N N . ASP A 1 694 ? -44.002 7.023 44.969 1.00 85.62 694 ASP A N 1
ATOM 5378 C CA . ASP A 1 694 ? -43.887 8.367 45.541 1.00 85.62 694 ASP A CA 1
ATOM 5379 C C . ASP A 1 694 ? -42.614 8.556 46.383 1.00 85.62 694 ASP A C 1
ATOM 5381 O O . ASP A 1 694 ? -42.391 9.625 46.951 1.00 85.62 694 ASP A O 1
ATOM 5385 N N . SER A 1 695 ? -41.759 7.531 46.481 1.00 86.81 695 SER A N 1
ATOM 5386 C CA . SER A 1 695 ? -40.532 7.621 47.276 1.00 86.81 695 SER A CA 1
ATOM 5387 C C . SER A 1 695 ? -39.488 8.555 46.659 1.00 86.81 695 SER A C 1
ATOM 5389 O O . SER A 1 695 ? -39.258 8.595 45.441 1.00 86.81 695 SER A O 1
ATOM 5391 N N . GLU A 1 696 ? -38.810 9.291 47.538 1.00 88.62 696 GLU A N 1
ATOM 5392 C CA . GLU A 1 696 ? -37.518 9.898 47.231 1.00 88.62 696 GLU A CA 1
ATOM 5393 C C . GLU A 1 696 ? -36.442 8.825 47.038 1.00 88.62 696 GLU A C 1
ATOM 5395 O O . GLU A 1 696 ? -36.609 7.681 47.465 1.00 88.62 696 GLU A O 1
ATOM 5400 N N . ALA A 1 697 ? -35.333 9.201 46.395 1.00 89.88 697 ALA A N 1
ATOM 5401 C CA . ALA A 1 697 ? -34.200 8.300 46.215 1.00 89.88 697 ALA A CA 1
ATOM 5402 C C . ALA A 1 697 ? -33.692 7.800 47.579 1.00 89.88 697 ALA A C 1
ATOM 5404 O O . ALA A 1 697 ? -33.347 8.592 48.458 1.00 89.88 697 ALA A O 1
ATOM 5405 N N . THR A 1 698 ? -33.652 6.484 47.754 1.00 92.12 698 THR A N 1
ATOM 5406 C CA . THR A 1 698 ? -33.205 5.814 48.979 1.00 92.12 698 THR A CA 1
ATOM 5407 C C . THR A 1 698 ? -32.383 4.568 48.634 1.00 92.12 698 THR A C 1
ATOM 5409 O O . THR A 1 698 ? -31.935 4.420 47.502 1.00 92.12 698 THR A O 1
ATOM 5412 N N . SER A 1 699 ? -32.119 3.695 49.603 1.00 91.12 699 SER A N 1
ATOM 5413 C CA . SER A 1 699 ? -31.415 2.435 49.386 1.00 91.12 699 SER A CA 1
ATOM 5414 C C . SER A 1 699 ? -32.055 1.339 50.231 1.00 91.12 699 SER A C 1
ATOM 5416 O O . SER A 1 699 ? -31.939 1.342 51.457 1.00 91.12 699 SER A O 1
ATOM 5418 N N . VAL A 1 700 ? -32.776 0.430 49.571 1.00 94.06 700 VAL A N 1
ATOM 5419 C CA . VAL A 1 700 ? -33.452 -0.710 50.205 1.00 94.06 700 VAL A CA 1
ATOM 5420 C C . VAL A 1 700 ? -33.165 -1.968 49.398 1.00 94.06 700 VAL A C 1
ATOM 5422 O O . VAL A 1 700 ? -33.477 -2.030 48.213 1.00 94.06 700 VAL A O 1
ATOM 5425 N N . ASP A 1 701 ? -32.592 -2.982 50.038 1.00 96.00 701 ASP A N 1
ATOM 5426 C CA . ASP A 1 701 ? -32.317 -4.259 49.383 1.00 96.00 701 ASP A CA 1
ATOM 5427 C C . ASP A 1 701 ? -33.588 -5.097 49.229 1.00 96.00 701 ASP A C 1
ATOM 5429 O O . ASP A 1 701 ? -34.289 -5.383 50.202 1.00 96.00 701 ASP A O 1
ATOM 5433 N N . GLN A 1 702 ? -33.826 -5.577 48.011 1.00 95.19 702 GLN A N 1
ATOM 5434 C CA . GLN A 1 702 ? -34.937 -6.461 47.679 1.00 95.19 702 GLN A CA 1
ATOM 5435 C C . GLN A 1 702 ? -34.468 -7.574 46.728 1.00 95.19 702 GLN A C 1
ATOM 5437 O O . GLN A 1 702 ? -33.698 -7.284 45.816 1.00 95.19 702 GLN A O 1
ATOM 5442 N N . PRO A 1 703 ? -34.873 -8.848 46.901 1.00 96.81 703 PRO A N 1
ATOM 5443 C CA . PRO A 1 703 ? -34.565 -9.888 45.919 1.00 96.81 703 PRO A CA 1
ATOM 5444 C C . PRO A 1 703 ? -35.087 -9.544 44.516 1.00 96.81 703 PRO A C 1
ATOM 5446 O O . PRO A 1 703 ? -36.219 -9.081 44.374 1.00 96.81 703 PRO A O 1
ATOM 5449 N N . LEU A 1 704 ? -34.309 -9.842 43.472 1.00 98.06 704 LEU A N 1
ATOM 5450 C CA . LEU A 1 704 ? -34.692 -9.569 42.085 1.00 98.06 704 LEU A CA 1
ATOM 5451 C C . LEU A 1 704 ? -36.028 -10.225 41.696 1.00 98.06 704 LEU A C 1
ATOM 5453 O O . LEU A 1 704 ? -36.812 -9.604 40.981 1.00 98.06 704 LEU A O 1
ATOM 5457 N N . TYR A 1 705 ? -36.324 -11.441 42.172 1.00 97.75 705 TYR A N 1
ATOM 5458 C CA . TYR A 1 705 ? -37.603 -12.098 41.868 1.00 97.75 705 TYR A CA 1
ATOM 5459 C C . TYR A 1 705 ? -38.823 -11.300 42.355 1.00 97.75 705 TYR A C 1
ATOM 5461 O O . TYR A 1 705 ? -39.861 -11.329 41.699 1.00 97.75 705 TYR A O 1
ATOM 5469 N N . GLU A 1 706 ? -38.708 -10.561 43.463 1.00 97.69 706 GLU A N 1
ATOM 5470 C CA . GLU A 1 706 ? -39.800 -9.711 43.948 1.00 97.69 706 GLU A CA 1
ATOM 5471 C C . GLU A 1 706 ? -39.959 -8.464 43.075 1.00 97.69 706 GLU A C 1
ATOM 5473 O O . GLU A 1 706 ? -41.080 -8.059 42.794 1.00 97.69 706 GLU A O 1
ATOM 5478 N N . VAL A 1 707 ? -38.855 -7.896 42.578 1.00 97.56 707 VAL A N 1
ATOM 5479 C CA . VAL A 1 707 ? -38.879 -6.762 41.635 1.00 97.56 707 VAL A CA 1
ATOM 5480 C C . VAL A 1 707 ? -39.522 -7.172 40.305 1.00 97.56 707 VAL A C 1
ATOM 5482 O O . VAL A 1 707 ? -40.303 -6.425 39.720 1.00 97.56 707 VAL A O 1
ATOM 5485 N N . VAL A 1 708 ? -39.234 -8.388 39.832 1.00 97.94 708 VAL A N 1
ATOM 5486 C CA . VAL A 1 708 ? -39.887 -8.977 38.651 1.00 97.94 708 VAL A CA 1
ATOM 5487 C C . VAL A 1 708 ? -41.386 -9.158 38.890 1.00 97.94 708 VAL A C 1
ATOM 5489 O O . VAL A 1 708 ? -42.189 -8.774 38.038 1.00 97.94 708 VAL A O 1
ATOM 5492 N N . GLN A 1 709 ? -41.763 -9.710 40.047 1.00 97.50 709 GLN A N 1
ATOM 5493 C CA . GLN A 1 709 ? -43.162 -9.881 40.431 1.00 97.50 709 GLN A CA 1
ATOM 5494 C C . GLN A 1 709 ? -43.885 -8.526 40.480 1.00 97.50 709 GLN A C 1
ATOM 5496 O O . GLN A 1 709 ? -44.951 -8.389 39.883 1.00 97.50 709 GLN A O 1
ATOM 5501 N N . GLU A 1 710 ? -43.272 -7.507 41.094 1.00 96.00 710 GLU A N 1
ATOM 5502 C CA . GLU A 1 710 ? -43.792 -6.136 41.152 1.00 96.00 710 GLU A CA 1
ATOM 5503 C C . GLU A 1 710 ? -44.063 -5.589 39.742 1.00 96.00 710 GLU A C 1
ATOM 5505 O O . GLU A 1 710 ? -45.158 -5.101 39.463 1.00 96.00 710 GLU A O 1
ATOM 5510 N N . ALA A 1 711 ? -43.105 -5.712 38.817 1.00 95.81 711 ALA A N 1
ATOM 5511 C CA . ALA A 1 711 ? -43.260 -5.215 37.449 1.00 95.81 711 ALA A CA 1
ATOM 5512 C C . ALA A 1 711 ? -44.494 -5.809 36.741 1.00 95.81 711 ALA A C 1
ATOM 5514 O O . ALA A 1 711 ? -45.250 -5.081 36.090 1.00 95.81 711 ALA A O 1
ATOM 5515 N N . VAL A 1 712 ? -44.725 -7.118 36.892 1.00 95.56 712 VAL A N 1
ATOM 5516 C CA . VAL A 1 712 ? -45.856 -7.827 36.271 1.00 95.56 712 VAL A CA 1
ATOM 5517 C C . VAL A 1 712 ? -47.176 -7.510 36.977 1.00 95.56 712 VAL A C 1
ATOM 5519 O O . VAL A 1 712 ? -48.163 -7.176 36.316 1.00 95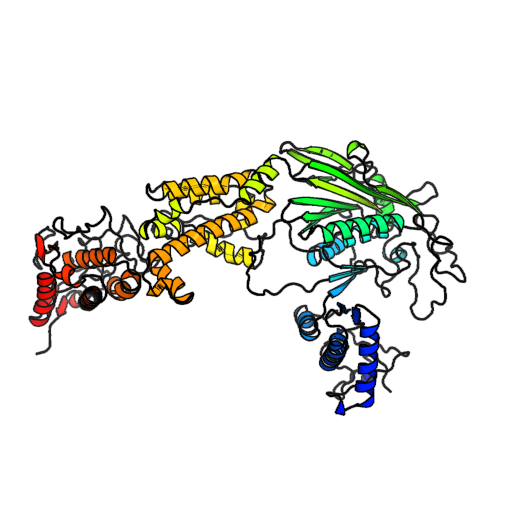.56 712 VAL A O 1
ATOM 5522 N N . GLU A 1 713 ? -47.208 -7.562 38.310 1.00 95.31 713 GLU A N 1
ATOM 5523 C CA . GLU A 1 713 ? -48.414 -7.293 39.101 1.00 95.31 713 GLU A CA 1
ATOM 5524 C C . GLU A 1 713 ? -48.946 -5.882 38.869 1.00 95.31 713 GLU A C 1
ATOM 5526 O O . GLU A 1 713 ? -50.154 -5.690 38.735 1.00 95.31 713 GLU A O 1
ATOM 5531 N N . ARG A 1 714 ? -48.060 -4.889 38.753 1.00 94.00 714 ARG A N 1
ATOM 5532 C CA . ARG A 1 714 ? -48.454 -3.495 38.515 1.00 94.00 714 ARG A CA 1
ATOM 5533 C C . ARG A 1 714 ? -49.127 -3.322 37.157 1.00 94.00 714 ARG A C 1
ATOM 5535 O O . ARG A 1 714 ? -50.135 -2.625 37.062 1.00 94.00 714 ARG A O 1
ATOM 5542 N N . HIS A 1 715 ? -48.651 -4.015 36.123 1.00 93.94 715 HIS A N 1
ATOM 5543 C CA . HIS A 1 715 ? -49.321 -4.031 34.820 1.00 93.94 715 HIS A CA 1
ATOM 5544 C C . HIS A 1 715 ? -50.683 -4.724 34.868 1.00 93.94 715 HIS A C 1
ATOM 5546 O O . HIS A 1 715 ? -51.621 -4.256 34.223 1.00 93.94 715 HIS A O 1
ATOM 5552 N N . PHE A 1 716 ? -50.811 -5.801 35.646 1.00 93.31 716 PHE A N 1
ATOM 5553 C CA . PHE A 1 716 ? -52.086 -6.492 35.826 1.00 93.31 716 PHE A CA 1
ATOM 5554 C C . PHE A 1 716 ? -53.111 -5.633 36.584 1.00 93.31 716 PHE A C 1
ATOM 5556 O O . PHE A 1 716 ? -54.266 -5.548 36.178 1.00 93.31 716 PHE A O 1
ATOM 5563 N N . GLN A 1 717 ? -52.681 -4.949 37.649 1.00 92.69 717 GLN A N 1
ATOM 5564 C CA . GLN A 1 717 ? -53.515 -4.030 38.435 1.00 92.69 717 GLN A CA 1
ATOM 5565 C C . GLN A 1 717 ? -53.937 -2.786 37.639 1.00 92.69 717 GLN A C 1
ATOM 5567 O O . GLN A 1 717 ? -54.993 -2.209 37.898 1.00 92.69 717 GLN A O 1
ATOM 5572 N N . GLY A 1 718 ? -53.114 -2.382 36.673 1.00 92.12 718 GLY A N 1
ATOM 5573 C CA . GLY A 1 718 ? -53.255 -1.134 35.944 1.00 92.12 718 GLY A CA 1
ATOM 5574 C C . GLY A 1 718 ? -52.677 0.048 36.723 1.00 92.12 718 GLY A C 1
ATOM 5575 O O . GLY A 1 718 ? -52.941 0.239 37.909 1.00 92.12 718 GLY A O 1
ATOM 5576 N N . VAL A 1 719 ? -51.883 0.874 36.042 1.00 91.06 719 VAL A N 1
ATOM 5577 C CA . VAL A 1 719 ? -51.233 2.055 36.619 1.00 91.06 719 VAL A CA 1
ATOM 5578 C C . VAL A 1 719 ? -51.572 3.279 35.783 1.00 91.06 719 VAL A C 1
ATOM 5580 O O . VAL A 1 719 ? -51.479 3.269 34.554 1.00 91.06 719 VAL A O 1
ATOM 5583 N N . VAL A 1 720 ? -51.946 4.358 36.465 1.00 93.69 720 VAL A N 1
ATOM 5584 C CA . VAL A 1 720 ? -52.080 5.688 35.878 1.00 93.69 720 VAL A CA 1
ATOM 5585 C C . VAL A 1 720 ? -51.240 6.641 36.705 1.00 93.69 720 VAL A C 1
ATOM 5587 O O . VAL A 1 720 ? -51.491 6.803 37.895 1.00 93.69 720 VAL A O 1
ATOM 5590 N N . PHE A 1 721 ? -50.259 7.280 36.080 1.00 94.00 721 PHE A N 1
ATOM 5591 C CA . PHE A 1 721 ? -49.399 8.245 36.754 1.00 94.00 721 PHE A CA 1
ATOM 5592 C C . PHE A 1 721 ? -49.088 9.424 35.837 1.00 94.00 721 PHE A C 1
ATOM 5594 O O . PHE A 1 721 ? -49.216 9.343 34.613 1.00 94.00 721 PHE A O 1
ATOM 5601 N N . ARG A 1 722 ? -48.701 10.546 36.440 1.00 92.94 722 ARG A N 1
ATOM 5602 C CA . ARG A 1 722 ? -48.135 11.688 35.722 1.00 92.94 722 ARG A CA 1
ATOM 5603 C C . ARG A 1 722 ? -46.621 11.634 35.883 1.00 92.94 722 ARG A C 1
ATOM 5605 O O . ARG A 1 722 ? -46.160 11.448 37.005 1.00 92.94 722 ARG A O 1
ATOM 5612 N N . GLU A 1 723 ? -45.867 11.793 34.797 1.00 91.94 723 GLU A N 1
ATOM 5613 C CA . GLU A 1 723 ? -44.400 11.793 34.855 1.00 91.94 723 GLU A CA 1
ATOM 5614 C C . GLU A 1 723 ? -43.900 12.775 35.924 1.00 91.94 723 GLU A C 1
ATOM 5616 O O . GLU A 1 723 ? -44.350 13.925 36.017 1.00 91.94 723 GLU A O 1
ATOM 5621 N N . ARG A 1 724 ? -42.966 12.313 36.756 1.00 87.81 724 ARG A N 1
ATOM 5622 C CA . ARG A 1 724 ? -42.358 13.148 37.789 1.00 87.81 724 ARG A CA 1
ATOM 5623 C C . ARG A 1 724 ? -41.608 14.298 37.120 1.00 87.81 724 ARG A C 1
ATOM 5625 O O . ARG A 1 724 ? -40.914 14.090 36.132 1.00 87.81 724 ARG A O 1
ATOM 5632 N N . ASN A 1 725 ? -41.753 15.505 37.663 1.00 89.00 725 ASN A N 1
ATOM 5633 C CA . ASN A 1 725 ? -41.208 16.744 37.092 1.00 89.00 725 ASN A CA 1
ATOM 5634 C C . ASN A 1 725 ? -41.800 17.124 35.714 1.00 89.00 725 ASN A C 1
ATOM 5636 O O . ASN A 1 725 ? -41.175 17.880 34.971 1.00 89.00 725 ASN A O 1
ATOM 5640 N N . ALA A 1 726 ? -43.001 16.629 35.371 1.00 89.56 726 ALA A N 1
ATOM 5641 C CA . ALA A 1 726 ? -43.686 16.938 34.114 1.00 89.56 726 ALA A CA 1
ATOM 5642 C C . ALA A 1 726 ? -43.743 18.443 33.809 1.00 89.56 726 ALA A C 1
ATOM 5644 O O . ALA A 1 726 ? -44.275 19.240 34.585 1.00 89.56 726 ALA A O 1
ATOM 5645 N N . GLY A 1 727 ? -43.267 18.803 32.621 1.00 91.19 727 GLY A N 1
ATOM 5646 C CA . GLY A 1 727 ? -43.191 20.171 32.130 1.00 91.19 727 GLY A CA 1
ATOM 5647 C C . GLY A 1 727 ? -42.050 20.330 31.130 1.00 91.19 727 GLY A C 1
ATOM 5648 O O . GLY A 1 727 ? -41.356 19.367 30.800 1.00 91.19 727 GLY A O 1
ATOM 5649 N N . THR A 1 728 ? -41.825 21.568 30.693 1.00 90.19 728 THR A N 1
ATOM 5650 C CA . THR A 1 728 ? -40.797 21.910 29.695 1.00 90.19 728 THR A CA 1
ATOM 5651 C C . THR A 1 728 ? -39.369 21.598 30.144 1.00 90.19 728 THR A C 1
ATOM 5653 O O . THR A 1 728 ? -38.484 21.497 29.302 1.00 90.19 728 THR A O 1
ATOM 5656 N N . ALA A 1 729 ? -39.146 21.418 31.451 1.00 86.94 729 ALA A N 1
ATOM 5657 C CA . ALA A 1 729 ? -37.847 21.075 32.023 1.00 86.94 729 ALA A CA 1
ATOM 5658 C C . ALA A 1 729 ? -37.375 19.656 31.663 1.00 86.94 729 ALA A C 1
ATOM 5660 O O . ALA A 1 729 ? -36.174 19.437 31.550 1.00 86.94 729 ALA A O 1
ATOM 5661 N N . ILE A 1 730 ? -38.298 18.704 31.485 1.00 88.69 730 ILE A N 1
ATOM 5662 C CA . ILE A 1 730 ? -37.958 17.319 31.115 1.00 88.69 730 ILE A CA 1
ATOM 5663 C C . ILE A 1 730 ? -38.303 16.999 29.660 1.00 88.69 730 ILE A C 1
ATOM 5665 O O . ILE A 1 730 ? -37.718 16.084 29.085 1.00 88.69 730 ILE A O 1
ATOM 5669 N N . ASP A 1 731 ? -39.243 17.738 29.063 1.00 89.94 731 ASP A N 1
ATOM 5670 C CA . ASP A 1 731 ? -39.636 17.582 27.666 1.00 89.94 731 ASP A CA 1
ATOM 5671 C C . ASP A 1 731 ? -40.196 18.895 27.100 1.00 89.94 731 ASP A C 1
ATOM 5673 O O . ASP A 1 731 ? -41.251 19.374 27.521 1.00 89.94 731 ASP A O 1
ATOM 5677 N N . ALA A 1 732 ? -39.491 19.490 26.138 1.00 91.69 732 ALA A N 1
ATOM 5678 C CA . ALA A 1 732 ? -39.837 20.803 25.594 1.00 91.69 732 ALA A CA 1
ATOM 5679 C C . ALA A 1 732 ? -41.099 20.802 24.709 1.00 91.69 732 ALA A C 1
ATOM 5681 O O . ALA A 1 732 ? -41.643 21.870 24.425 1.00 91.69 732 ALA A O 1
ATOM 5682 N N . HIS A 1 733 ? -41.558 19.630 24.256 1.00 93.62 733 HIS A N 1
ATOM 5683 C CA . HIS A 1 733 ? -42.600 19.519 23.230 1.00 93.62 733 HIS A CA 1
ATOM 5684 C C . HIS A 1 733 ? -43.823 18.721 23.680 1.00 93.62 733 HIS A C 1
ATOM 5686 O O . HIS A 1 733 ? -44.903 18.870 23.104 1.00 93.62 733 HIS A O 1
ATOM 5692 N N . MET A 1 734 ? -43.687 17.880 24.702 1.00 93.25 734 MET A N 1
ATOM 5693 C CA . MET A 1 734 ? -44.790 17.062 25.177 1.00 93.25 734 MET A CA 1
ATOM 5694 C C . MET A 1 734 ? -45.882 17.902 25.847 1.00 93.25 734 MET A C 1
ATOM 5696 O O . MET A 1 734 ? -45.664 18.627 26.817 1.00 93.25 734 MET A O 1
ATOM 5700 N N . VAL A 1 735 ? -47.106 17.764 25.338 1.00 93.25 735 VAL A N 1
ATOM 5701 C CA . VAL A 1 735 ? -48.287 18.410 25.920 1.00 93.25 735 VAL A CA 1
ATOM 5702 C C . VAL A 1 735 ? -48.623 17.818 27.291 1.00 93.25 735 VAL A C 1
ATOM 5704 O O . VAL A 1 735 ? -48.378 16.643 27.555 1.00 93.25 735 VAL A O 1
ATOM 5707 N N . SER A 1 736 ? -49.279 18.606 28.149 1.00 90.69 736 SER A N 1
ATOM 5708 C CA . SER A 1 736 ? -49.651 18.201 29.520 1.00 90.69 736 SER A CA 1
ATOM 5709 C C . SER A 1 736 ? -50.414 16.869 29.593 1.00 90.69 736 SER A C 1
ATOM 5711 O O . SER A 1 736 ? -50.262 16.130 30.564 1.00 90.69 736 SER A O 1
ATOM 5713 N N . GLN A 1 737 ? -51.215 16.550 28.570 1.00 92.25 737 GLN A N 1
ATOM 5714 C CA . GLN A 1 737 ? -51.945 15.284 28.489 1.00 92.25 737 GLN A CA 1
ATOM 5715 C C . GLN A 1 737 ? -51.032 14.089 28.175 1.00 92.25 737 GLN A C 1
ATOM 5717 O O . GLN A 1 737 ? -51.291 12.991 28.657 1.00 92.25 737 GLN A O 1
ATOM 5722 N N . GLY A 1 738 ? -49.966 14.300 27.396 1.00 91.69 738 GLY A N 1
ATOM 5723 C CA . GLY A 1 738 ? -48.987 13.266 27.044 1.00 91.69 738 GLY A CA 1
ATOM 5724 C C . GLY A 1 738 ? -48.116 12.838 28.226 1.00 91.69 738 GLY A C 1
ATOM 5725 O O . GLY A 1 738 ? -47.656 11.706 28.260 1.00 91.69 738 GLY A O 1
ATOM 5726 N N . MET A 1 739 ? -47.985 13.705 29.234 1.00 92.06 739 MET A N 1
ATOM 5727 C CA . MET A 1 739 ? -47.283 13.423 30.492 1.00 92.06 739 MET A CA 1
ATOM 5728 C C . MET A 1 739 ? -48.057 12.486 31.431 1.00 92.06 739 MET A C 1
ATOM 5730 O O . MET A 1 739 ? -47.551 12.139 32.495 1.00 92.06 739 MET A O 1
ATOM 5734 N N . ILE A 1 740 ? -49.304 12.129 31.097 1.00 93.25 740 ILE A N 1
ATOM 5735 C CA . ILE A 1 740 ? -50.121 11.187 31.867 1.00 93.25 740 ILE A CA 1
ATOM 5736 C C . ILE A 1 740 ? -50.046 9.826 31.182 1.00 93.25 740 ILE A C 1
ATOM 5738 O O . ILE A 1 740 ? -50.638 9.615 30.122 1.00 93.25 740 ILE A O 1
ATOM 5742 N N . ILE A 1 741 ? -49.351 8.891 31.816 1.00 92.31 741 ILE A N 1
ATOM 5743 C CA . ILE A 1 741 ? -49.109 7.551 31.291 1.00 92.31 741 ILE A CA 1
ATOM 5744 C C . ILE A 1 741 ? -50.121 6.590 31.906 1.00 92.31 741 ILE A C 1
ATOM 5746 O O . ILE A 1 741 ? -50.410 6.640 33.103 1.00 92.31 741 ILE A O 1
ATOM 5750 N N . ARG A 1 742 ? -50.689 5.729 31.057 1.00 92.38 742 ARG A N 1
ATOM 5751 C CA . ARG A 1 742 ? -51.670 4.708 31.436 1.00 92.38 742 ARG A CA 1
ATOM 5752 C C . ARG A 1 742 ? -51.220 3.345 30.935 1.00 92.38 742 ARG A C 1
ATOM 5754 O O . ARG A 1 742 ? -50.873 3.199 29.761 1.00 92.38 742 ARG A O 1
ATOM 5761 N N . LEU A 1 743 ? -51.250 2.367 31.826 1.00 89.69 743 LEU A N 1
ATOM 5762 C CA . LEU A 1 743 ? -50.861 0.981 31.598 1.00 89.69 743 LEU A CA 1
ATOM 5763 C C . LEU A 1 743 ? -51.888 0.071 32.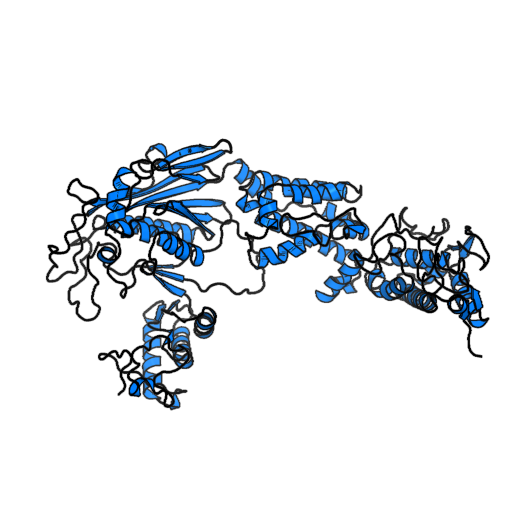258 1.00 89.69 743 LEU A C 1
ATOM 5765 O O . LEU A 1 743 ? -52.410 0.412 33.314 1.00 89.69 743 LEU A O 1
ATOM 5769 N N . GLY A 1 744 ? -52.181 -1.068 31.645 1.00 84.00 744 GLY A N 1
ATOM 5770 C CA . GLY A 1 744 ? -53.132 -2.033 32.184 1.00 84.00 744 GLY A CA 1
ATOM 5771 C C . GLY A 1 744 ? -53.479 -3.112 31.169 1.00 84.00 744 GLY A C 1
ATOM 5772 O O . GLY A 1 744 ? -53.424 -2.873 29.960 1.00 84.00 744 GLY A O 1
ATOM 5773 N N . CYS A 1 745 ? -53.846 -4.292 31.657 1.00 83.19 745 CYS A N 1
ATOM 5774 C CA . CYS A 1 745 ? -54.441 -5.334 30.829 1.00 83.19 745 CYS A CA 1
ATOM 5775 C C . CYS A 1 745 ? -55.915 -5.003 30.554 1.00 83.19 745 CYS A C 1
ATOM 5777 O O . CYS A 1 745 ? -56.646 -4.581 31.448 1.00 83.19 745 CYS A O 1
ATOM 5779 N N . THR A 1 746 ? -56.362 -5.196 29.313 1.00 73.75 746 THR A N 1
ATOM 5780 C CA . THR A 1 746 ? -57.798 -5.237 29.008 1.00 73.75 746 THR A CA 1
ATOM 5781 C C . THR A 1 746 ? -58.303 -6.603 29.460 1.00 73.75 746 THR A C 1
ATOM 5783 O O . THR A 1 746 ? -57.917 -7.612 28.874 1.00 73.75 746 THR A O 1
ATOM 5786 N N . LEU A 1 747 ? -59.063 -6.623 30.557 1.00 57.00 747 LEU A N 1
ATOM 5787 C CA . LEU A 1 747 ? -59.725 -7.821 31.081 1.00 57.00 747 LEU A CA 1
ATOM 5788 C C . LEU A 1 747 ? -61.021 -8.115 30.328 1.00 57.00 747 LEU A C 1
ATOM 5790 O O . LEU A 1 747 ? -61.737 -7.138 29.998 1.00 57.00 747 LEU A O 1
#

Foldseek 3Di:
DDFDADAPPDALQDQCPDPPHCCVVVVRGPGDPVGDDDDCDPDCVVPVVVLVVLLVVLLVVLLPDLEDEAEPVSNDHLVSLLVSLVSSCVNPVNYAYEYADDGPDPVVVCVNCVRNVHQAYEDECLVDLFPVSSLVVLQQQQFAAPQAFDDDPDDPDDDDDRHYAYEPDDLPHWQQCVQFRLLQLLLSLLSQLNGLGHYYYDPCSQQAQRGRQDPPPHPAAADDEPPGDYCFHRNNVSNVLSNVVSVVLNVQALRHWDWDCQDRQKIWIWRAHNQQRKIKIKIARGGRHLCQQVVFLQVAQAPTWDWDQFDFFWWAKKKFKAFQPPHRSDGDPPVPDDQDPHYSHRDDRMGMDMDGTDHQVPDPQWDWDADPLRTIITRGDSVHGHSMMIMTIGGHDPLLSVLSVLLPDDDDPLVLLLLDDLQLLLQAAFAACQQQVAADQQPPPGGFRGNHLNSVLVVLVVCSSVSVCVDSNVVVQLVDCVSLCSNLVSLCVDPSSNSVSVVSCVNCVSLVRHHSSNRSNSVNVSSVVVVVSNLVSLQVQWDPCCVVDDPVSSVLQVVLSNFWYFGPQAFFADWDPQFDPPDADPTATAGALDPPQQPGHQSGHFLQSCLVCCCVSQLNGPNLVSSLSNLLSQLLLQALLARFGGPRNNQPGWRLDPCSSVSSVVSLVSQCVRPDVSVCSQQTWRFNLDPYNPDHGDGDTDGNVVSNVSSVVSLAVKGWDFIPVDDCVVPVPDDRVSRIDIHYDDD

InterPro domains:
  IPR008928 Six-hairpin glycosidase superfamily [SSF48208] (594-707)
  IPR010401 Glycogen debranching enzyme [PTHR10569] (1-743)
  IPR017853 Glycoside hydrolase superfamily [SSF51445] (3-200)
  IPR032788 Glycogen debranching enzyme, central domain [PF14702] (234-491)
  IPR032790 Glycogen debranching enzyme, C-terminal [PF06202] (588-737)
  IPR032792 Glycogen debranching enzyme, glucanotransferase domain [PF14701] (1-96)

Radius of gyration: 37.87 Å; chains: 1; bounding box: 100×52×102 Å

Organism: NCBI:txid428564

Secondary structure (DSSP, 8-state):
--EEEEETT--TTS-TTSTT--HHHHT-EEEEEEEE-----SSGGGSHHHHHHHHHHHHHHHHH-SEEEETTGGGS-HHHHHHHHHHHHHH-TT-EEEE----SSHHHHHHHHHHHT--EEEEEGGG-SSHHHHHHHHHHHS-EETTPPPPPSS------PPPEEEESS-TTSPPHHHHS-GGGHHHHHHHHHTSSSEEE--TTTTTT--S---TTT--PBPPPBTTTB-TTSTTHHHHHHHHHHHHHHHHTT--EEEEEEEETTEEEEEEE-TTT--EEEEEEE--SSHHHHHHGGGTTTTT-EEEESSEEEEEEEEEEEEETTS-TTPPP-TTT----SSB-----SEEEEEEEEE-GGG-SSEEEEE-TTS-EEEEEPTT--TTEEEEEEEE--HHHHHHHHHHHS----HHHHHT--HHHHHHHH---HHHHT---EETTTEE-S-SSHHHHHHHHHHHHHTT-TTSHHHHHHHH-SHHHHHHHHHHTTSTTTHHHHHHHHHHHGGGGSS-GGGHHHHHHHHHHHHHHHHHHHHHHTS-HHHHTS-HHHHHHHHHHHHHEE--TTSPPPPPPTTPPSSPPPSS--EE-SBTTTBSSGGGS-BHHHHHHHHIIIIITTT-HHHHHHHHHHHHHT-BTTB--SB-GGGTS-B---SSHHHHHHHHHHHHHHHSTTGGGGGGSEEEES-SSTTPPS--EEEEHHHHHHHHHHHHHH-EEEEPTT-STTT-SS--TTTTEEEE----

pLDDT: mean 94.1, std 5.08, range [57.0, 98.69]

Sequence (747 aa):
MAHNGWVMGANPLDNFASPESNTYLRRELIAWGDSVKLRFGDCPADNPWLWSHMRSYVEATARTFDGVRLDNCHSTPLPVAEYLLDAARSVKPQLYVMAELFTDSPEKDNIFVNRLGITSLVREAMSAWDSHELGRIVHRYGGEPIGAFLRPSLRPLAPSIAHALLLDLSHDNPCPITKRCVFDLLPSAALVTMSASACGSTAGYDTLVPHQIDVVEETRQYPEWDKHVNLTSGIIGGKRALNRLHNELGLQGYTQVFVDQVDTDIVAITRHHPSSHESIVLVAFTAFNSNIAHERSHQGGEGKGIKVDGVVGQVLLEAGLRHSSGDRYKSPDLATFARDPHLINGLTEYTLDLNENIAPSQASYLRVTPTQDGGSRLDFTSNFKPGCVLAVRITPIDSAKIALSKLSLVFDFSHNVTSLSLSDLNKVLYCCGEEDGGTYNVPNYGHLVYCGLQGILSLMSDVSRTNDLGHPVCANLRDGPWLMQYLSTRLKQNPSTTPLGDVLDVLFEPLNDIPRYLVPCYFHATLTRVCEALVQQCYDMMSDFVQDGSSFVKALALTSVQMGGIVASAPLPPLSSSLLPPLPPPVAVTCAAGLPHFSTGYMRNWGRDTFIALRGLFLLTGRYQEARFIILGFAGTLRHGLIPNLLDGGYNARYNCRDAVWWWLYTLQCYVNEAPNGLAILQDKVNRLFPTDDSEATSVDQPLYEVVQEAVERHFQGVVFRERNAGTAIDAHMVSQGMIIRLGCTL